Protein AF-0000000085733250 (afdb_homodimer)

Sequence (390 aa):
MSMKPEKTGSPATGGMEKAAHSVDKAEECYPVVVALLRLLLFVSLAVAVVVMVSSKQTYVVVPFQATLAAKFSYSPAFIYFVAALSVAGCCNIISTVLSFYNLIVKPSCPMLMSHFVILDVLLLGIVASATGTAGGVAYLGLNGNSHVGWMKVCNIFDVYCTHIGTSVAVSLFASVILVILIILSIHSLSKKIPKMSMKPEKTGSPATGGMEKAAHSVDKAEECYPVVVALLRLLLFVSLAVAVVVMVSSKQTYVVVPFQATLAAKFSYSPAFIYFVAALSVAGCCNIISTVLSFYNLIVKPSCPMLMSHFVILDVLLLGIVASATGTAGGVAYLGLNGNSHVGWMKVCNIFDVYCTHIGTSVAVSLFASVILVILIILSIHSLSKKIPK

Organism: Cuscuta europaea (NCBI:txid41803)

Foldseek 3Di:
DDPDPPPPPPCVVVVVVVVVVVVVVCVVCLVVVLLVLLVLLLVLLVLLLVLQQPQKDWDQDPVVRDIDIDGLVVDVLSVLLNVLSVVLSVLSVVLSVVCVVCVVPPVPDVVSLVVSLVSLVVSLVSLVVSLVSLVVVLVCLCVNDVVVPGDNVCVRRVSSSVSSVVSSVSSVVSSVSSVVSSVSSVVVVVVVPDD/DDPDPPPPPPCVVVVVVVVVVVVVVCVVCLVVVLLVLLVLLLVLLVLLLVLQQPQKDWDQDPVVRDIDIDGLVVDVLSVLLNVLSVVLSVLSVVLSVVCVVCVVPPVDDVVSLVVSLVSLVVSLVSLVVSLVSLVVVLVCLCVNDVVVPGDNVCVRRVSSSVSSVVSSVSSVVSSVSSVVSSVSSVVVVVVVPDD

Solvent-accessible surface area (backbone atoms only — not comparable to full-atom values): 20245 Å² total; per-residue (Å²): 138,83,81,74,80,80,77,77,74,75,68,68,62,59,58,55,51,48,49,53,46,47,52,50,47,52,61,65,42,44,65,57,52,51,51,52,49,51,50,51,35,40,50,30,33,49,50,21,36,52,39,31,72,65,20,58,37,76,41,75,42,67,93,72,71,42,73,48,57,48,47,40,85,76,34,67,43,46,44,46,26,39,53,43,35,48,50,42,34,50,50,50,52,51,52,49,51,50,52,52,49,31,60,70,71,58,70,78,50,70,65,56,55,54,52,52,50,49,51,50,53,53,41,38,33,48,45,24,16,26,39,20,12,33,43,36,50,50,49,34,28,66,66,27,36,79,79,76,58,30,62,46,44,32,81,78,36,47,70,29,43,51,30,44,52,50,17,40,51,36,39,53,51,27,49,52,48,49,51,51,52,50,51,51,52,52,53,56,50,56,66,52,27,74,128,137,84,80,74,82,77,78,76,77,72,67,67,63,58,57,56,52,49,48,51,48,48,53,49,46,51,61,65,40,42,64,56,52,51,50,52,49,51,50,51,34,38,50,30,31,48,51,19,37,52,39,32,74,65,21,58,39,75,42,74,41,67,94,71,70,43,73,46,56,48,46,41,85,73,34,66,43,45,44,45,26,40,51,44,34,50,51,44,33,51,50,50,52,51,51,50,53,51,50,53,48,31,60,71,71,58,70,78,50,70,65,57,54,54,52,52,50,49,51,50,53,53,40,39,34,47,45,26,17,26,39,20,10,33,43,34,52,49,49,34,28,66,67,26,35,79,78,76,58,28,63,48,45,32,81,77,38,46,69,29,43,50,30,44,52,50,17,41,51,36,39,51,51,27,48,52,50,47,50,51,51,50,52,51,53,51,51,55,49,55,68,51,28,73,127

pLDDT: mean 81.38, std 18.2, range [31.25, 98.31]

Structure (mmCIF, N/CA/C/O backbone):
data_AF-0000000085733250-model_v1
#
loop_
_entity.id
_entity.type
_entity.pdbx_description
1 polymer 'CASP-like protein'
#
loop_
_atom_site.group_PDB
_atom_site.id
_atom_site.type_symbol
_atom_site.label_atom_id
_atom_site.label_alt_id
_atom_site.label_comp_id
_atom_site.label_asym_id
_atom_site.label_entity_id
_atom_site.label_seq_id
_atom_site.pdbx_PDB_ins_code
_atom_site.Cartn_x
_atom_site.Cartn_y
_atom_site.Cartn_z
_atom_site.occupancy
_atom_site.B_iso_or_equiv
_atom_site.auth_seq_id
_atom_site.auth_comp_id
_atom_site.auth_asym_id
_atom_site.auth_atom_id
_atom_site.pdbx_PDB_model_num
ATOM 1 N N . MET A 1 1 ? -38.875 67.688 -15.617 1 31.72 1 MET A N 1
ATOM 2 C CA . MET A 1 1 ? -38.656 66.25 -15.852 1 31.72 1 MET A CA 1
ATOM 3 C C . MET A 1 1 ? -37.344 65.812 -15.289 1 31.72 1 MET A C 1
ATOM 5 O O . MET A 1 1 ? -36.281 66.188 -15.812 1 31.72 1 MET A O 1
ATOM 9 N N . SER A 1 2 ? -37.156 65.75 -13.938 1 36.03 2 SER A N 1
ATOM 10 C CA . SER A 1 2 ? -36.062 65.5 -13 1 36.03 2 SER A CA 1
ATOM 11 C C . SER A 1 2 ? -35.5 64.125 -13.109 1 36.03 2 SER A C 1
ATOM 13 O O . SER A 1 2 ? -36.219 63.125 -12.961 1 36.03 2 SER A O 1
ATOM 15 N N . MET A 1 3 ? -34.5 63.875 -13.984 1 35.69 3 MET A N 1
ATOM 16 C CA . MET A 1 3 ? -33.781 62.656 -14.258 1 35.69 3 MET A CA 1
ATOM 17 C C . MET A 1 3 ? -33.062 62.156 -13.008 1 35.69 3 MET A C 1
ATOM 19 O O . MET A 1 3 ? -32.219 62.844 -12.445 1 35.69 3 MET A O 1
ATOM 23 N N . LYS A 1 4 ? -33.781 61.312 -12.18 1 44.91 4 LYS A N 1
ATOM 24 C CA . LYS A 1 4 ? -33.281 60.688 -10.969 1 44.91 4 LYS A CA 1
ATOM 25 C C . LYS A 1 4 ? -32.031 59.844 -11.281 1 44.91 4 LYS A C 1
ATOM 27 O O . LYS A 1 4 ? -32.031 59.031 -12.203 1 44.91 4 LYS A O 1
ATOM 32 N N . PRO A 1 5 ? -30.828 60.281 -10.828 1 41.06 5 PRO A N 1
ATOM 33 C CA . PRO A 1 5 ? -29.578 59.594 -11.078 1 41.06 5 PRO A CA 1
ATOM 34 C C . PRO A 1 5 ? -29.625 58.125 -10.633 1 41.06 5 PRO A C 1
ATOM 36 O O . PRO A 1 5 ? -30.25 57.812 -9.625 1 41.06 5 PRO A O 1
ATOM 39 N N . GLU A 1 6 ? -29.656 57.094 -11.555 1 39.75 6 GLU A N 1
ATOM 40 C CA . GLU A 1 6 ? -29.594 55.656 -11.328 1 39.75 6 GLU A CA 1
ATOM 41 C C . GLU A 1 6 ? -28.375 55.281 -10.469 1 39.75 6 GLU A C 1
ATOM 43 O O . GLU A 1 6 ? -27.25 55.656 -10.797 1 39.75 6 GLU A O 1
ATOM 48 N N . LYS A 1 7 ? -28.609 55.156 -9.125 1 41.72 7 LYS A N 1
ATOM 49 C CA . LYS A 1 7 ? -27.625 54.656 -8.172 1 41.72 7 LYS A CA 1
ATOM 50 C C . LYS A 1 7 ? -26.938 53.406 -8.695 1 41.72 7 LYS A C 1
ATOM 52 O O . LYS A 1 7 ? -27.609 52.469 -9.125 1 41.72 7 LYS A O 1
ATOM 57 N N . THR A 1 8 ? -25.812 53.531 -9.305 1 40.06 8 THR A N 1
ATOM 58 C CA . THR A 1 8 ? -24.875 52.469 -9.648 1 40.06 8 THR A CA 1
ATOM 59 C C . THR A 1 8 ? -24.578 51.594 -8.43 1 40.06 8 THR A C 1
ATOM 61 O O . THR A 1 8 ? -23.922 52.031 -7.488 1 40.06 8 THR A O 1
ATOM 64 N N . GLY A 1 9 ? -25.531 50.781 -7.895 1 37.72 9 GLY A N 1
ATOM 65 C CA . GLY A 1 9 ? -25.281 49.812 -6.848 1 37.72 9 GLY A CA 1
ATOM 66 C C . GLY A 1 9 ? -24 49.031 -7.066 1 37.72 9 GLY A C 1
ATOM 67 O O . GLY A 1 9 ? -23.781 48.469 -8.156 1 37.72 9 GLY A O 1
ATOM 68 N N . SER A 1 10 ? -22.891 49.469 -6.496 1 40.09 10 SER A N 1
ATOM 69 C CA . SER A 1 10 ? -21.594 48.812 -6.488 1 40.09 10 SER A CA 1
ATOM 70 C C . SER A 1 10 ? -21.734 47.344 -6.082 1 40.09 10 SER A C 1
ATOM 72 O O . SER A 1 10 ? -22.203 47.031 -4.977 1 40.09 10 SER A O 1
ATOM 74 N N . PRO A 1 11 ? -21.969 46.375 -6.973 1 44.09 11 PRO A N 1
ATOM 75 C CA . PRO A 1 11 ? -22.047 44.938 -6.75 1 44.09 11 PRO A CA 1
ATOM 76 C C . PRO A 1 11 ? -20.828 44.375 -6.004 1 44.09 11 PRO A C 1
ATOM 78 O O . PRO A 1 11 ? -20.719 43.188 -5.781 1 44.09 11 PRO A O 1
ATOM 81 N N . ALA A 1 12 ? -19.859 45.219 -5.629 1 47.03 12 ALA A N 1
ATOM 82 C CA . ALA A 1 12 ? -18.609 44.625 -5.148 1 47.03 12 ALA A CA 1
ATOM 83 C C . ALA A 1 12 ? -18.812 43.969 -3.781 1 47.03 12 ALA A C 1
ATOM 85 O O . ALA A 1 12 ? -17.969 43.188 -3.33 1 47.03 12 ALA A O 1
ATOM 86 N N . THR A 1 13 ? -19.781 44.406 -2.984 1 47.12 13 THR A N 1
ATOM 87 C CA . THR A 1 13 ? -19.781 43.844 -1.639 1 47.12 13 THR A CA 1
ATOM 88 C C . THR A 1 13 ? -20.344 42.438 -1.648 1 47.12 13 THR A C 1
ATOM 90 O O . THR A 1 13 ? -20.203 41.688 -0.675 1 47.12 13 THR A O 1
ATOM 93 N N . GLY A 1 14 ? -21.141 42.125 -2.652 1 48.59 14 GLY A N 1
ATOM 94 C CA . GLY A 1 14 ? -21.766 40.812 -2.656 1 48.59 14 GLY A CA 1
ATOM 95 C C . GLY A 1 14 ? -20.766 39.688 -2.863 1 48.59 14 GLY A C 1
ATOM 96 O O . GLY A 1 14 ? -21.047 38.531 -2.541 1 48.59 14 GLY A O 1
ATOM 97 N N . GLY A 1 15 ? -19.781 39.906 -3.664 1 46.38 15 GLY A N 1
ATOM 98 C CA . GLY A 1 15 ? -18.844 38.844 -3.902 1 46.38 15 GLY A CA 1
ATOM 99 C C . GLY A 1 15 ? -18.031 38.469 -2.672 1 46.38 15 GLY A C 1
ATOM 100 O O . GLY A 1 15 ? -17.594 37.312 -2.535 1 46.38 15 GLY A O 1
ATOM 101 N N . MET A 1 16 ? -17.625 39.469 -1.858 1 47.38 16 MET A N 1
ATOM 102 C CA . MET A 1 16 ? -16.875 39.156 -0.641 1 47.38 16 MET A CA 1
ATOM 103 C C . MET A 1 16 ? -17.766 38.438 0.371 1 47.38 16 MET A C 1
ATOM 105 O O . MET A 1 16 ? -17.281 37.594 1.135 1 47.38 16 MET A O 1
ATOM 109 N N . GLU A 1 17 ? -18.969 38.875 0.536 1 50.47 17 GLU A N 1
ATOM 110 C CA . GLU A 1 17 ? -19.875 38.188 1.455 1 50.47 17 GLU A CA 1
ATOM 111 C C . GLU A 1 17 ? -20.125 36.75 1.012 1 50.47 17 GLU A C 1
ATOM 113 O O . GLU A 1 17 ? -20.25 35.844 1.847 1 50.47 17 GLU A O 1
ATOM 118 N N . LYS A 1 18 ? -20.25 36.594 -0.231 1 50.12 18 LYS A N 1
ATOM 119 C CA . LYS A 1 18 ? -20.438 35.219 -0.718 1 50.12 18 LYS A CA 1
ATOM 120 C C . LYS A 1 18 ? -19.172 34.375 -0.5 1 50.12 18 LYS A C 1
ATOM 122 O O . LYS A 1 18 ? -19.25 33.156 -0.365 1 50.12 18 LYS A O 1
ATOM 127 N N . ALA A 1 19 ? -18.078 34.875 -0.619 1 47.81 19 ALA A N 1
ATOM 128 C CA . ALA A 1 19 ? -16.844 34.188 -0.3 1 47.81 19 ALA A CA 1
ATOM 129 C C . ALA A 1 19 ? -16.75 33.906 1.196 1 47.81 19 ALA A C 1
ATOM 131 O O . ALA A 1 19 ? -16.297 32.844 1.606 1 47.81 19 ALA A O 1
ATOM 132 N N . ALA A 1 20 ? -17.031 34.812 2.039 1 49.47 20 ALA A N 1
ATOM 133 C CA . ALA A 1 20 ? -17.094 34.594 3.479 1 49.47 20 ALA A CA 1
ATOM 134 C C . ALA A 1 20 ? -18.141 33.531 3.82 1 49.47 20 ALA A C 1
ATOM 136 O O . ALA A 1 20 ? -17.922 32.688 4.691 1 49.47 20 ALA A O 1
ATOM 137 N N . HIS A 1 21 ? -19.25 33.594 3.248 1 51.5 21 HIS A N 1
ATOM 138 C CA . HIS A 1 21 ? -20.297 32.594 3.482 1 51.5 21 HIS A CA 1
ATOM 139 C C . HIS A 1 21 ? -19.906 31.25 2.893 1 51.5 21 HIS A C 1
ATOM 141 O O . HIS A 1 21 ? -20.234 30.203 3.471 1 51.5 21 HIS A O 1
ATOM 147 N N . SER A 1 22 ? -19.297 31.188 1.769 1 48.38 22 SER A N 1
ATOM 148 C CA . SER A 1 22 ? -18.891 29.922 1.187 1 48.38 22 SER A CA 1
ATOM 149 C C . SER A 1 22 ? -17.766 29.281 1.999 1 48.38 22 SER A C 1
ATOM 151 O O . SER A 1 22 ? -17.688 28.047 2.107 1 48.38 22 SER A O 1
ATOM 153 N N . VAL A 1 23 ? -16.875 30.047 2.404 1 49.28 23 VAL A N 1
ATOM 154 C CA . VAL A 1 23 ? -15.852 29.547 3.314 1 49.28 23 VAL A CA 1
ATOM 155 C C . VAL A 1 23 ? -16.5 29.094 4.621 1 49.28 23 VAL A C 1
ATOM 157 O O . VAL A 1 23 ? -16.109 28.062 5.188 1 49.28 23 VAL A O 1
ATOM 160 N N . ASP A 1 24 ? -17.422 29.906 5.145 1 49.75 24 ASP A N 1
ATOM 161 C CA . ASP A 1 24 ? -18.156 29.531 6.352 1 49.75 24 ASP A CA 1
ATOM 162 C C . ASP A 1 24 ? -18.922 28.219 6.152 1 49.75 24 ASP A C 1
ATOM 164 O O . ASP A 1 24 ? -18.953 27.375 7.047 1 49.75 24 ASP A O 1
ATOM 168 N N . LYS A 1 25 ? -19.578 28.172 5.051 1 51.16 25 LYS A N 1
ATOM 169 C CA . LYS A 1 25 ? -20.359 26.969 4.766 1 51.16 25 LYS A CA 1
ATOM 170 C C . LYS A 1 25 ? -19.453 25.766 4.531 1 51.16 25 LYS A C 1
ATOM 172 O O . LYS A 1 25 ? -19.797 24.641 4.918 1 51.16 25 LYS A O 1
ATOM 177 N N . ALA A 1 26 ? -18.391 25.922 3.852 1 53.03 26 ALA A N 1
ATOM 178 C CA . ALA A 1 26 ? -17.406 24.875 3.611 1 53.03 26 ALA A CA 1
ATOM 179 C C . ALA A 1 26 ? -16.812 24.359 4.922 1 53.03 26 ALA A C 1
ATOM 181 O O . ALA A 1 26 ? -16.578 23.172 5.086 1 53.03 26 ALA A O 1
ATOM 182 N N . GLU A 1 27 ? -16.656 25.344 5.793 1 57.31 27 GLU A N 1
ATOM 183 C CA . GLU A 1 27 ? -16.188 25 7.133 1 57.31 27 GLU A CA 1
ATOM 184 C C . GLU A 1 27 ? -17.234 24.219 7.906 1 57.31 27 GLU A C 1
ATOM 186 O O . GLU A 1 27 ? -16.906 23.328 8.703 1 57.31 27 GLU A O 1
ATOM 191 N N . GLU A 1 28 ? -18.594 24.578 7.621 1 60.22 28 GLU A N 1
ATOM 192 C CA . GLU A 1 28 ? -19.656 23.922 8.352 1 60.22 28 GLU A CA 1
ATOM 193 C C . GLU A 1 28 ? -19.891 22.5 7.816 1 60.22 28 GLU A C 1
ATOM 195 O O . GLU A 1 28 ? -20.328 21.625 8.555 1 60.22 28 GLU A O 1
ATOM 200 N N . CYS A 1 29 ? -19.422 22.281 6.531 1 66.06 29 CYS A N 1
ATOM 201 C CA . CYS A 1 29 ? -19.781 21 5.941 1 66.06 29 CYS A CA 1
ATOM 202 C C . CYS A 1 29 ? -18.625 20.016 6.031 1 66.06 29 CYS A C 1
ATOM 204 O O . CYS A 1 29 ? -18.797 18.828 5.73 1 66.06 29 CYS A O 1
ATOM 206 N N . TYR A 1 30 ? -17.672 20.453 6.641 1 76.75 30 TYR A N 1
ATOM 207 C CA . TYR A 1 30 ? -16.469 19.641 6.648 1 76.75 30 TYR A CA 1
ATOM 208 C C . TYR A 1 30 ? -16.641 18.406 7.523 1 76.75 30 TYR A C 1
ATOM 210 O O . TYR A 1 30 ? -16.391 17.281 7.082 1 76.75 30 TYR A O 1
ATOM 218 N N . PRO A 1 31 ? -17.328 18.609 8.664 1 77.81 31 PRO A N 1
ATOM 219 C CA . PRO A 1 31 ? -17.469 17.406 9.477 1 77.81 31 PRO A CA 1
ATOM 220 C C . PRO A 1 31 ? -18.453 16.406 8.875 1 77.81 31 PRO A C 1
ATOM 222 O O . PRO A 1 31 ? -18.297 15.195 9.062 1 77.81 31 PRO A O 1
ATOM 225 N N . VAL A 1 32 ? -19.422 16.938 8.18 1 81.69 32 VAL A N 1
ATOM 226 C CA . VAL A 1 32 ? -20.422 16.062 7.574 1 81.69 32 VAL A CA 1
ATOM 227 C C . VAL A 1 32 ? -19.781 15.289 6.41 1 81.69 32 VAL A C 1
ATOM 229 O O . VAL A 1 32 ? -20.031 14.094 6.234 1 81.69 32 VAL A O 1
ATOM 232 N N . VAL A 1 33 ? -19.047 15.938 5.625 1 87.31 33 VAL A N 1
ATOM 233 C CA . VAL A 1 33 ? -18.391 15.312 4.48 1 87.31 33 VAL A CA 1
ATOM 234 C C . VAL A 1 33 ? -17.422 14.242 4.961 1 87.31 33 VAL A C 1
ATOM 236 O O . VAL A 1 33 ? -17.375 13.141 4.406 1 87.31 33 VAL A O 1
ATOM 239 N N . VAL A 1 34 ? -16.781 14.523 5.984 1 85 34 VAL A N 1
ATOM 240 C CA . VAL A 1 34 ? -15.812 13.578 6.535 1 85 34 VAL A CA 1
ATOM 241 C C . VAL A 1 34 ? -16.547 12.367 7.102 1 85 34 VAL A C 1
ATOM 243 O O . VAL A 1 34 ? -16.125 11.227 6.914 1 85 34 VAL A O 1
ATOM 246 N N . ALA A 1 35 ? -17.641 12.633 7.68 1 86.31 35 ALA A N 1
ATOM 247 C CA . ALA A 1 35 ? -18.438 11.547 8.25 1 86.31 35 ALA A CA 1
ATOM 248 C C . ALA A 1 35 ? -18.984 10.641 7.152 1 86.31 35 ALA A C 1
ATOM 250 O O . ALA A 1 35 ? -19 9.414 7.297 1 86.31 35 ALA A O 1
ATOM 251 N N . LEU A 1 36 ? -19.375 11.25 6.113 1 90.5 36 LEU A N 1
ATOM 252 C CA . LEU A 1 36 ? -19.922 10.484 4.996 1 90.5 36 LEU A CA 1
ATOM 253 C C . LEU A 1 36 ? -18.828 9.656 4.328 1 90.5 36 LEU A C 1
ATOM 255 O O . LEU A 1 36 ? -19.047 8.508 3.949 1 90.5 36 LEU A O 1
ATOM 259 N N . LEU A 1 37 ? -17.734 10.211 4.227 1 92.69 37 LEU A N 1
ATOM 260 C CA . LEU A 1 37 ? -16.625 9.5 3.605 1 92.69 37 LEU A CA 1
ATOM 261 C C . LEU A 1 37 ? -16.156 8.344 4.484 1 92.69 37 LEU A C 1
ATOM 263 O O . LEU A 1 37 ? -15.789 7.285 3.979 1 92.69 37 LEU A O 1
ATOM 267 N N . ARG A 1 38 ? -16.203 8.523 5.73 1 92.25 38 ARG A N 1
ATOM 268 C CA . ARG A 1 38 ? -15.797 7.461 6.645 1 92.25 38 ARG A CA 1
ATOM 269 C C . ARG A 1 38 ? -16.797 6.312 6.625 1 92.25 38 ARG A C 1
ATOM 271 O O . ARG A 1 38 ? -16.422 5.145 6.723 1 92.25 38 ARG A O 1
ATOM 278 N N . LEU A 1 39 ? -18.031 6.68 6.48 1 92 39 LEU A N 1
ATOM 279 C CA . LEU A 1 39 ? -19.047 5.648 6.363 1 92 39 LEU A CA 1
ATOM 280 C C . LEU A 1 39 ? -18.891 4.879 5.051 1 92 39 LEU A C 1
ATOM 282 O O . LEU A 1 39 ? -18.984 3.65 5.035 1 92 39 LEU A O 1
ATOM 286 N N . LEU A 1 40 ? -18.672 5.621 4.055 1 95.19 40 LEU A N 1
ATOM 287 C CA . LEU A 1 40 ? -18.469 4.996 2.752 1 95.19 40 LEU A CA 1
ATOM 288 C C . LEU A 1 40 ? -17.219 4.109 2.768 1 95.19 40 LEU A C 1
ATOM 290 O O . LEU A 1 40 ? -17.219 3.031 2.168 1 95.19 40 LEU A O 1
ATOM 294 N N . LEU A 1 41 ? -16.219 4.629 3.422 1 96.19 41 LEU A N 1
ATOM 295 C CA . LEU A 1 41 ? -15 3.834 3.559 1 96.19 41 LEU A CA 1
ATOM 296 C C . LEU A 1 41 ? -15.281 2.537 4.309 1 96.19 41 LEU A C 1
ATOM 298 O O . LEU A 1 41 ? -14.867 1.461 3.873 1 96.19 41 LEU A O 1
ATOM 302 N N . PHE A 1 42 ? -16.016 2.578 5.332 1 95.44 42 PHE A N 1
ATOM 303 C CA . PHE A 1 42 ? -16.328 1.398 6.129 1 95.44 42 PHE A CA 1
ATOM 304 C C . PHE A 1 42 ? -17.141 0.395 5.312 1 95.44 42 PHE A C 1
ATOM 306 O O . PHE A 1 42 ? -16.844 -0.801 5.32 1 95.44 42 PHE A O 1
ATOM 313 N N . VAL A 1 43 ? -18.094 0.878 4.66 1 96.69 43 VAL A N 1
ATOM 314 C CA . VAL A 1 43 ? -18.938 -0 3.861 1 96.69 43 VAL A CA 1
ATOM 315 C C . VAL A 1 43 ? -18.109 -0.651 2.754 1 96.69 43 VAL A C 1
ATOM 317 O O . VAL A 1 43 ? -18.266 -1.844 2.479 1 96.69 43 VAL A O 1
ATOM 320 N N . SER A 1 44 ? -17.266 0.086 2.135 1 97.44 44 SER A N 1
ATOM 321 C CA . SER A 1 44 ? -16.438 -0.444 1.061 1 97.44 44 SER A CA 1
ATOM 322 C C . SER A 1 44 ? -15.484 -1.522 1.577 1 97.44 44 SER A C 1
ATOM 324 O O . SER A 1 44 ? -15.305 -2.557 0.931 1 97.44 44 SER A O 1
ATOM 326 N N . LEU A 1 45 ? -14.898 -1.26 2.756 1 97.94 45 LEU A N 1
ATOM 327 C CA . LEU A 1 45 ? -14.008 -2.254 3.34 1 97.94 45 LEU A CA 1
ATOM 328 C C . LEU A 1 45 ? -14.773 -3.516 3.721 1 97.94 45 LEU A C 1
ATOM 330 O O . LEU A 1 45 ? -14.305 -4.629 3.473 1 97.94 45 LEU A O 1
ATOM 334 N N . ALA A 1 46 ? -15.961 -3.379 4.223 1 96.62 46 ALA A N 1
ATOM 335 C CA . ALA A 1 46 ? -16.781 -4.516 4.629 1 96.62 46 ALA A CA 1
ATOM 336 C C . ALA A 1 46 ? -17.219 -5.332 3.418 1 96.62 46 ALA A C 1
ATOM 338 O O . ALA A 1 46 ? -17.141 -6.562 3.43 1 96.62 46 ALA A O 1
ATOM 339 N N . VAL A 1 47 ? -17.656 -4.621 2.424 1 97.56 47 VAL A N 1
ATOM 340 C CA . VAL A 1 47 ? -18.094 -5.305 1.213 1 97.56 47 VAL A CA 1
ATOM 341 C C . VAL A 1 47 ? -16.938 -6.074 0.599 1 97.56 47 VAL A C 1
ATOM 343 O O . VAL A 1 47 ? -17.094 -7.223 0.172 1 97.56 47 VAL A O 1
ATOM 346 N N . ALA A 1 48 ? -15.75 -5.48 0.555 1 98.25 48 ALA A N 1
ATOM 347 C CA . ALA A 1 48 ? -14.578 -6.152 0.007 1 98.25 48 ALA A CA 1
ATOM 348 C C . ALA A 1 48 ? -14.258 -7.426 0.789 1 98.25 48 ALA A C 1
ATOM 350 O O . ALA A 1 48 ? -13.945 -8.461 0.199 1 98.25 48 ALA A O 1
ATOM 351 N N . VAL A 1 49 ? -14.398 -7.348 2.119 1 97.56 49 VAL A N 1
ATOM 352 C CA . VAL A 1 49 ? -14.102 -8.492 2.971 1 97.56 49 VAL A CA 1
ATOM 353 C C . VAL A 1 49 ? -15.164 -9.57 2.766 1 97.56 49 VAL A C 1
ATOM 355 O O . VAL A 1 49 ? -14.836 -10.75 2.58 1 97.56 49 VAL A O 1
ATOM 358 N N . VAL A 1 50 ? -16.406 -9.211 2.715 1 96.81 50 VAL A N 1
ATOM 359 C CA . VAL A 1 50 ? -17.5 -10.172 2.592 1 96.81 50 VAL A CA 1
ATOM 360 C C . VAL A 1 50 ? -17.422 -10.859 1.232 1 96.81 50 VAL A C 1
ATOM 362 O O . VAL A 1 50 ? -17.578 -12.078 1.143 1 96.81 50 VAL A O 1
ATOM 365 N N . VAL A 1 51 ? -17.188 -10.141 0.194 1 96.5 51 VAL A N 1
ATOM 366 C CA . VAL A 1 51 ? -17.094 -10.711 -1.147 1 96.5 51 VAL A CA 1
ATOM 367 C C . VAL A 1 51 ? -15.906 -11.672 -1.229 1 96.5 51 VAL A C 1
ATOM 369 O O . VAL A 1 51 ? -16 -12.734 -1.849 1 96.5 51 VAL A O 1
ATOM 372 N N . MET A 1 52 ? -14.836 -11.344 -0.586 1 96.75 52 MET A N 1
ATOM 373 C CA . MET A 1 52 ? -13.656 -12.203 -0.588 1 96.75 52 MET A CA 1
ATOM 374 C C . MET A 1 52 ? -13.93 -13.5 0.163 1 96.75 52 MET A C 1
ATOM 376 O O . MET A 1 52 ? -13.602 -14.586 -0.321 1 96.75 52 MET A O 1
ATOM 380 N N . VAL A 1 53 ? -14.531 -13.328 1.34 1 94.88 53 VAL A N 1
ATOM 381 C CA . VAL A 1 53 ? -14.75 -14.492 2.191 1 94.88 53 VAL A CA 1
ATOM 382 C C . VAL A 1 53 ? -15.805 -15.398 1.56 1 94.88 53 VAL A C 1
ATOM 384 O O . VAL A 1 53 ? -15.805 -16.609 1.783 1 94.88 53 VAL A O 1
ATOM 387 N N . SER A 1 54 ? -16.625 -14.867 0.704 1 94.12 54 SER A N 1
ATOM 388 C CA . SER A 1 54 ? -17.656 -15.656 0.045 1 94.12 54 SER A CA 1
ATOM 389 C C . SER A 1 54 ? -17.141 -16.281 -1.245 1 94.12 54 SER A C 1
ATOM 391 O O . SER A 1 54 ? -17.859 -17.031 -1.902 1 94.12 54 SER A O 1
ATOM 393 N N . SER A 1 55 ? -15.883 -16.109 -1.538 1 92.38 55 SER A N 1
ATOM 394 C CA . SER A 1 55 ? -15.32 -16.656 -2.771 1 92.38 55 SER A CA 1
ATOM 395 C C . SER A 1 55 ? -14.977 -18.125 -2.625 1 92.38 55 SER A C 1
ATOM 397 O O . SER A 1 55 ? -13.984 -18.484 -1.981 1 92.38 55 SER A O 1
ATOM 399 N N . LYS A 1 56 ? -15.812 -19 -3.01 1 90.75 56 LYS A N 1
ATOM 400 C CA . LYS A 1 56 ? -15.586 -20.438 -3.018 1 90.75 56 LYS A CA 1
ATOM 401 C C . LYS A 1 56 ? -16.188 -21.094 -4.262 1 90.75 56 LYS A C 1
ATOM 403 O O . LYS A 1 56 ? -17.203 -20.625 -4.777 1 90.75 56 LYS A O 1
ATOM 408 N N . GLN A 1 57 ? -15.383 -21.969 -4.781 1 91.25 57 GLN A N 1
ATOM 409 C CA . GLN A 1 57 ? -15.836 -22.719 -5.949 1 91.25 57 GLN A CA 1
ATOM 410 C C . GLN A 1 57 ? -15.234 -24.109 -5.98 1 91.25 57 GLN A C 1
ATOM 412 O O . GLN A 1 57 ? -14.055 -24.297 -5.66 1 91.25 57 GLN A O 1
ATOM 417 N N . THR A 1 58 ? -16.078 -25.109 -6.262 1 88.12 58 THR A N 1
ATOM 418 C CA . THR A 1 58 ? -15.633 -26.5 -6.391 1 88.12 58 THR A CA 1
ATOM 419 C C . THR A 1 58 ? -15.781 -26.984 -7.832 1 88.12 58 THR A C 1
ATOM 421 O O . THR A 1 58 ? -16.734 -26.594 -8.523 1 88.12 58 THR A O 1
ATOM 424 N N . TYR A 1 59 ? -14.711 -27.578 -8.25 1 83.31 59 TYR A N 1
ATOM 425 C CA . TYR A 1 59 ? -14.719 -28.156 -9.594 1 83.31 59 TYR A CA 1
ATOM 426 C C . TYR A 1 59 ? -14.438 -29.641 -9.555 1 83.31 59 TYR A C 1
ATOM 428 O O . TYR A 1 59 ? -13.5 -30.094 -8.891 1 83.31 59 TYR A O 1
ATOM 436 N N . VAL A 1 60 ? -15.336 -30.422 -10.141 1 78.75 60 VAL A N 1
ATOM 437 C CA . VAL A 1 60 ? -15.164 -31.875 -10.18 1 78.75 60 VAL A CA 1
ATOM 438 C C . VAL A 1 60 ? -14.438 -32.281 -11.461 1 78.75 60 VAL A C 1
ATOM 440 O O . VAL A 1 60 ? -14.891 -31.969 -12.562 1 78.75 60 VAL A O 1
ATOM 443 N N . VAL A 1 61 ? -13.195 -32.75 -11.188 1 71.69 61 VAL A N 1
ATOM 444 C CA . VAL A 1 61 ? -12.508 -33.344 -12.344 1 71.69 61 VAL A CA 1
ATOM 445 C C . VAL A 1 61 ? -13.008 -34.75 -12.594 1 71.69 61 VAL A C 1
ATOM 447 O O . VAL A 1 61 ? -12.906 -35.625 -11.719 1 71.69 61 VAL A O 1
ATOM 450 N N . VAL A 1 62 ? -13.727 -34.938 -13.594 1 65.38 62 VAL A N 1
ATOM 451 C CA . VAL A 1 62 ? -14.461 -36.156 -13.93 1 65.38 62 VAL A CA 1
ATOM 452 C C . VAL A 1 62 ? -13.484 -37.312 -14.031 1 65.38 62 VAL A C 1
ATOM 454 O O . VAL A 1 62 ? -13.758 -38.406 -13.508 1 65.38 62 VAL A O 1
ATOM 457 N N . PRO A 1 63 ? -12.539 -37.156 -14.828 1 62.09 63 PRO A N 1
ATOM 458 C CA . PRO A 1 63 ? -11.969 -38.5 -14.977 1 62.09 63 PRO A CA 1
ATOM 459 C C . PRO A 1 63 ? -11.352 -39.031 -13.68 1 62.09 63 PRO A C 1
ATOM 461 O O . PRO A 1 63 ? -11.305 -40.25 -13.469 1 62.09 63 PRO A O 1
ATOM 464 N N . PHE A 1 64 ? -11.07 -38.25 -12.812 1 62.78 64 PHE A N 1
ATOM 465 C CA . PHE A 1 64 ? -10.391 -38.75 -11.625 1 62.78 64 PHE A CA 1
ATOM 466 C C . PHE A 1 64 ? -11.234 -38.531 -10.383 1 62.78 64 PHE A C 1
ATOM 468 O O . PHE A 1 64 ? -10.836 -38.906 -9.281 1 62.78 64 PHE A O 1
ATOM 475 N N . GLN A 1 65 ? -12.516 -38.156 -10.578 1 62.25 65 GLN A N 1
ATOM 476 C CA . GLN A 1 65 ? -13.469 -37.875 -9.508 1 62.25 65 GLN A CA 1
ATOM 477 C C . GLN A 1 65 ? -12.828 -37 -8.422 1 62.25 65 GLN A C 1
ATOM 479 O O . GLN A 1 65 ? -13.172 -37.125 -7.242 1 62.25 65 GLN A O 1
ATOM 484 N N . ALA A 1 66 ? -11.688 -36.375 -8.742 1 72.44 66 ALA A N 1
ATOM 485 C CA . ALA A 1 66 ? -11.055 -35.531 -7.742 1 72.44 66 ALA A CA 1
ATOM 486 C C . ALA A 1 66 ? -11.688 -34.156 -7.73 1 72.44 66 ALA A C 1
ATOM 488 O O . ALA A 1 66 ? -12.039 -33.594 -8.781 1 72.44 66 ALA A O 1
ATOM 489 N N . THR A 1 67 ? -12.148 -33.875 -6.516 1 77.69 67 THR A N 1
ATOM 490 C CA . THR A 1 67 ? -12.766 -32.562 -6.34 1 77.69 67 THR A CA 1
ATOM 491 C C . THR A 1 67 ? -11.711 -31.5 -6.035 1 77.69 67 THR A C 1
ATOM 493 O O . THR A 1 67 ? -10.977 -31.609 -5.055 1 77.69 67 THR A O 1
ATOM 496 N N . LEU A 1 68 ? -11.531 -30.656 -7.031 1 83.38 68 LEU A N 1
ATOM 497 C CA . LEU A 1 68 ? -10.656 -29.516 -6.82 1 83.38 68 LEU A CA 1
ATOM 498 C C . LEU A 1 68 ? -11.438 -28.312 -6.297 1 83.38 68 LEU A C 1
ATOM 500 O O . LEU A 1 68 ? -12.531 -28.031 -6.785 1 83.38 68 LEU A O 1
ATOM 504 N N . ALA A 1 69 ? -11 -27.812 -5.188 1 86.31 69 ALA A N 1
ATOM 505 C CA . ALA A 1 69 ? -11.703 -26.672 -4.594 1 86.31 69 ALA A CA 1
ATOM 506 C C . ALA A 1 69 ? -10.789 -25.469 -4.496 1 86.31 69 ALA A C 1
ATOM 508 O O . ALA A 1 69 ? -9.578 -25.609 -4.312 1 86.31 69 ALA A O 1
ATOM 509 N N . ALA A 1 70 ? -11.43 -24.391 -4.789 1 89.5 70 ALA A N 1
ATOM 510 C CA . ALA A 1 70 ? -10.742 -23.109 -4.594 1 89.5 70 ALA A CA 1
ATOM 511 C C . ALA A 1 70 ? -11.461 -22.266 -3.551 1 89.5 70 ALA A C 1
ATOM 513 O O . ALA A 1 70 ? -12.664 -21.984 -3.68 1 89.5 70 ALA A O 1
ATOM 514 N N . LYS A 1 71 ? -10.727 -21.938 -2.506 1 91.5 71 LYS A N 1
ATOM 515 C CA . LYS A 1 71 ? -11.227 -21.109 -1.412 1 91.5 71 LYS A CA 1
ATOM 516 C C . LYS A 1 71 ? -10.234 -20 -1.058 1 91.5 71 LYS A C 1
ATOM 518 O O . LYS A 1 71 ? -9.023 -20.172 -1.218 1 91.5 71 LYS A O 1
ATOM 523 N N . PHE A 1 72 ? -10.828 -18.953 -0.545 1 90.81 72 PHE A N 1
ATOM 524 C CA . PHE A 1 72 ? -9.953 -17.844 -0.169 1 90.81 72 PHE A CA 1
ATOM 525 C C . PHE A 1 72 ? -8.961 -18.297 0.9 1 90.81 72 PHE A C 1
ATOM 527 O O . PHE A 1 72 ? -7.832 -17.781 0.954 1 90.81 72 PHE A O 1
ATOM 534 N N . SER A 1 73 ? -9.312 -19.266 1.755 1 90.25 73 SER A N 1
ATOM 535 C CA . SER A 1 73 ? -8.484 -19.703 2.871 1 90.25 73 SER A CA 1
ATOM 536 C C . SER A 1 73 ? -7.27 -20.484 2.383 1 90.25 73 SER A C 1
ATOM 538 O O . SER A 1 73 ? -6.328 -20.719 3.143 1 90.25 73 SER A O 1
ATOM 540 N N . TYR A 1 74 ? -7.25 -20.844 1.18 1 90.25 74 TYR A N 1
ATOM 541 C CA . TYR A 1 74 ? -6.145 -21.625 0.628 1 90.25 74 TYR A CA 1
ATOM 542 C C . TYR A 1 74 ? -5.027 -20.703 0.136 1 90.25 74 TYR A C 1
ATOM 544 O O . TYR A 1 74 ? -3.947 -21.172 -0.225 1 90.25 74 TYR A O 1
ATOM 552 N N . SER A 1 75 ? -5.285 -19.469 0.085 1 92.69 75 SER A N 1
ATOM 553 C CA . SER A 1 75 ? -4.289 -18.516 -0.374 1 92.69 75 SER A CA 1
ATOM 554 C C . SER A 1 75 ? -3.936 -17.516 0.725 1 92.69 75 SER A C 1
ATOM 556 O O . SER A 1 75 ? -4.773 -16.703 1.131 1 92.69 75 SER A O 1
ATOM 558 N N . PRO A 1 76 ? -2.721 -17.594 1.196 1 93.38 76 PRO A N 1
ATOM 559 C CA . PRO A 1 76 ? -2.281 -16.656 2.229 1 93.38 76 PRO A CA 1
ATOM 560 C C . PRO A 1 76 ? -2.453 -15.195 1.812 1 93.38 76 PRO A C 1
ATOM 562 O O . PRO A 1 76 ? -2.678 -14.328 2.662 1 93.38 76 PRO A O 1
ATOM 565 N N . ALA A 1 77 ? -2.248 -14.914 0.538 1 95.38 77 ALA A N 1
ATOM 566 C CA . ALA A 1 77 ? -2.428 -13.555 0.046 1 95.38 77 ALA A CA 1
ATOM 567 C C . ALA A 1 77 ? -3.83 -13.039 0.353 1 95.38 77 ALA A C 1
ATOM 569 O O . ALA A 1 77 ? -3.996 -11.906 0.808 1 95.38 77 ALA A O 1
ATOM 570 N N . PHE A 1 78 ? -4.836 -13.852 0.188 1 96.81 78 PHE A N 1
ATOM 571 C CA . PHE A 1 78 ? -6.223 -13.453 0.38 1 96.81 78 PHE A CA 1
ATOM 572 C C . PHE A 1 78 ? -6.586 -13.445 1.86 1 96.81 78 PHE A C 1
ATOM 574 O O . PHE A 1 78 ? -7.402 -12.633 2.303 1 96.81 78 PHE A O 1
ATOM 581 N N . ILE A 1 79 ? -5.938 -14.297 2.607 1 95.94 79 ILE A N 1
ATOM 582 C CA . ILE A 1 79 ? -6.102 -14.258 4.059 1 95.94 79 ILE A CA 1
ATOM 583 C C . ILE A 1 79 ? -5.562 -12.938 4.602 1 95.94 79 ILE A C 1
ATOM 585 O O . ILE A 1 79 ? -6.207 -12.297 5.438 1 95.94 79 ILE A O 1
ATOM 589 N N . TYR A 1 80 ? -4.395 -12.633 4.121 1 96.5 80 TYR A N 1
ATOM 590 C CA . TYR A 1 80 ? -3.826 -11.344 4.508 1 96.5 80 TYR A CA 1
ATOM 591 C C . TYR A 1 80 ? -4.742 -10.195 4.098 1 96.5 80 TYR A C 1
ATOM 593 O O . TYR A 1 80 ? -4.945 -9.25 4.863 1 96.5 80 TYR A O 1
ATOM 601 N N . PHE A 1 81 ? -5.254 -10.266 2.949 1 97.75 81 PHE A N 1
ATOM 602 C CA . PHE A 1 81 ? -6.176 -9.25 2.445 1 97.75 81 PHE A CA 1
ATOM 603 C C . PHE A 1 81 ? -7.363 -9.086 3.383 1 97.75 81 PHE A C 1
ATOM 605 O O . PHE A 1 81 ? -7.691 -7.973 3.789 1 97.75 81 PHE A O 1
ATOM 612 N N . VAL A 1 82 ? -7.992 -10.156 3.773 1 97.69 82 VAL A N 1
ATOM 613 C CA . VAL A 1 82 ? -9.172 -10.141 4.637 1 97.69 82 VAL A CA 1
ATOM 614 C C . VAL A 1 82 ? -8.789 -9.633 6.027 1 97.69 82 VAL A C 1
ATOM 616 O O . VAL A 1 82 ? -9.484 -8.797 6.605 1 97.69 82 VAL A O 1
ATOM 619 N N . ALA A 1 83 ? -7.734 -10.125 6.547 1 96.94 83 ALA A N 1
ATOM 620 C CA . ALA A 1 83 ? -7.277 -9.703 7.867 1 96.94 83 ALA A CA 1
ATOM 621 C C . ALA A 1 83 ? -6.961 -8.211 7.887 1 96.94 83 ALA A C 1
ATOM 623 O O . ALA A 1 83 ? -7.402 -7.484 8.781 1 96.94 83 ALA A O 1
ATOM 624 N N . ALA A 1 84 ? -6.203 -7.797 6.895 1 97.19 84 ALA A N 1
ATOM 625 C CA . ALA A 1 84 ? -5.789 -6.398 6.816 1 97.19 84 ALA A CA 1
ATOM 626 C C . ALA A 1 84 ? -6.996 -5.473 6.676 1 97.19 84 ALA A C 1
ATOM 628 O O . ALA A 1 84 ? -7.09 -4.453 7.363 1 97.19 84 ALA A O 1
ATOM 629 N N . LEU A 1 85 ? -7.922 -5.805 5.801 1 97.94 85 LEU A N 1
ATOM 630 C CA . LEU A 1 85 ? -9.094 -4.965 5.582 1 97.94 85 LEU A CA 1
ATOM 631 C C . LEU A 1 85 ? -10.016 -4.98 6.801 1 97.94 85 LEU A C 1
ATOM 633 O O . LEU A 1 85 ? -10.648 -3.973 7.117 1 97.94 85 LEU A O 1
ATOM 637 N N . SER A 1 86 ? -10.062 -6.102 7.477 1 97.19 86 SER A N 1
ATOM 638 C CA . SER A 1 86 ? -10.867 -6.168 8.695 1 97.19 86 SER A CA 1
ATOM 639 C C . SER A 1 86 ? -10.289 -5.262 9.781 1 97.19 86 SER A C 1
ATOM 641 O O . SER A 1 86 ? -11.031 -4.52 10.43 1 97.19 86 SER A O 1
ATOM 643 N N . VAL A 1 87 ? -9.023 -5.328 9.938 1 95.12 87 VAL A N 1
ATOM 644 C CA . VAL A 1 87 ? -8.367 -4.469 10.914 1 95.12 87 VAL A CA 1
ATOM 645 C C . VAL A 1 87 ? -8.578 -3.002 10.539 1 95.12 87 VAL A C 1
ATOM 647 O O . VAL A 1 87 ? -8.898 -2.178 11.398 1 95.12 87 VAL A O 1
ATOM 650 N N . ALA A 1 88 ? -8.414 -2.719 9.273 1 95.75 88 ALA A N 1
ATOM 651 C CA . ALA A 1 88 ? -8.609 -1.351 8.805 1 95.75 88 ALA A CA 1
ATOM 652 C C . ALA A 1 88 ? -10.039 -0.882 9.055 1 95.75 88 ALA A C 1
ATOM 654 O O . ALA A 1 88 ? -10.258 0.261 9.461 1 95.75 88 ALA A O 1
ATOM 655 N N . GLY A 1 89 ? -10.984 -1.755 8.781 1 94.38 89 GLY A N 1
ATOM 656 C CA . GLY A 1 89 ? -12.375 -1.412 9.047 1 94.38 89 GLY A CA 1
ATOM 657 C C . GLY A 1 89 ? -12.656 -1.146 10.516 1 94.38 89 GLY A C 1
ATOM 658 O O . GLY A 1 89 ? -13.328 -0.171 10.852 1 94.38 89 GLY A O 1
ATOM 659 N N . CYS A 1 90 ? -12.117 -1.962 11.352 1 93.75 90 CYS A N 1
ATOM 660 C CA . CYS A 1 90 ? -12.305 -1.8 12.789 1 93.75 90 CYS A CA 1
ATOM 661 C C . CYS A 1 90 ? -11.672 -0.505 13.281 1 93.75 90 CYS A C 1
ATOM 663 O O . CYS A 1 90 ? -12.281 0.242 14.047 1 93.75 90 CYS A O 1
ATOM 665 N N . CYS A 1 91 ? -10.508 -0.229 12.812 1 92.56 91 CYS A N 1
ATOM 666 C CA . CYS A 1 91 ? -9.82 1.001 13.195 1 92.56 91 CYS A CA 1
ATOM 667 C C . CYS A 1 91 ? -10.594 2.227 12.727 1 92.56 91 CYS A C 1
ATOM 669 O O . CYS A 1 91 ? -10.711 3.211 13.453 1 92.56 91 CYS A O 1
ATOM 671 N N . ASN A 1 92 ? -11.086 2.102 11.57 1 92.06 92 ASN A N 1
ATOM 672 C CA . ASN A 1 92 ? -11.875 3.193 11.016 1 92.06 92 ASN A CA 1
ATOM 673 C C . ASN A 1 92 ? -13.125 3.465 11.852 1 92.06 92 ASN A C 1
ATOM 675 O O . ASN A 1 92 ? -13.469 4.621 12.109 1 92.06 92 ASN A O 1
ATOM 679 N N . ILE A 1 93 ? -13.797 2.445 12.281 1 89.75 93 ILE A N 1
ATOM 680 C CA . ILE A 1 93 ? -14.992 2.586 13.109 1 89.75 93 ILE A CA 1
ATOM 681 C C . ILE A 1 93 ? -14.617 3.217 14.445 1 89.75 93 ILE A C 1
ATOM 683 O O . ILE A 1 93 ? -15.297 4.137 14.914 1 89.75 93 ILE A O 1
ATOM 687 N N . ILE A 1 94 ? -13.578 2.742 14.992 1 87.12 94 ILE A N 1
ATOM 688 C CA . ILE A 1 94 ? -13.133 3.248 16.281 1 87.12 94 ILE A CA 1
ATOM 689 C C . ILE A 1 94 ? -12.758 4.723 16.172 1 87.12 94 ILE A C 1
ATOM 691 O O . ILE A 1 94 ? -13.164 5.539 17 1 87.12 94 ILE A O 1
ATOM 695 N N . SER A 1 95 ? -12.031 5.086 15.188 1 84.06 95 SER A N 1
ATOM 696 C CA . SER A 1 95 ? -11.633 6.473 14.969 1 84.06 95 SER A CA 1
ATOM 697 C C . SER A 1 95 ? -12.852 7.367 14.742 1 84.06 95 SER A C 1
ATOM 699 O O . SER A 1 95 ? -12.891 8.508 15.211 1 84.06 95 SER A O 1
ATOM 701 N N . THR A 1 96 ? -13.781 6.906 14.008 1 83.75 96 THR A N 1
ATOM 702 C CA . THR A 1 96 ? -14.984 7.676 13.734 1 83.75 96 THR A CA 1
ATOM 703 C C . THR A 1 96 ? -15.781 7.91 15.016 1 83.75 96 THR A C 1
ATOM 705 O O . THR A 1 96 ? -16.234 9.031 15.273 1 83.75 96 THR A O 1
ATOM 708 N N . VAL A 1 97 ? -15.938 6.898 15.812 1 83.75 97 VAL A N 1
ATOM 709 C CA . VAL A 1 97 ? -16.688 7 17.062 1 83.75 97 VAL A CA 1
ATOM 710 C C . VAL A 1 97 ? -15.984 7.969 18.016 1 83.75 97 VAL A C 1
ATOM 712 O O . VAL A 1 97 ? -16.625 8.797 18.656 1 83.75 97 VAL A O 1
ATOM 715 N N . LEU A 1 98 ? -14.711 7.891 18.031 1 78.75 98 LEU A N 1
ATOM 716 C CA . LEU A 1 98 ? -13.938 8.781 18.906 1 78.75 98 LEU A CA 1
ATOM 717 C C . LEU A 1 98 ? -14.023 10.219 18.406 1 78.75 98 LEU A C 1
ATOM 719 O O . LEU A 1 98 ? -14.102 11.148 19.219 1 78.75 98 LEU A O 1
ATOM 723 N N . SER A 1 99 ? -14 10.422 17.156 1 75.81 99 SER A N 1
ATOM 724 C CA . SER A 1 99 ? -14.125 11.766 16.594 1 75.81 99 SER A CA 1
ATOM 725 C C . SER A 1 99 ? -15.492 12.359 16.922 1 75.81 99 SER A C 1
ATOM 727 O O . SER A 1 99 ? -15.602 13.547 17.234 1 75.81 99 SER A O 1
ATOM 729 N N . PHE A 1 100 ? -16.469 11.516 16.781 1 76.25 100 PHE A N 1
ATOM 730 C CA . PHE A 1 100 ? -17.812 11.984 17.094 1 76.25 100 PHE A CA 1
ATOM 731 C C . PHE A 1 100 ? -17.953 12.266 18.578 1 76.25 100 PHE A C 1
ATOM 733 O O . PHE A 1 100 ? -18.609 13.234 18.984 1 76.25 100 PHE A O 1
ATOM 740 N N . TYR A 1 101 ? -17.391 11.469 19.344 1 76.19 101 TYR A N 1
ATOM 741 C CA . TYR A 1 101 ? -17.438 11.648 20.797 1 76.19 101 TYR A CA 1
ATOM 742 C C . TYR A 1 101 ? -16.734 12.945 21.188 1 76.19 101 TYR A C 1
ATOM 744 O O . TYR A 1 101 ? -17.25 13.688 22.031 1 76.19 101 TYR A O 1
ATOM 752 N N . ASN A 1 102 ? -15.648 13.234 20.609 1 70.69 102 ASN A N 1
ATOM 753 C CA . ASN A 1 102 ? -14.898 14.445 20.922 1 70.69 102 ASN A CA 1
ATOM 754 C C . ASN A 1 102 ? -15.641 15.695 20.469 1 70.69 102 ASN A C 1
ATOM 756 O O . ASN A 1 102 ? -15.531 16.75 21.078 1 70.69 102 ASN A O 1
ATOM 760 N N . LEU A 1 103 ? -16.25 15.609 19.328 1 68.5 103 LEU A N 1
ATOM 761 C CA . LEU A 1 103 ? -17.016 16.75 18.812 1 68.5 103 LEU A CA 1
ATOM 762 C C . LEU A 1 103 ? -18.141 17.125 19.781 1 68.5 103 LEU A C 1
ATOM 764 O O . LEU A 1 103 ? -18.469 18.297 19.938 1 68.5 103 LEU A O 1
ATOM 768 N N . ILE A 1 104 ? -18.688 16.125 20.422 1 68.25 104 ILE A N 1
ATOM 769 C CA . ILE A 1 104 ? -19.812 16.375 21.328 1 68.25 104 ILE A CA 1
ATOM 770 C C . ILE A 1 104 ? -19.297 16.812 22.688 1 68.25 104 ILE A C 1
ATOM 772 O O . ILE A 1 104 ? -19.891 17.703 23.328 1 68.25 104 ILE A O 1
ATOM 776 N N . VAL A 1 105 ? -18.281 16.219 23.078 1 66.5 105 VAL A N 1
ATOM 777 C CA . VAL A 1 105 ? -17.891 16.484 24.453 1 66.5 105 VAL A CA 1
ATOM 778 C C . VAL A 1 105 ? -16.906 17.641 24.516 1 66.5 105 VAL A C 1
ATOM 780 O O . VAL A 1 105 ? -17.047 18.547 25.328 1 66.5 105 VAL A O 1
ATOM 783 N N . LYS A 1 106 ? -15.641 17.547 23.906 1 60 106 LYS A N 1
ATOM 784 C CA . LYS A 1 106 ? -14.641 18.609 24.016 1 60 106 LYS A CA 1
ATOM 785 C C . LYS A 1 106 ? -13.945 18.859 22.688 1 60 106 LYS A C 1
ATOM 787 O O . LYS A 1 106 ? -12.992 18.141 22.328 1 60 106 LYS A O 1
ATOM 792 N N . PRO A 1 107 ? -14.562 19.719 21.781 1 57.41 107 PRO A N 1
ATOM 793 C CA . PRO A 1 107 ? -14.07 19.922 20.422 1 57.41 107 PRO A CA 1
ATOM 794 C C . PRO A 1 107 ? -12.609 20.359 20.391 1 57.41 107 PRO A C 1
ATOM 796 O O . PRO A 1 107 ? -12.023 20.484 19.312 1 57.41 107 PRO A O 1
ATOM 799 N N . SER A 1 108 ? -11.883 20.703 21.547 1 53.12 108 SER A N 1
ATOM 800 C CA . SER A 1 108 ? -10.82 21.688 21.422 1 53.12 108 SER A CA 1
ATOM 801 C C . SER A 1 108 ? -9.469 21.016 21.188 1 53.12 108 SER A C 1
ATOM 803 O O . SER A 1 108 ? -8.422 21.641 21.375 1 53.12 108 SER A O 1
ATOM 805 N N . CYS A 1 109 ? -9.398 19.641 20.953 1 56.59 109 CYS A N 1
ATOM 806 C CA . CYS A 1 109 ? -7.961 19.406 21.047 1 56.59 109 CYS A CA 1
ATOM 807 C C . CYS A 1 109 ? -7.363 19.109 19.672 1 56.59 109 CYS A C 1
ATOM 809 O O . CYS A 1 109 ? -7.777 18.156 19.016 1 56.59 109 CYS A O 1
ATOM 811 N N . PRO A 1 110 ? -6.68 20.016 19.094 1 59.75 110 PRO A N 1
ATOM 812 C CA . PRO A 1 110 ? -5.957 19.844 17.828 1 59.75 110 PRO A CA 1
ATOM 813 C C . PRO A 1 110 ? -5.129 18.562 17.797 1 59.75 110 PRO A C 1
ATOM 815 O O . PRO A 1 110 ? -4.918 18 16.734 1 59.75 110 PRO A O 1
ATOM 818 N N . MET A 1 111 ? -4.828 18.047 18.984 1 60.38 111 MET A N 1
ATOM 819 C CA . MET A 1 111 ? -3.996 16.844 19.062 1 60.38 111 MET A CA 1
ATOM 820 C C . MET A 1 111 ? -4.762 15.617 18.578 1 60.38 111 MET A C 1
ATOM 822 O O . MET A 1 111 ? -4.176 14.703 18 1 60.38 111 MET A O 1
ATOM 826 N N . LEU A 1 112 ? -5.973 15.695 18.781 1 65.62 112 LEU A N 1
ATOM 827 C CA . LEU A 1 112 ? -6.781 14.547 18.375 1 65.62 112 LEU A CA 1
ATOM 828 C C . LEU A 1 112 ? -6.93 14.492 16.859 1 65.62 112 LEU A C 1
ATOM 830 O O . LEU A 1 112 ? -6.918 13.406 16.281 1 65.62 112 LEU A O 1
ATOM 834 N N . MET A 1 113 ? -6.879 15.617 16.359 1 68.5 113 MET A N 1
ATOM 835 C CA . MET A 1 113 ? -7.02 15.664 14.914 1 68.5 113 MET A CA 1
ATOM 836 C C . MET A 1 113 ? -5.781 15.102 14.227 1 68.5 113 MET A C 1
ATOM 838 O O . MET A 1 113 ? -5.895 14.375 13.234 1 68.5 113 MET A O 1
ATOM 842 N N . SER A 1 114 ? -4.664 15.414 14.844 1 73.81 114 SER A N 1
ATOM 843 C CA . SER A 1 114 ? -3.424 14.898 14.273 1 73.81 114 SER A CA 1
ATOM 844 C C . SER A 1 114 ? -3.363 13.383 14.367 1 73.81 114 SER A C 1
ATOM 846 O O . SER A 1 114 ? -2.9 12.719 13.438 1 73.81 114 SER A O 1
ATOM 848 N N . HIS A 1 115 ? -3.926 12.852 15.461 1 77.19 115 HIS A N 1
ATOM 849 C CA . HIS A 1 115 ? -3.879 11.406 15.656 1 77.19 115 HIS A CA 1
ATOM 850 C C . HIS A 1 115 ? -4.77 10.68 14.648 1 77.19 115 HIS A C 1
ATOM 852 O O . HIS A 1 115 ? -4.434 9.594 14.188 1 77.19 115 HIS A O 1
ATOM 858 N N . PHE A 1 116 ? -5.777 11.305 14.25 1 80.81 116 PHE A N 1
ATOM 859 C CA . PHE A 1 116 ? -6.688 10.688 13.289 1 80.81 116 PHE A CA 1
ATOM 860 C C . PHE A 1 116 ? -6.07 10.664 11.898 1 80.81 116 PHE A C 1
ATOM 862 O O . PHE A 1 116 ? -6.242 9.695 11.156 1 80.81 116 PHE A O 1
ATOM 869 N N . VAL A 1 117 ? -5.332 11.68 11.648 1 84.75 117 VAL A N 1
ATOM 870 C CA . VAL A 1 117 ? -4.695 11.75 10.336 1 84.75 117 VAL A CA 1
ATOM 871 C C . VAL A 1 117 ? -3.596 10.695 10.242 1 84.75 117 VAL A C 1
ATOM 873 O O . VAL A 1 117 ? -3.459 10.016 9.219 1 84.75 117 VAL A O 1
ATOM 876 N N . ILE A 1 118 ? -2.951 10.453 11.305 1 87.31 118 ILE A N 1
ATOM 877 C CA . ILE A 1 118 ? -1.881 9.461 11.344 1 87.31 118 ILE A CA 1
ATOM 878 C C . ILE A 1 118 ? -2.469 8.062 11.18 1 87.31 118 ILE A C 1
ATOM 880 O O . ILE A 1 118 ? -1.919 7.227 10.461 1 87.31 118 ILE A O 1
ATOM 884 N N . LEU A 1 119 ? -3.496 7.832 11.828 1 90.62 119 LEU A N 1
ATOM 885 C CA . LEU A 1 119 ? -4.145 6.531 11.719 1 90.62 119 LEU A CA 1
ATOM 886 C C . LEU A 1 119 ? -4.621 6.27 10.297 1 90.62 119 LEU A C 1
ATOM 888 O O . LEU A 1 119 ? -4.48 5.16 9.781 1 90.62 119 LEU A O 1
ATOM 892 N N . ASP A 1 120 ? -5.094 7.32 9.711 1 92.44 120 ASP A N 1
ATOM 893 C CA . ASP A 1 120 ? -5.555 7.191 8.336 1 92.44 120 ASP A CA 1
ATOM 894 C C . ASP A 1 120 ? -4.391 6.887 7.395 1 92.44 120 ASP A C 1
ATOM 896 O O . ASP A 1 120 ? -4.543 6.121 6.441 1 92.44 120 ASP A O 1
ATOM 900 N N . VAL A 1 121 ? -3.307 7.469 7.66 1 92.75 121 VAL A N 1
ATOM 901 C CA . VAL A 1 121 ? -2.131 7.246 6.824 1 92.75 121 VAL A CA 1
ATOM 902 C C . VAL A 1 121 ? -1.656 5.801 6.98 1 92.75 121 VAL A C 1
ATOM 904 O O . VAL A 1 121 ? -1.338 5.137 5.992 1 92.75 121 VAL A O 1
ATOM 907 N N . LEU A 1 122 ? -1.669 5.293 8.148 1 92.94 122 LEU A N 1
ATOM 908 C CA . LEU A 1 122 ? -1.282 3.908 8.398 1 92.94 122 LEU A CA 1
ATOM 909 C C . LEU A 1 122 ? -2.264 2.943 7.742 1 92.94 122 LEU A C 1
ATOM 911 O O . LEU A 1 122 ? -1.855 1.942 7.148 1 92.94 122 LEU A O 1
ATOM 915 N N . LEU A 1 123 ? -3.477 3.314 7.848 1 95.06 123 LEU A N 1
ATOM 916 C CA . LEU A 1 123 ? -4.504 2.482 7.23 1 95.06 123 LEU A CA 1
ATOM 917 C C . LEU A 1 123 ? -4.336 2.441 5.715 1 95.06 123 LEU A C 1
ATOM 919 O O . LEU A 1 123 ? -4.535 1.396 5.094 1 95.06 123 LEU A O 1
ATOM 923 N N . LEU A 1 124 ? -3.977 3.525 5.16 1 95.25 124 LEU A N 1
ATOM 924 C CA . LEU A 1 124 ? -3.752 3.578 3.719 1 95.25 124 LEU A CA 1
ATOM 925 C C . LEU A 1 124 ? -2.629 2.631 3.309 1 95.25 124 LEU A C 1
ATOM 927 O O . LEU A 1 124 ? -2.758 1.896 2.326 1 95.25 124 LEU A O 1
ATOM 931 N N . GLY A 1 125 ? -1.537 2.678 4.051 1 95.56 125 GLY A N 1
ATOM 932 C CA . GLY A 1 125 ? -0.435 1.774 3.766 1 95.56 125 GLY A CA 1
ATOM 933 C C . GLY A 1 125 ? -0.826 0.311 3.852 1 95.56 125 GLY A C 1
ATOM 934 O O . GLY A 1 125 ? -0.473 -0.484 2.979 1 95.56 125 GLY A O 1
ATOM 935 N N . ILE A 1 126 ? -1.592 -0.035 4.828 1 95.69 126 ILE A N 1
ATOM 936 C CA . ILE A 1 126 ? -2.002 -1.415 5.062 1 95.69 126 ILE A CA 1
ATOM 937 C C . ILE A 1 126 ? -2.967 -1.861 3.967 1 95.69 126 ILE A C 1
ATOM 939 O O . ILE A 1 126 ? -2.791 -2.926 3.371 1 95.69 126 ILE A O 1
ATOM 943 N N . VAL A 1 127 ? -3.957 -1.013 3.693 1 97.19 127 VAL A N 1
ATOM 944 C CA . VAL A 1 127 ? -4.969 -1.346 2.695 1 97.19 127 VAL A CA 1
ATOM 945 C C . VAL A 1 127 ? -4.324 -1.408 1.311 1 97.19 127 VAL A C 1
ATOM 947 O O . VAL A 1 127 ? -4.621 -2.309 0.522 1 97.19 127 VAL A O 1
ATOM 950 N N . ALA A 1 128 ? -3.447 -0.532 1.037 1 96.81 128 ALA A N 1
ATOM 951 C CA . ALA A 1 128 ? -2.768 -0.526 -0.256 1 96.81 128 ALA A CA 1
ATOM 952 C C . ALA A 1 128 ? -1.89 -1.764 -0.419 1 96.81 128 ALA A C 1
ATOM 954 O O . ALA A 1 128 ? -1.871 -2.383 -1.485 1 96.81 128 ALA A O 1
ATOM 955 N N . SER A 1 129 ? -1.173 -2.113 0.642 1 97.06 129 SER A N 1
ATOM 956 C CA . SER A 1 129 ? -0.334 -3.307 0.587 1 97.06 129 SER A CA 1
ATOM 957 C C . SER A 1 129 ? -1.174 -4.566 0.407 1 97.06 129 SER A C 1
ATOM 959 O O . SER A 1 129 ? -0.824 -5.445 -0.383 1 97.06 129 SER A O 1
ATOM 961 N N . ALA A 1 130 ? -2.273 -4.609 1.166 1 97.88 130 ALA A N 1
ATOM 962 C CA . ALA A 1 130 ? -3.162 -5.762 1.058 1 97.88 130 ALA A CA 1
ATOM 963 C C . ALA A 1 130 ? -3.797 -5.84 -0.329 1 97.88 130 ALA A C 1
ATOM 965 O O . ALA A 1 130 ? -3.896 -6.918 -0.915 1 97.88 130 ALA A O 1
ATOM 966 N N . THR A 1 131 ? -4.238 -4.719 -0.833 1 97.69 131 THR A N 1
ATOM 967 C CA . THR A 1 131 ? -4.824 -4.66 -2.168 1 97.69 131 THR A CA 1
ATOM 968 C C . THR A 1 131 ? -3.797 -5.043 -3.227 1 97.69 131 THR A C 1
ATOM 970 O O . THR A 1 131 ? -4.113 -5.777 -4.168 1 97.69 131 THR A O 1
ATOM 973 N N . GLY A 1 132 ? -2.598 -4.594 -3.084 1 97.62 132 GLY A N 1
ATOM 974 C CA . GLY A 1 132 ? -1.534 -4.992 -3.992 1 97.62 132 GLY A CA 1
ATOM 975 C C . GLY A 1 132 ? -1.246 -6.48 -3.957 1 97.62 132 GLY A C 1
ATOM 976 O O . GLY A 1 132 ? -1.082 -7.113 -5.004 1 97.62 132 GLY A O 1
ATOM 977 N N . THR A 1 133 ? -1.158 -7.004 -2.729 1 97.5 133 THR A N 1
ATOM 978 C CA . THR A 1 133 ? -0.893 -8.43 -2.555 1 97.5 133 THR A CA 1
ATOM 979 C C . THR A 1 133 ? -1.978 -9.266 -3.225 1 97.5 133 THR A C 1
ATOM 981 O O . THR A 1 133 ? -1.678 -10.141 -4.043 1 97.5 133 THR A O 1
ATOM 984 N N . ALA A 1 134 ? -3.209 -8.961 -2.908 1 97.69 134 ALA A N 1
ATOM 985 C CA . ALA A 1 134 ? -4.328 -9.695 -3.488 1 97.69 134 ALA A CA 1
ATOM 986 C C . ALA A 1 134 ? -4.41 -9.469 -4.996 1 97.69 134 ALA A C 1
ATOM 988 O O . ALA A 1 134 ? -4.688 -10.398 -5.754 1 97.69 134 ALA A O 1
ATOM 989 N N . GLY A 1 135 ? -4.203 -8.273 -5.387 1 96.19 135 GLY A N 1
ATOM 990 C CA . GLY A 1 135 ? -4.223 -7.965 -6.809 1 96.19 135 GLY A CA 1
ATOM 991 C C . GLY A 1 135 ? -3.145 -8.688 -7.59 1 96.19 135 GLY A C 1
ATOM 992 O O . GLY A 1 135 ? -3.377 -9.125 -8.719 1 96.19 135 GLY A O 1
ATOM 993 N N . GLY A 1 136 ? -1.944 -8.773 -7.039 1 95.69 136 GLY A N 1
ATOM 994 C CA . GLY A 1 136 ? -0.871 -9.5 -7.691 1 95.69 136 GLY A CA 1
ATOM 995 C C . GLY A 1 136 ? -1.183 -10.977 -7.887 1 95.69 136 GLY A C 1
ATOM 996 O O . GLY A 1 136 ? -0.976 -11.523 -8.977 1 95.69 136 GLY A O 1
ATOM 997 N N . VAL A 1 137 ? -1.69 -11.57 -6.895 1 95.25 137 VAL A N 1
ATOM 998 C CA . VAL A 1 137 ? -2.006 -12.992 -6.961 1 95.25 137 VAL A CA 1
ATOM 999 C C . VAL A 1 137 ? -3.203 -13.211 -7.883 1 95.25 137 VAL A C 1
ATOM 1001 O O . VAL A 1 137 ? -3.24 -14.18 -8.641 1 95.25 137 VAL A O 1
ATOM 1004 N N . ALA A 1 138 ? -4.16 -12.258 -7.77 1 95.56 138 ALA A N 1
ATOM 1005 C CA . ALA A 1 138 ? -5.312 -12.352 -8.664 1 95.56 138 ALA A CA 1
ATOM 1006 C C . ALA A 1 138 ? -4.879 -12.242 -10.125 1 95.56 138 ALA A C 1
ATOM 1008 O O . ALA A 1 138 ? -5.414 -12.938 -10.992 1 95.56 138 ALA A O 1
ATOM 1009 N N . TYR A 1 139 ? -3.99 -11.43 -10.383 1 94.31 139 TYR A N 1
ATOM 1010 C CA . TYR A 1 139 ? -3.473 -11.273 -11.734 1 94.31 139 TYR A CA 1
ATOM 1011 C C . TYR A 1 139 ? -2.816 -12.562 -12.219 1 94.31 139 TYR A C 1
ATOM 1013 O O . TYR A 1 139 ? -2.988 -12.961 -13.367 1 94.31 139 TYR A O 1
ATOM 1021 N N . LEU A 1 140 ? -2.109 -13.227 -11.375 1 93.81 140 LEU A N 1
ATOM 1022 C CA . LEU A 1 140 ? -1.498 -14.516 -11.695 1 93.81 140 LEU A CA 1
ATOM 1023 C C . LEU A 1 140 ? -2.562 -15.57 -11.961 1 93.81 140 LEU A C 1
ATOM 1025 O O . LEU A 1 140 ? -2.377 -16.438 -12.812 1 93.81 140 LEU A O 1
ATOM 1029 N N . GLY A 1 141 ? -3.572 -15.492 -11.203 1 93.56 141 GLY A N 1
ATOM 1030 C CA . GLY A 1 141 ? -4.664 -16.422 -11.445 1 93.56 141 GLY A CA 1
ATOM 1031 C C . GLY A 1 141 ? -5.293 -16.266 -12.812 1 93.56 141 GLY A C 1
ATOM 1032 O O . GLY A 1 141 ? -5.68 -17.25 -13.445 1 93.56 141 GLY A O 1
ATOM 1033 N N . LEU A 1 142 ? -5.414 -15.062 -13.297 1 92.75 142 LEU A N 1
ATOM 1034 C CA . LEU A 1 142 ? -6.043 -14.75 -14.578 1 92.75 142 LEU A CA 1
ATOM 1035 C C . LEU A 1 142 ? -5.105 -15.07 -15.742 1 92.75 142 LEU A C 1
ATOM 1037 O O . LEU A 1 142 ? -5.539 -15.617 -16.766 1 92.75 142 LEU A O 1
ATOM 1041 N N . ASN A 1 143 ? -3.77 -14.719 -15.531 1 93.25 143 ASN A N 1
ATOM 1042 C CA . ASN A 1 143 ? -2.846 -14.773 -16.656 1 93.25 143 ASN A CA 1
ATOM 1043 C C . ASN A 1 143 ? -1.837 -15.906 -16.5 1 93.25 143 ASN A C 1
ATOM 1045 O O . ASN A 1 143 ? -1.195 -16.312 -17.469 1 93.25 143 ASN A O 1
ATOM 1049 N N . GLY A 1 144 ? -1.725 -16.453 -15.336 1 92.56 144 GLY A N 1
ATOM 1050 C CA . GLY A 1 144 ? -0.7 -17.453 -15.102 1 92.56 144 GLY A CA 1
ATOM 1051 C C . GLY A 1 144 ? 0.704 -16.953 -15.375 1 92.56 144 GLY A C 1
ATOM 1052 O O . GLY A 1 144 ? 0.928 -15.75 -15.477 1 92.56 144 GLY A O 1
ATOM 1053 N N . ASN A 1 145 ? 1.7 -17.797 -15.305 1 91.56 145 ASN A N 1
ATOM 1054 C CA . ASN A 1 145 ? 3.102 -17.547 -15.617 1 91.56 145 ASN A CA 1
ATOM 1055 C C . ASN A 1 145 ? 3.771 -18.781 -16.219 1 91.56 145 ASN A C 1
ATOM 1057 O O . ASN A 1 145 ? 4.156 -19.703 -15.508 1 91.56 145 ASN A O 1
ATOM 1061 N N . SER A 1 146 ? 3.971 -18.719 -17.531 1 87.5 146 SER A N 1
ATOM 1062 C CA . SER A 1 146 ? 4.504 -19.875 -18.25 1 87.5 146 SER A CA 1
ATOM 1063 C C . SER A 1 146 ? 5.992 -20.062 -17.969 1 87.5 146 SER A C 1
ATOM 1065 O O . SER A 1 146 ? 6.516 -21.172 -18.062 1 87.5 146 SER A O 1
ATOM 1067 N N . HIS A 1 147 ? 6.598 -19 -17.594 1 85 147 HIS A N 1
ATOM 1068 C CA . HIS A 1 147 ? 8.031 -19.062 -17.359 1 85 147 HIS A CA 1
ATOM 1069 C C . HIS A 1 147 ? 8.352 -19.922 -16.125 1 85 147 HIS A C 1
ATOM 1071 O O . HIS A 1 147 ? 9.414 -20.547 -16.062 1 85 147 HIS A O 1
ATOM 1077 N N . VAL A 1 148 ? 7.383 -20 -15.211 1 85.5 148 VAL A N 1
ATOM 1078 C CA . VAL A 1 148 ? 7.641 -20.781 -13.992 1 85.5 148 VAL A CA 1
ATOM 1079 C C . VAL A 1 148 ? 6.641 -21.922 -13.883 1 85.5 148 VAL A C 1
ATOM 1081 O O . VAL A 1 148 ? 6.566 -22.594 -12.852 1 85.5 148 VAL A O 1
ATOM 1084 N N . GLY A 1 149 ? 5.781 -22.047 -14.781 1 85.88 149 GLY A N 1
ATOM 1085 C CA . GLY A 1 149 ? 4.871 -23.188 -14.844 1 85.88 149 GLY A CA 1
ATOM 1086 C C . GLY A 1 149 ? 3.604 -22.969 -14.039 1 85.88 149 GLY A C 1
ATOM 1087 O O . GLY A 1 149 ? 2.969 -23.938 -13.609 1 85.88 149 GLY A O 1
ATOM 1088 N N . TRP A 1 150 ? 3.275 -21.812 -13.703 1 90.81 150 TRP A N 1
ATOM 1089 C CA . TRP A 1 150 ? 2.025 -21.531 -13 1 90.81 150 TRP A CA 1
ATOM 1090 C C . TRP A 1 150 ? 0.864 -21.422 -13.984 1 90.81 150 TRP A C 1
ATOM 1092 O O . TRP A 1 150 ? 0.842 -20.516 -14.82 1 90.81 150 TRP A O 1
ATOM 1102 N N . MET A 1 151 ? -0.127 -22.25 -13.812 1 89.94 151 MET A N 1
ATOM 1103 C CA . MET A 1 151 ? -1.26 -22.297 -14.734 1 89.94 151 MET A CA 1
ATOM 1104 C C . MET A 1 151 ? -2.295 -21.234 -14.367 1 89.94 151 MET A C 1
ATOM 1106 O O . MET A 1 151 ? -2.295 -20.719 -13.25 1 89.94 151 MET A O 1
ATOM 1110 N N . LYS A 1 152 ? -3.162 -20.984 -15.383 1 92 152 LYS A N 1
ATOM 1111 C CA . LYS A 1 152 ? -4.273 -20.062 -15.18 1 92 152 LYS A CA 1
ATOM 1112 C C . LYS A 1 152 ? -5.371 -20.688 -14.336 1 92 152 LYS A C 1
ATOM 1114 O O . LYS A 1 152 ? -6.059 -21.609 -14.789 1 92 152 LYS A O 1
ATOM 1119 N N . VAL A 1 153 ? -5.609 -20.219 -13.266 1 91 153 VAL A N 1
ATOM 1120 C CA . VAL A 1 153 ? -6.566 -20.766 -12.312 1 91 153 VAL A CA 1
ATOM 1121 C C . VAL A 1 153 ? -7.98 -20.344 -12.688 1 91 153 VAL A C 1
ATOM 1123 O O . VAL A 1 153 ? -8.945 -21.078 -12.461 1 91 153 VAL A O 1
ATOM 1126 N N . CYS A 1 154 ? -8.047 -19.172 -13.297 1 93.12 154 CYS A N 1
ATOM 1127 C CA . CYS A 1 154 ? -9.352 -18.594 -13.555 1 93.12 154 CYS A CA 1
ATOM 1128 C C . CYS A 1 154 ? -10.039 -19.297 -14.719 1 93.12 154 CYS A C 1
ATOM 1130 O O . CYS A 1 154 ? -11.25 -19.141 -14.922 1 93.12 154 CYS A O 1
ATOM 1132 N N . ASN A 1 155 ? -9.281 -20.094 -15.461 1 90.19 155 ASN A N 1
ATOM 1133 C CA . ASN A 1 155 ? -9.883 -20.922 -16.5 1 90.19 155 ASN A CA 1
ATOM 1134 C C . ASN A 1 155 ? -10.719 -22.062 -15.914 1 90.19 155 ASN A C 1
ATOM 1136 O O . ASN A 1 155 ? -11.688 -22.5 -16.531 1 90.19 155 ASN A O 1
ATOM 1140 N N . ILE A 1 156 ? -10.344 -22.5 -14.711 1 86.81 156 ILE A N 1
ATOM 1141 C CA . ILE A 1 156 ? -11.023 -23.594 -14.023 1 86.81 156 ILE A CA 1
ATOM 1142 C C . ILE A 1 156 ? -12.039 -23.031 -13.031 1 86.81 156 ILE A C 1
ATOM 1144 O O . ILE A 1 156 ? -13.195 -23.469 -13 1 86.81 156 ILE A O 1
ATOM 1148 N N . PHE A 1 157 ? -11.625 -21.969 -12.32 1 91.31 157 PHE A N 1
ATOM 1149 C CA . PHE A 1 157 ? -12.445 -21.375 -11.273 1 91.31 157 PHE A CA 1
ATOM 1150 C C . PHE A 1 157 ? -12.836 -19.938 -11.648 1 91.31 157 PHE A C 1
ATOM 1152 O O . PHE A 1 157 ? -12.398 -18.984 -11.008 1 91.31 157 PHE A O 1
ATOM 1159 N N . ASP A 1 158 ? -13.797 -19.844 -12.555 1 90.94 158 ASP A N 1
ATOM 1160 C CA . ASP A 1 158 ? -14.156 -18.516 -13.07 1 90.94 158 ASP A CA 1
ATOM 1161 C C . ASP A 1 158 ? -14.953 -17.719 -12.047 1 90.94 158 ASP A C 1
ATOM 1163 O O . ASP A 1 158 ? -14.695 -16.531 -11.836 1 90.94 158 ASP A O 1
ATOM 1167 N N . VAL A 1 159 ? -15.93 -18.359 -11.398 1 92.19 159 VAL A N 1
ATOM 1168 C CA . VAL A 1 159 ? -16.766 -17.672 -10.414 1 92.19 159 VAL A CA 1
ATOM 1169 C C . VAL A 1 159 ? -15.898 -17.219 -9.234 1 92.19 159 VAL A C 1
ATOM 1171 O O . VAL A 1 159 ? -16.016 -16.094 -8.766 1 92.19 159 VAL A O 1
ATOM 1174 N N . TYR A 1 160 ? -15.062 -18.094 -8.805 1 94 160 TYR A N 1
ATOM 1175 C CA . TYR A 1 160 ? -14.125 -17.781 -7.73 1 94 160 TYR A CA 1
ATOM 1176 C C . TYR A 1 160 ? -13.273 -16.562 -8.094 1 94 160 TYR A C 1
ATOM 1178 O O . TYR A 1 160 ? -13.148 -15.633 -7.297 1 94 160 TYR A O 1
ATOM 1186 N N . CYS A 1 161 ? -12.758 -16.484 -9.281 1 94.19 161 CYS A N 1
ATOM 1187 C CA . CYS A 1 161 ? -11.875 -15.406 -9.719 1 94.19 161 CYS A CA 1
ATOM 1188 C C . CYS A 1 161 ? -12.648 -14.094 -9.875 1 94.19 161 CYS A C 1
ATOM 1190 O O . CYS A 1 161 ? -12.109 -13.016 -9.609 1 94.19 161 CYS A O 1
ATOM 1192 N N . THR A 1 162 ? -13.93 -14.18 -10.32 1 93.94 162 THR A N 1
ATOM 1193 C CA . THR A 1 162 ? -14.758 -12.984 -10.445 1 93.94 162 THR A CA 1
ATOM 1194 C C . THR A 1 162 ? -15 -12.344 -9.078 1 93.94 162 THR A C 1
ATOM 1196 O O . THR A 1 162 ? -14.93 -11.125 -8.938 1 93.94 162 THR A O 1
ATOM 1199 N N . HIS A 1 163 ? -15.234 -13.156 -8.078 1 94.81 163 HIS A N 1
ATOM 1200 C CA . HIS A 1 163 ? -15.414 -12.664 -6.715 1 94.81 163 HIS A CA 1
ATOM 1201 C C . HIS A 1 163 ? -14.148 -11.984 -6.203 1 94.81 163 HIS A C 1
ATOM 1203 O O . HIS A 1 163 ? -14.219 -10.891 -5.625 1 94.81 163 HIS A O 1
ATOM 1209 N N . ILE A 1 164 ? -13.039 -12.625 -6.434 1 95.88 164 ILE A N 1
ATOM 1210 C CA . ILE A 1 164 ? -11.766 -12.07 -5.996 1 95.88 164 ILE A CA 1
ATOM 1211 C C . ILE A 1 164 ? -11.523 -10.734 -6.688 1 95.88 164 ILE A C 1
ATOM 1213 O O . ILE A 1 164 ? -11.172 -9.742 -6.039 1 95.88 164 ILE A O 1
ATOM 1217 N N . GLY A 1 165 ? -11.695 -10.719 -8.008 1 96.12 165 GLY A N 1
ATOM 1218 C CA . GLY A 1 165 ? -11.508 -9.484 -8.766 1 96.12 165 GLY A CA 1
ATOM 1219 C C . GLY A 1 165 ? -12.383 -8.344 -8.273 1 96.12 165 GLY A C 1
ATOM 1220 O O . GLY A 1 165 ? -11.922 -7.207 -8.156 1 96.12 165 GLY A O 1
ATOM 1221 N N . THR A 1 166 ? -13.57 -8.695 -8.031 1 96.69 166 THR A N 1
ATOM 1222 C CA . THR A 1 166 ? -14.508 -7.688 -7.547 1 96.69 166 THR A CA 1
ATOM 1223 C C . THR A 1 166 ? -14.078 -7.168 -6.18 1 96.69 166 THR A C 1
ATOM 1225 O O . THR A 1 166 ? -14.133 -5.961 -5.926 1 96.69 166 THR A O 1
ATOM 1228 N N . SER A 1 167 ? -13.703 -8.07 -5.359 1 97.81 167 SER A N 1
ATOM 1229 C CA . SER A 1 167 ? -13.25 -7.691 -4.027 1 97.81 167 SER A CA 1
ATOM 1230 C C . SER A 1 167 ? -12.047 -6.754 -4.098 1 97.81 167 SER A C 1
ATOM 1232 O O . SER A 1 167 ? -12.008 -5.734 -3.402 1 97.81 167 SER A O 1
ATOM 1234 N N . VAL A 1 168 ? -11.109 -7.047 -4.949 1 97.56 168 VAL A N 1
ATOM 1235 C CA . VAL A 1 168 ? -9.914 -6.23 -5.113 1 97.56 168 VAL A CA 1
ATOM 1236 C C . VAL A 1 168 ? -10.297 -4.859 -5.672 1 97.56 168 VAL A C 1
ATOM 1238 O O . VAL A 1 168 ? -9.766 -3.836 -5.238 1 97.56 168 VAL A O 1
ATOM 1241 N N . ALA A 1 169 ? -11.203 -4.781 -6.578 1 97.19 169 ALA A N 1
ATOM 1242 C CA . ALA A 1 169 ? -11.664 -3.521 -7.16 1 97.19 169 ALA A CA 1
ATOM 1243 C C . ALA A 1 169 ? -12.32 -2.635 -6.105 1 97.19 169 ALA A C 1
ATOM 1245 O O . ALA A 1 169 ? -12.07 -1.429 -6.055 1 97.19 169 ALA A O 1
ATOM 1246 N N . VAL A 1 170 ? -13.102 -3.246 -5.297 1 97.38 170 VAL A N 1
ATOM 1247 C CA . VAL A 1 170 ? -13.781 -2.508 -4.242 1 97.38 170 VAL A CA 1
ATOM 1248 C C . VAL A 1 170 ? -12.758 -1.972 -3.242 1 97.38 170 VAL A C 1
ATOM 1250 O O . VAL A 1 170 ? -12.898 -0.853 -2.74 1 97.38 170 VAL A O 1
ATOM 1253 N N . SER A 1 171 ? -11.758 -2.766 -2.959 1 97.88 171 SER A N 1
ATOM 1254 C CA . SER A 1 171 ? -10.703 -2.314 -2.061 1 97.88 171 SER A CA 1
ATOM 1255 C C . SER A 1 171 ? -9.93 -1.142 -2.656 1 97.88 171 SER A C 1
ATOM 1257 O O . SER A 1 171 ? -9.523 -0.227 -1.934 1 97.88 171 SER A O 1
ATOM 1259 N N . LEU A 1 172 ? -9.703 -1.184 -3.938 1 97.06 172 LEU A N 1
ATOM 1260 C CA . LEU A 1 172 ? -9.055 -0.062 -4.613 1 97.06 172 LEU A CA 1
ATOM 1261 C C . LEU A 1 172 ? -9.891 1.206 -4.48 1 97.06 172 LEU A C 1
ATOM 1263 O O . LEU A 1 172 ? -9.352 2.289 -4.242 1 97.06 172 LEU A O 1
ATOM 1267 N N . PHE A 1 173 ? -11.156 1.022 -4.605 1 96.81 173 PHE A N 1
ATOM 1268 C CA . PHE A 1 173 ? -12.078 2.139 -4.41 1 96.81 173 PHE A CA 1
ATOM 1269 C C . PHE A 1 173 ? -11.969 2.682 -2.988 1 96.81 173 PHE A C 1
ATOM 1271 O O . PHE A 1 173 ? -11.93 3.898 -2.785 1 96.81 173 PHE A O 1
ATOM 1278 N N . ALA A 1 174 ? -11.891 1.805 -2.041 1 96.69 174 ALA A N 1
ATOM 1279 C CA . ALA A 1 174 ? -11.75 2.201 -0.642 1 96.69 174 ALA A CA 1
ATOM 1280 C C . ALA A 1 174 ? -10.461 2.986 -0.422 1 96.69 174 ALA A C 1
ATOM 1282 O O . ALA A 1 174 ? -10.445 3.969 0.324 1 96.69 174 ALA A O 1
ATOM 1283 N N . SER A 1 175 ? -9.414 2.557 -1.055 1 96.31 175 SER A N 1
ATOM 1284 C CA . SER A 1 175 ? -8.133 3.246 -0.916 1 96.31 175 SER A CA 1
ATOM 1285 C C . SER A 1 175 ? -8.211 4.672 -1.451 1 96.31 175 SER A C 1
ATOM 1287 O O . SER A 1 175 ? -7.609 5.586 -0.885 1 96.31 175 SER A O 1
ATOM 1289 N N . VAL A 1 176 ? -8.914 4.852 -2.537 1 95.5 176 VAL A N 1
ATOM 1290 C CA . VAL A 1 176 ? -9.086 6.18 -3.109 1 95.5 176 VAL A CA 1
ATOM 1291 C C . VAL A 1 176 ? -9.836 7.074 -2.125 1 95.5 176 VAL A C 1
ATOM 1293 O O . VAL A 1 176 ? -9.469 8.234 -1.924 1 95.5 176 VAL A O 1
ATOM 1296 N N . ILE A 1 177 ? -10.828 6.535 -1.497 1 95.44 177 ILE A N 1
ATOM 1297 C CA . ILE A 1 177 ? -11.586 7.273 -0.493 1 95.44 177 ILE A CA 1
ATOM 1298 C C . ILE A 1 177 ? -10.672 7.668 0.66 1 95.44 177 ILE A C 1
ATOM 13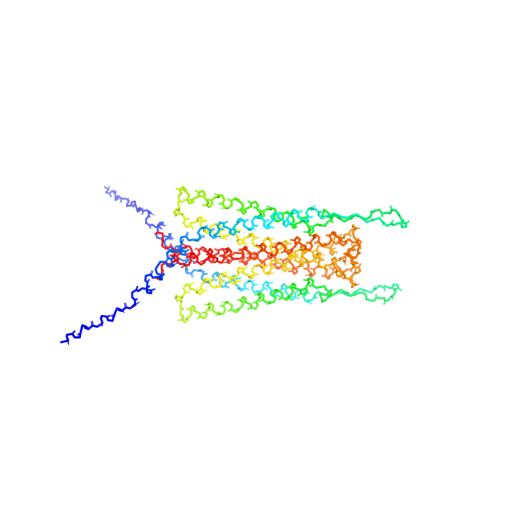00 O O . ILE A 1 177 ? -10.727 8.797 1.148 1 95.44 177 ILE A O 1
ATOM 1304 N N . LEU A 1 178 ? -9.867 6.719 1.016 1 95.12 178 LEU A N 1
ATOM 1305 C CA . LEU A 1 178 ? -8.938 6.965 2.117 1 95.12 178 LEU A CA 1
ATOM 1306 C C . LEU A 1 178 ? -7.977 8.094 1.773 1 95.12 178 LEU A C 1
ATOM 1308 O O . LEU A 1 178 ? -7.699 8.953 2.611 1 95.12 178 LEU A O 1
ATOM 1312 N N . VAL A 1 179 ? -7.496 8.156 0.603 1 94.31 179 VAL A N 1
ATOM 1313 C CA . VAL A 1 179 ? -6.602 9.211 0.156 1 94.31 179 VAL A CA 1
ATOM 1314 C C . VAL A 1 179 ? -7.324 10.555 0.208 1 94.31 179 VAL A C 1
ATOM 1316 O O . VAL A 1 179 ? -6.766 11.555 0.678 1 94.31 179 VAL A O 1
ATOM 1319 N N . ILE A 1 180 ? -8.492 10.57 -0.252 1 93.56 180 ILE A N 1
ATOM 1320 C CA . ILE A 1 180 ? -9.289 11.789 -0.257 1 93.56 180 ILE A CA 1
ATOM 1321 C C . ILE A 1 180 ? -9.484 12.289 1.175 1 93.56 180 ILE A C 1
ATOM 1323 O O . ILE A 1 180 ? -9.359 13.484 1.447 1 93.56 180 ILE A O 1
ATOM 1327 N N . LEU A 1 181 ? -9.766 11.43 2.068 1 91.44 181 LEU A N 1
ATOM 1328 C CA . LEU A 1 181 ? -9.938 11.773 3.475 1 91.44 181 LEU A CA 1
ATOM 1329 C C . LEU A 1 181 ? -8.672 12.406 4.039 1 91.44 181 LEU A C 1
ATOM 1331 O O . LEU A 1 181 ? -8.742 13.414 4.742 1 91.44 181 LEU A O 1
ATOM 1335 N N . ILE A 1 182 ? -7.582 11.836 3.725 1 91.12 182 ILE A N 1
ATOM 1336 C CA . ILE A 1 182 ? -6.301 12.328 4.227 1 91.12 182 ILE A CA 1
ATOM 1337 C C . ILE A 1 182 ? -6.031 13.727 3.668 1 91.12 182 ILE A C 1
ATOM 1339 O O . ILE A 1 182 ? -5.621 14.625 4.402 1 91.12 182 ILE A O 1
ATOM 1343 N N . ILE A 1 183 ? -6.285 13.906 2.422 1 88.19 183 ILE A N 1
ATOM 1344 C CA . ILE A 1 183 ? -6.055 15.195 1.779 1 88.19 183 ILE A CA 1
ATOM 1345 C C . ILE A 1 183 ? -6.949 16.25 2.418 1 88.19 183 ILE A C 1
ATOM 1347 O O . ILE A 1 183 ? -6.5 17.375 2.695 1 88.19 183 ILE A O 1
ATOM 1351 N N . LEU A 1 184 ? -8.195 15.945 2.643 1 86.25 184 LEU A N 1
ATOM 1352 C CA . LEU A 1 184 ? -9.117 16.875 3.273 1 86.25 184 LEU A CA 1
ATOM 1353 C C . LEU A 1 184 ? -8.648 17.25 4.676 1 86.25 184 LEU A C 1
ATOM 1355 O O . LEU A 1 184 ? -8.742 18.406 5.082 1 86.25 184 LEU A O 1
ATOM 1359 N N . SER A 1 185 ? -8.203 16.312 5.383 1 84.69 185 SER A N 1
ATOM 1360 C CA . SER A 1 185 ? -7.734 16.547 6.738 1 84.69 185 SER A CA 1
ATOM 1361 C C . SER A 1 185 ? -6.512 17.469 6.742 1 84.69 185 SER A C 1
ATOM 1363 O O . SER A 1 185 ? -6.398 18.359 7.578 1 84.69 185 SER A O 1
ATOM 1365 N N . ILE A 1 186 ? -5.613 17.266 5.863 1 82.12 186 ILE A N 1
ATOM 1366 C CA . ILE A 1 186 ? -4.406 18.078 5.766 1 82.12 186 ILE A CA 1
ATOM 1367 C C . ILE A 1 186 ? -4.773 19.5 5.348 1 82.12 186 ILE A C 1
ATOM 1369 O O . ILE A 1 186 ? -4.215 20.469 5.867 1 82.12 186 ILE A O 1
ATOM 1373 N N . HIS A 1 187 ? -5.68 19.609 4.41 1 81.12 187 HIS A N 1
ATOM 1374 C CA . HIS A 1 187 ? -6.125 20.938 3.975 1 81.12 187 HIS A CA 1
ATOM 1375 C C . HIS A 1 187 ? -6.793 21.688 5.113 1 81.12 187 HIS A C 1
ATOM 1377 O O . HIS A 1 187 ? -6.621 22.906 5.242 1 81.12 187 HIS A O 1
ATOM 1383 N N . SER A 1 188 ? -7.547 21.078 5.852 1 77.38 188 SER A N 1
ATOM 1384 C CA . SER A 1 188 ? -8.203 21.703 6.988 1 77.38 188 SER A CA 1
ATOM 1385 C C . SER A 1 188 ? -7.191 22.156 8.039 1 77.38 188 SER A C 1
ATOM 1387 O O . SER A 1 188 ? -7.355 23.203 8.664 1 77.38 188 SER A O 1
ATOM 1389 N N . LEU A 1 189 ? -6.23 21.375 8.25 1 72.81 189 LEU A N 1
ATOM 1390 C CA . LEU A 1 189 ? -5.18 21.719 9.203 1 72.81 189 LEU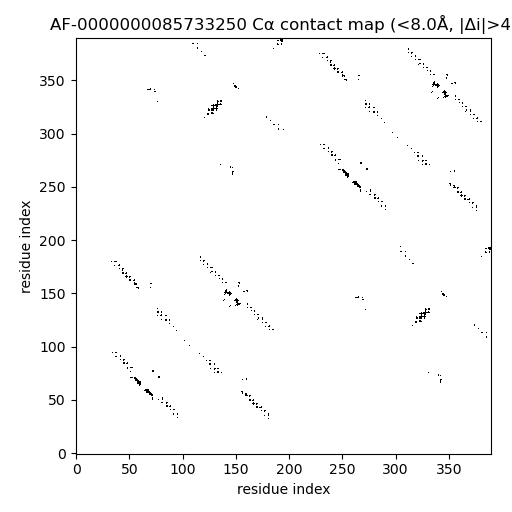 A CA 1
ATOM 1391 C C . LEU A 1 189 ? -4.359 22.906 8.703 1 72.81 189 LEU A C 1
ATOM 1393 O O . LEU A 1 189 ? -3.975 23.766 9.492 1 72.81 189 LEU A O 1
ATOM 1397 N N . SER A 1 190 ? -4.152 23.016 7.438 1 72.88 190 SER A N 1
ATOM 1398 C CA . SER A 1 190 ? -3.365 24.094 6.855 1 72.88 190 SER A CA 1
ATOM 1399 C C . SER A 1 190 ? -4.121 25.422 6.906 1 72.88 190 SER A C 1
ATOM 1401 O O . SER A 1 190 ? -3.51 26.484 6.941 1 72.88 190 SER A O 1
ATOM 1403 N N . LYS A 1 191 ? -5.375 25.344 6.859 1 71.19 191 LYS A N 1
ATOM 1404 C CA . LYS A 1 191 ? -6.176 26.562 6.93 1 71.19 191 LYS A CA 1
ATOM 1405 C C . LYS A 1 191 ? -6.184 27.125 8.344 1 71.19 191 LYS A C 1
ATOM 1407 O O . LYS A 1 191 ? -6.363 28.344 8.531 1 71.19 191 LYS A O 1
ATOM 1412 N N . LYS A 1 192 ? -5.965 26.297 9.18 1 66.5 192 LYS A N 1
ATOM 1413 C CA . LYS A 1 192 ? -5.965 26.766 10.562 1 66.5 192 LYS A CA 1
ATOM 1414 C C . LYS A 1 192 ? -4.625 27.391 10.93 1 66.5 192 LYS A C 1
ATOM 1416 O O . LYS A 1 192 ? -4.5 28.031 11.984 1 66.5 192 LYS A O 1
ATOM 1421 N N . ILE A 1 193 ? -3.646 27.078 10.172 1 58.53 193 ILE A N 1
ATOM 1422 C CA . ILE A 1 193 ? -2.359 27.719 10.398 1 58.53 193 ILE A CA 1
ATOM 1423 C C . ILE A 1 193 ? -2.445 29.203 10.031 1 58.53 193 ILE A C 1
ATOM 1425 O O . ILE A 1 193 ? -2.83 29.547 8.906 1 58.53 193 ILE A O 1
ATOM 1429 N N . PRO A 1 194 ? -2.549 30.125 11.148 1 53 194 PRO A N 1
ATOM 1430 C CA . PRO A 1 194 ? -2.619 31.562 10.875 1 53 194 PRO A CA 1
ATOM 1431 C C . PRO A 1 194 ? -1.562 32 9.867 1 53 194 PRO A C 1
ATOM 1433 O O . PRO A 1 194 ? -0.427 31.531 9.898 1 53 194 PRO A O 1
ATOM 1436 N N . LYS A 1 195 ? -2.037 32.5 8.641 1 50.75 195 LYS A N 1
ATOM 1437 C CA . LYS A 1 195 ? -1.146 33.125 7.668 1 50.75 195 LYS A CA 1
ATOM 1438 C C . LYS A 1 195 ? -0.431 34.312 8.273 1 50.75 195 LYS A C 1
ATOM 1440 O O . LYS A 1 195 ? -1.009 35.062 9.078 1 50.75 195 LYS A O 1
ATOM 1445 N N . MET B 1 1 ? 31.875 35.125 63.469 1 31.25 1 MET B N 1
ATOM 1446 C CA . MET B 1 1 ? 32.062 34.375 62.219 1 31.25 1 MET B CA 1
ATOM 1447 C C . MET B 1 1 ? 30.766 34.281 61.438 1 31.25 1 MET B C 1
ATOM 1449 O O . MET B 1 1 ? 29.781 33.719 61.906 1 31.25 1 MET B O 1
ATOM 1453 N N . SER B 1 2 ? 30.359 35.281 60.625 1 35.06 2 SER B N 1
ATOM 1454 C CA . SER B 1 2 ? 29.172 35.688 59.875 1 35.06 2 SER B CA 1
ATOM 1455 C C . SER B 1 2 ? 28.906 34.75 58.719 1 35.06 2 SER B C 1
ATOM 1457 O O . SER B 1 2 ? 29.734 34.625 57.812 1 35.06 2 SER B O 1
ATOM 1459 N N . MET B 1 3 ? 28.281 33.594 58.906 1 35.5 3 MET B N 1
ATOM 1460 C CA . MET B 1 3 ? 27.969 32.594 57.906 1 35.5 3 MET B CA 1
ATOM 1461 C C . MET B 1 3 ? 27.047 33.156 56.844 1 35.5 3 MET B C 1
ATOM 1463 O O . MET B 1 3 ? 25.984 33.719 57.156 1 35.5 3 MET B O 1
ATOM 1467 N N . LYS B 1 4 ? 27.656 33.562 55.688 1 45.41 4 LYS B N 1
ATOM 1468 C CA . LYS B 1 4 ? 27.031 34.062 54.469 1 45.41 4 LYS B CA 1
ATOM 1469 C C . LYS B 1 4 ? 25.953 33.125 53.969 1 45.41 4 LYS B C 1
ATOM 1471 O O . LYS B 1 4 ? 26.188 31.906 53.875 1 45.41 4 LYS B O 1
ATOM 1476 N N . PRO B 1 5 ? 24.656 33.5 53.969 1 40.75 5 PRO B N 1
ATOM 1477 C CA . PRO B 1 5 ? 23.531 32.688 53.531 1 40.75 5 PRO B CA 1
ATOM 1478 C C . PRO B 1 5 ? 23.688 32.188 52.094 1 40.75 5 PRO B C 1
ATOM 1480 O O . PRO B 1 5 ? 24.172 32.938 51.25 1 40.75 5 PRO B O 1
ATOM 1483 N N . GLU B 1 6 ? 24.031 30.891 51.812 1 39.59 6 GLU B N 1
ATOM 1484 C CA . GLU B 1 6 ? 24.109 30.234 50.5 1 39.59 6 GLU B CA 1
ATOM 1485 C C . GLU B 1 6 ? 22.844 30.469 49.688 1 39.59 6 GLU B C 1
ATOM 1487 O O . GLU B 1 6 ?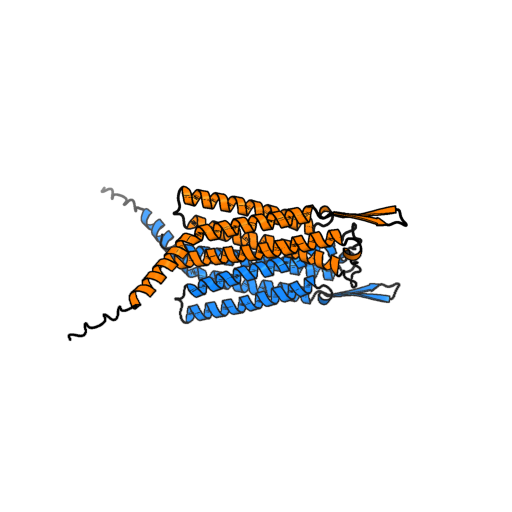 21.734 30.219 50.188 1 39.59 6 GLU B O 1
ATOM 1492 N N . LYS B 1 7 ? 22.891 31.484 48.781 1 41.88 7 LYS B N 1
ATOM 1493 C CA . LYS B 1 7 ? 21.859 31.766 47.781 1 41.88 7 LYS B CA 1
ATOM 1494 C C . LYS B 1 7 ? 21.375 30.484 47.125 1 41.88 7 LYS B C 1
ATOM 1496 O O . LYS B 1 7 ? 22.172 29.688 46.625 1 41.88 7 LYS B O 1
ATOM 1501 N N . THR B 1 8 ? 20.344 29.875 47.594 1 39.53 8 THR B N 1
ATOM 1502 C CA . THR B 1 8 ? 19.609 28.797 46.969 1 39.53 8 THR B CA 1
ATOM 1503 C C . THR B 1 8 ? 19.188 29.172 45.562 1 39.53 8 THR B C 1
ATOM 1505 O O . THR B 1 8 ? 18.344 30.062 45.375 1 39.53 8 THR B O 1
ATOM 1508 N N . GLY B 1 9 ? 20.125 29.297 44.562 1 38.12 9 GLY B N 1
ATOM 1509 C CA . GLY B 1 9 ? 19.812 29.484 43.156 1 38.12 9 GLY B CA 1
ATOM 1510 C C . GLY B 1 9 ? 18.656 28.625 42.688 1 38.12 9 GLY B C 1
ATOM 1511 O O . GLY B 1 9 ? 18.609 27.422 42.969 1 38.12 9 GLY B O 1
ATOM 1512 N N . SER B 1 10 ? 17.438 29.172 42.719 1 40.25 10 SER B N 1
ATOM 1513 C CA . SER B 1 10 ? 16.219 28.562 42.219 1 40.25 10 SER B CA 1
ATOM 1514 C C . SER B 1 10 ? 16.422 27.984 40.812 1 40.25 10 SER B C 1
ATOM 1516 O O . SER B 1 10 ? 16.75 28.719 39.875 1 40.25 10 SER B O 1
ATOM 1518 N N . PRO B 1 11 ? 16.828 26.719 40.656 1 44.06 11 PRO B N 1
ATOM 1519 C CA . PRO B 1 11 ? 17 26 39.375 1 44.06 11 PRO B CA 1
ATOM 1520 C C . PRO B 1 11 ? 15.773 26.078 38.469 1 44.06 11 PRO B C 1
ATOM 1522 O O . PRO B 1 11 ? 15.742 25.469 37.406 1 44.06 11 PRO B O 1
ATOM 1525 N N . ALA B 1 12 ? 14.719 26.766 38.906 1 47.62 12 ALA B N 1
ATOM 1526 C CA . ALA B 1 12 ? 13.492 26.625 38.125 1 47.62 12 ALA B CA 1
ATOM 1527 C C . ALA B 1 12 ? 13.633 27.297 36.75 1 47.62 12 ALA B C 1
ATOM 1529 O O . ALA B 1 12 ? 12.852 27.031 35.844 1 47.62 12 ALA B O 1
ATOM 1530 N N . THR B 1 13 ? 14.469 28.344 36.625 1 47.28 13 THR B N 1
ATOM 1531 C CA . THR B 1 13 ? 14.445 29.016 35.344 1 47.28 13 THR B CA 1
ATOM 1532 C C . THR B 1 13 ? 15.172 28.188 34.281 1 47.28 13 THR B C 1
ATOM 1534 O O . THR B 1 13 ? 15.016 28.438 33.094 1 47.28 13 THR B O 1
ATOM 1537 N N . GLY B 1 14 ? 16.078 27.359 34.688 1 48.78 14 GLY B N 1
ATOM 1538 C CA . GLY B 1 14 ? 16.844 26.594 33.719 1 48.78 14 GLY B CA 1
ATOM 1539 C C . GLY B 1 14 ? 16 25.594 32.938 1 48.78 14 GLY B C 1
ATOM 1540 O O . GLY B 1 14 ? 16.391 25.141 31.875 1 48.78 14 GLY B O 1
ATOM 1541 N N . GLY B 1 15 ? 15.07 25.016 33.625 1 46.62 15 GLY B N 1
ATOM 1542 C CA . GLY B 1 15 ? 14.281 24.016 32.906 1 46.62 15 GLY B CA 1
ATOM 1543 C C . GLY B 1 15 ? 13.422 24.609 31.812 1 46.62 15 GLY B C 1
ATOM 1544 O O . GLY B 1 15 ? 13.141 23.953 30.812 1 46.62 15 GLY B O 1
ATOM 1545 N N . MET B 1 16 ? 12.805 25.797 32.062 1 47.84 16 MET B N 1
ATOM 1546 C CA . MET B 1 16 ? 12.016 26.438 31.016 1 47.84 16 MET B CA 1
ATOM 1547 C C . MET B 1 16 ? 12.898 26.891 29.859 1 47.84 16 MET B C 1
ATOM 1549 O O . MET B 1 16 ? 12.469 26.891 28.703 1 47.84 16 MET B O 1
ATOM 1553 N N . GLU B 1 17 ? 14.016 27.469 30.141 1 51.19 17 GLU B N 1
ATOM 1554 C CA . GLU B 1 17 ? 14.93 27.859 29.078 1 51.19 17 GLU B CA 1
ATOM 1555 C C . GLU B 1 17 ? 15.391 26.641 28.266 1 51.19 17 GLU B C 1
ATOM 1557 O O . GLU B 1 17 ? 15.578 26.734 27.062 1 51.19 17 GLU B O 1
ATOM 1562 N N . LYS B 1 18 ? 15.641 25.609 28.969 1 50.56 18 LYS B N 1
ATOM 1563 C CA . LYS B 1 18 ? 16.031 24.406 28.234 1 50.56 18 LYS B CA 1
ATOM 1564 C C . LYS B 1 18 ? 14.867 23.859 27.406 1 50.56 18 LYS B C 1
ATOM 1566 O O . LYS B 1 18 ? 15.078 23.203 26.391 1 50.56 18 LYS B O 1
ATOM 1571 N N . ALA B 1 19 ? 13.75 23.938 27.828 1 48.28 19 ALA B N 1
ATOM 1572 C CA . ALA B 1 19 ? 12.586 23.578 27.031 1 48.28 19 ALA B CA 1
ATOM 1573 C C . ALA B 1 19 ? 12.398 24.531 25.859 1 48.28 19 ALA B C 1
ATOM 1575 O O . ALA B 1 19 ? 12.047 24.109 24.75 1 48.28 19 ALA B O 1
ATOM 1576 N N . ALA B 1 20 ? 12.492 25.781 26.031 1 49.62 20 ALA B N 1
ATOM 1577 C CA . ALA B 1 20 ? 12.477 26.75 24.938 1 49.62 20 ALA B CA 1
ATOM 1578 C C . ALA B 1 20 ? 13.625 26.5 23.969 1 49.62 20 ALA B C 1
ATOM 1580 O O . ALA B 1 20 ? 13.453 26.609 22.75 1 49.62 20 ALA B O 1
ATOM 1581 N N . HIS B 1 21 ? 14.75 26.25 24.422 1 52.34 21 HIS B N 1
ATOM 1582 C CA . HIS B 1 21 ? 15.898 25.938 23.578 1 52.34 21 HIS B CA 1
ATOM 1583 C C . HIS B 1 21 ? 15.727 24.594 22.906 1 52.34 21 HIS B C 1
ATOM 1585 O O . HIS B 1 21 ? 16.125 24.422 21.75 1 52.34 21 HIS B O 1
ATOM 1591 N N . SER B 1 22 ? 15.227 23.609 23.547 1 49.22 22 SER B N 1
ATOM 1592 C CA . SER B 1 22 ? 15.008 22.312 22.938 1 49.22 22 SER B CA 1
ATOM 1593 C C . SER B 1 22 ? 13.914 22.375 21.875 1 49.22 22 SER B C 1
ATOM 1595 O O . SER B 1 22 ? 13.992 21.672 20.859 1 49.22 22 SER B O 1
ATOM 1597 N N . VAL B 1 23 ? 12.898 23.031 22.172 1 50 23 VAL B N 1
ATOM 1598 C CA . VAL B 1 23 ? 11.867 23.281 21.172 1 50 23 VAL B CA 1
ATOM 1599 C C . VAL B 1 23 ? 12.461 24.094 20.016 1 50 23 VAL B C 1
ATOM 1601 O O . VAL B 1 23 ? 12.164 23.844 18.844 1 50 23 VAL B O 1
ATOM 1604 N N . ASP B 1 24 ? 13.234 25.141 20.375 1 50.28 24 ASP B N 1
ATOM 1605 C CA . ASP B 1 24 ? 13.898 25.938 19.344 1 50.28 24 ASP B CA 1
ATOM 1606 C C . ASP B 1 24 ? 14.844 25.078 18.516 1 50.28 24 ASP B C 1
ATOM 1608 O O . ASP B 1 24 ? 14.914 25.234 17.297 1 50.28 24 ASP B O 1
ATOM 1612 N N . LYS B 1 25 ? 15.586 24.297 19.219 1 51.66 25 LYS B N 1
ATOM 1613 C CA . LYS B 1 25 ? 16.531 23.438 18.516 1 51.66 25 LYS B CA 1
ATOM 1614 C C . LYS B 1 25 ? 15.812 22.375 17.688 1 51.66 25 LYS B C 1
ATOM 1616 O O . LYS B 1 25 ? 16.266 22.016 16.609 1 51.66 25 LYS B O 1
ATOM 1621 N N . ALA B 1 26 ? 14.789 21.812 18.188 1 53.78 26 ALA B N 1
ATOM 1622 C CA . ALA B 1 26 ? 13.969 20.844 17.484 1 53.78 26 ALA B CA 1
ATOM 1623 C C . ALA B 1 26 ? 13.352 21.453 16.219 1 53.78 26 ALA B C 1
ATOM 1625 O O . ALA B 1 26 ? 13.266 20.781 15.18 1 53.78 26 ALA B O 1
ATOM 1626 N N . GLU B 1 27 ? 12.992 22.703 16.406 1 57.97 27 GLU B N 1
ATOM 1627 C CA . GLU B 1 27 ? 12.477 23.438 15.258 1 57.97 27 GLU B CA 1
ATOM 1628 C C . GLU B 1 27 ? 13.57 23.688 14.227 1 57.97 27 GLU B C 1
ATOM 1630 O O . GLU B 1 27 ? 13.305 23.703 13.023 1 57.97 27 GLU B O 1
ATOM 1635 N N . GLU B 1 28 ? 14.875 23.906 14.773 1 60.97 28 GLU B N 1
ATOM 1636 C CA . GLU B 1 28 ? 15.977 24.188 13.867 1 60.97 28 GLU B CA 1
ATOM 1637 C C . GLU B 1 28 ? 16.438 22.922 13.141 1 60.97 28 GLU B C 1
ATOM 1639 O O . GLU B 1 28 ? 16.938 22.984 12.016 1 60.97 28 GLU B O 1
ATOM 1644 N N . CYS B 1 29 ? 16.078 21.734 13.758 1 67.06 29 CYS B N 1
ATOM 1645 C CA . CYS B 1 29 ? 16.641 20.531 13.172 1 67.06 29 CYS B CA 1
ATOM 1646 C C . CYS B 1 29 ? 15.625 19.812 12.297 1 67.06 29 CYS B C 1
ATOM 1648 O O . CYS B 1 29 ? 15.953 18.844 11.602 1 67.06 29 CYS B O 1
ATOM 1650 N N . TYR B 1 30 ? 14.578 20.453 12.188 1 77.12 30 TYR B N 1
ATOM 1651 C CA . TYR B 1 30 ? 13.484 19.781 11.484 1 77.12 30 TYR B CA 1
ATOM 1652 C C . TYR B 1 30 ? 13.773 19.688 9.992 1 77.12 30 TYR B C 1
ATOM 1654 O O . TYR B 1 30 ? 13.695 18.594 9.414 1 77.12 30 TYR B O 1
ATOM 1662 N N . PRO B 1 31 ? 14.344 20.75 9.469 1 78.19 31 PRO B N 1
ATOM 1663 C CA . PRO B 1 31 ? 14.594 20.625 8.031 1 78.19 31 PRO B CA 1
ATOM 1664 C C . PRO B 1 31 ? 15.727 19.656 7.715 1 78.19 31 PRO B C 1
ATOM 1666 O O . PRO B 1 31 ? 15.719 19 6.668 1 78.19 31 PRO B O 1
ATOM 1669 N N . VAL B 1 32 ? 16.656 19.594 8.625 1 81.69 32 VAL B N 1
ATOM 1670 C CA . VAL B 1 32 ? 17.781 18.703 8.406 1 81.69 32 VAL B CA 1
ATOM 1671 C C . VAL B 1 32 ? 17.328 17.25 8.539 1 81.69 32 VAL B C 1
ATOM 1673 O O . VAL B 1 32 ? 17.734 16.391 7.758 1 81.69 32 VAL B O 1
ATOM 1676 N N . VAL B 1 33 ? 16.547 16.969 9.5 1 87.56 33 VAL B N 1
ATOM 1677 C CA . VAL B 1 33 ? 16.047 15.617 9.727 1 87.56 33 VAL B CA 1
ATOM 1678 C C . VAL B 1 33 ? 15.203 15.172 8.539 1 87.56 33 VAL B C 1
ATOM 1680 O O . VAL B 1 33 ? 15.328 14.047 8.055 1 87.56 33 VAL B O 1
ATOM 1683 N N . VAL B 1 34 ? 14.461 16.047 8.055 1 85.31 34 VAL B N 1
ATOM 1684 C CA . VAL B 1 34 ? 13.602 15.734 6.918 1 85.31 34 VAL B CA 1
ATOM 1685 C C . VAL B 1 34 ? 14.461 15.492 5.676 1 85.31 34 VAL B C 1
ATOM 1687 O O . VAL B 1 34 ? 14.195 14.57 4.906 1 85.31 34 VAL B O 1
ATOM 1690 N N . ALA B 1 35 ? 15.461 16.234 5.57 1 86.44 35 ALA B N 1
ATOM 1691 C CA . ALA B 1 35 ? 16.359 16.078 4.426 1 86.44 35 ALA B CA 1
ATOM 1692 C C . ALA B 1 35 ? 17.078 14.742 4.48 1 86.44 35 ALA B C 1
ATOM 1694 O O . ALA B 1 35 ? 17.25 14.07 3.457 1 86.44 35 ALA B O 1
ATOM 1695 N N . LEU B 1 36 ? 17.453 14.398 5.641 1 90.69 36 LEU B N 1
ATOM 1696 C CA . LEU B 1 36 ? 18.156 13.133 5.812 1 90.69 36 LEU B CA 1
ATOM 1697 C C . LEU B 1 36 ? 17.219 11.953 5.555 1 90.69 36 LEU B C 1
ATOM 1699 O O . LEU B 1 36 ? 17.609 10.961 4.938 1 90.69 36 LEU B O 1
ATOM 1703 N N . LEU B 1 37 ? 16.078 12.094 5.977 1 92.81 37 LEU B N 1
ATOM 1704 C CA . LEU B 1 37 ? 15.102 11.023 5.77 1 92.81 37 LEU B CA 1
ATOM 1705 C C . LEU B 1 37 ? 14.742 10.898 4.293 1 92.81 37 LEU B C 1
ATOM 1707 O O . LEU B 1 37 ? 14.547 9.789 3.791 1 92.81 37 LEU B O 1
ATOM 1711 N N . ARG B 1 38 ? 14.68 11.961 3.627 1 92.69 38 ARG B N 1
ATOM 1712 C CA . ARG B 1 38 ? 14.359 11.93 2.203 1 92.69 38 ARG B CA 1
ATOM 1713 C C . ARG B 1 38 ? 15.508 11.312 1.403 1 92.69 38 ARG B C 1
ATOM 1715 O O . ARG B 1 38 ? 15.273 10.594 0.427 1 92.69 38 ARG B O 1
ATOM 1722 N N . LEU B 1 39 ? 16.672 11.586 1.849 1 92.25 39 LEU B N 1
ATOM 1723 C CA . LEU B 1 39 ? 17.828 10.969 1.202 1 92.25 39 LEU B CA 1
ATOM 1724 C C . LEU B 1 39 ? 17.859 9.469 1.456 1 92.25 39 LEU B C 1
ATOM 1726 O O . LEU B 1 39 ? 18.094 8.68 0.536 1 92.25 39 LEU B O 1
ATOM 1730 N N . LEU B 1 40 ? 17.594 9.164 2.65 1 95.38 40 LEU B N 1
ATOM 1731 C CA . LEU B 1 40 ? 17.547 7.746 3.008 1 95.38 40 LEU B CA 1
ATOM 1732 C C . LEU B 1 40 ? 16.438 7.035 2.244 1 95.38 40 LEU B C 1
ATOM 1734 O O . LEU B 1 40 ? 16.609 5.891 1.813 1 95.38 40 LEU B O 1
ATOM 1738 N N . LEU B 1 41 ? 15.328 7.727 2.152 1 96.25 41 LEU B N 1
ATOM 1739 C CA . LEU B 1 41 ? 14.219 7.168 1.383 1 96.25 41 LEU B CA 1
ATOM 1740 C C . LEU B 1 41 ? 14.625 6.949 -0.072 1 96.25 41 LEU B C 1
ATOM 1742 O O . LEU B 1 41 ? 14.375 5.883 -0.636 1 96.25 41 LEU B O 1
ATOM 1746 N N . PHE B 1 42 ? 15.297 7.852 -0.646 1 95.62 42 PHE B N 1
ATOM 1747 C CA . PHE B 1 42 ? 15.719 7.75 -2.039 1 95.62 42 PHE B CA 1
ATOM 1748 C C . PHE B 1 42 ? 16.688 6.598 -2.227 1 95.62 42 PHE B C 1
ATOM 1750 O O . PHE B 1 42 ? 16.547 5.805 -3.16 1 95.62 42 PHE B O 1
ATOM 1757 N N . VAL B 1 43 ? 17.609 6.539 -1.378 1 96.88 43 VAL B N 1
ATOM 1758 C CA . VAL B 1 43 ? 18.609 5.48 -1.481 1 96.88 43 VAL B CA 1
ATOM 1759 C C . VAL B 1 43 ? 17.938 4.117 -1.314 1 96.88 43 VAL B C 1
ATOM 1761 O O . VAL B 1 43 ? 18.266 3.172 -2.037 1 96.88 43 VAL B O 1
ATOM 1764 N N . SER B 1 44 ? 17.047 3.99 -0.41 1 97.5 44 SER B N 1
ATOM 1765 C CA . SER B 1 44 ? 16.359 2.729 -0.17 1 97.5 44 SER B CA 1
ATOM 1766 C C . SER B 1 44 ? 15.523 2.312 -1.382 1 97.5 44 SER B C 1
ATOM 1768 O O . SER B 1 44 ? 15.516 1.139 -1.759 1 97.5 44 SER B O 1
ATOM 1770 N N . LEU B 1 45 ? 14.844 3.301 -1.984 1 98 45 LEU B N 1
ATOM 1771 C CA . LEU B 1 45 ? 14.055 2.996 -3.172 1 98 45 LEU B CA 1
ATOM 1772 C C . LEU B 1 45 ? 14.953 2.586 -4.332 1 98 45 LEU B C 1
ATOM 1774 O O . LEU B 1 45 ? 14.648 1.631 -5.051 1 98 45 LEU B O 1
ATOM 1778 N N . ALA B 1 46 ? 16.078 3.225 -4.48 1 96.69 46 ALA B N 1
ATOM 1779 C CA . ALA B 1 46 ? 17.016 2.922 -5.559 1 96.69 46 ALA B CA 1
ATOM 1780 C C . ALA B 1 46 ? 17.625 1.539 -5.375 1 96.69 46 ALA B C 1
ATOM 1782 O O . ALA B 1 46 ? 17.703 0.756 -6.324 1 96.69 46 ALA B O 1
ATOM 1783 N N . VAL B 1 47 ? 18.031 1.284 -4.16 1 97.56 47 VAL B N 1
ATOM 1784 C CA . VAL B 1 47 ? 18.625 -0.015 -3.871 1 97.56 47 VAL B CA 1
ATOM 1785 C C . VAL B 1 47 ? 17.609 -1.123 -4.133 1 97.56 47 VAL B C 1
ATOM 1787 O O . VAL B 1 47 ? 17.953 -2.154 -4.723 1 97.56 47 VAL B O 1
ATOM 1790 N N . ALA B 1 48 ? 16.359 -0.938 -3.725 1 98.31 48 ALA B N 1
ATOM 1791 C CA . ALA B 1 48 ? 15.32 -1.935 -3.957 1 98.31 48 ALA B CA 1
ATOM 1792 C C . ALA B 1 48 ? 15.133 -2.188 -5.449 1 98.31 48 ALA B C 1
ATOM 1794 O O . ALA B 1 48 ? 14.992 -3.336 -5.879 1 98.31 48 ALA B O 1
ATOM 1795 N N . VAL B 1 49 ? 15.188 -1.112 -6.23 1 97.62 49 VAL B N 1
ATOM 1796 C CA . VAL B 1 49 ? 15 -1.231 -7.672 1 97.62 49 VAL B CA 1
ATOM 1797 C C . VAL B 1 49 ? 16.203 -1.933 -8.297 1 97.62 49 VAL B C 1
ATOM 1799 O O . VAL B 1 49 ? 16.047 -2.863 -9.094 1 97.62 49 VAL B O 1
ATOM 1802 N N . VAL B 1 50 ? 17.375 -1.556 -7.926 1 96.88 50 VAL B N 1
ATOM 1803 C CA . VAL B 1 50 ? 18.594 -2.113 -8.508 1 96.88 50 VAL B CA 1
ATOM 1804 C C . VAL B 1 50 ? 18.703 -3.598 -8.164 1 96.88 50 VAL B C 1
ATOM 1806 O O . VAL B 1 50 ? 19.016 -4.422 -9.023 1 96.88 50 VAL B O 1
ATOM 1809 N N . VAL B 1 51 ? 18.422 -3.979 -6.957 1 96.56 51 VAL B N 1
ATOM 1810 C CA . VAL B 1 51 ? 18.5 -5.371 -6.527 1 96.56 51 VAL B CA 1
ATOM 1811 C C . VAL B 1 51 ? 17.453 -6.199 -7.277 1 96.56 51 VAL B C 1
ATOM 1813 O O . VAL B 1 51 ? 17.719 -7.332 -7.676 1 96.56 51 VAL B O 1
ATOM 1816 N N . MET B 1 52 ? 16.312 -5.633 -7.512 1 96.69 52 MET B N 1
ATOM 1817 C CA . MET B 1 52 ? 15.266 -6.336 -8.234 1 96.69 52 MET B CA 1
ATOM 1818 C C . MET B 1 52 ? 15.656 -6.555 -9.695 1 96.69 52 MET B C 1
ATOM 1820 O O . MET B 1 52 ? 15.5 -7.656 -10.227 1 96.69 52 MET B O 1
ATOM 1824 N N . VAL B 1 53 ? 16.141 -5.469 -10.281 1 94.94 53 VAL B N 1
ATOM 1825 C CA . VAL B 1 53 ? 16.469 -5.531 -11.703 1 94.94 53 VAL B CA 1
ATOM 1826 C C . VAL B 1 53 ? 17.672 -6.449 -11.922 1 94.94 53 VAL B C 1
ATOM 1828 O O . VAL B 1 53 ? 17.812 -7.055 -12.984 1 94.94 53 VAL B O 1
ATOM 1831 N N . SER B 1 54 ? 18.469 -6.656 -10.914 1 94.25 54 SER B N 1
ATOM 1832 C CA . SER B 1 54 ? 19.641 -7.52 -11.016 1 94.25 54 SER B CA 1
ATOM 1833 C C . SER B 1 54 ? 19.297 -8.969 -10.695 1 94.25 54 SER B C 1
ATOM 1835 O O . SER B 1 54 ? 20.141 -9.859 -10.812 1 94.25 54 SER B O 1
ATOM 1837 N N . SER B 1 55 ? 18.031 -9.25 -10.461 1 92.44 55 SER B N 1
ATOM 1838 C CA . SER B 1 55 ? 17.609 -10.602 -10.109 1 92.44 55 SER B CA 1
ATOM 1839 C C . SER B 1 55 ? 17.453 -11.477 -11.352 1 92.44 55 SER B C 1
ATOM 1841 O O . SER B 1 55 ? 16.469 -11.352 -12.078 1 92.44 55 SER B O 1
ATOM 1843 N N . LYS B 1 56 ? 18.422 -12.195 -11.719 1 90.88 56 LYS B N 1
ATOM 1844 C CA . LYS B 1 56 ? 18.391 -13.141 -12.836 1 90.88 56 LYS B CA 1
ATOM 1845 C C . LYS B 1 56 ? 19.141 -14.422 -12.484 1 90.88 56 LYS B C 1
ATOM 1847 O O . LYS B 1 56 ? 20.125 -14.391 -11.742 1 90.88 56 LYS B O 1
ATOM 1852 N N . GLN B 1 57 ? 18.484 -15.477 -12.867 1 91.31 57 GLN B N 1
ATOM 1853 C CA . GLN B 1 57 ? 19.109 -16.781 -12.656 1 91.31 57 GLN B CA 1
ATOM 1854 C C . GLN B 1 57 ? 18.688 -17.766 -13.742 1 91.31 57 GLN B C 1
ATOM 1856 O O . GLN B 1 57 ? 17.531 -17.797 -14.156 1 91.31 57 GLN B O 1
ATOM 1861 N N . THR B 1 58 ? 19.688 -18.516 -14.273 1 88.12 58 THR B N 1
ATOM 1862 C CA . THR B 1 58 ? 19.438 -19.547 -15.273 1 88.12 58 THR B CA 1
ATOM 1863 C C . THR B 1 58 ? 19.734 -20.938 -14.703 1 88.12 58 THR B C 1
ATOM 1865 O O . THR B 1 58 ? 20.656 -21.094 -13.906 1 88.12 58 THR B O 1
ATOM 1868 N N . TYR B 1 59 ? 18.766 -21.766 -14.961 1 83.19 59 TYR B N 1
ATOM 1869 C CA . TYR B 1 59 ? 18.938 -23.156 -14.539 1 83.19 59 TYR B CA 1
ATOM 1870 C C . TYR B 1 59 ? 18.844 -24.109 -15.727 1 83.19 59 TYR B C 1
ATOM 1872 O O . TYR B 1 59 ? 17.938 -24 -16.547 1 83.19 59 TYR B O 1
ATOM 1880 N N . VAL B 1 60 ? 19.875 -24.953 -15.883 1 79 60 VAL B N 1
ATOM 1881 C CA . VAL B 1 60 ? 19.906 -25.906 -16.984 1 79 60 VAL B CA 1
ATOM 1882 C C . VAL B 1 60 ? 19.312 -27.234 -16.516 1 79 60 VAL B C 1
ATOM 1884 O O . VAL B 1 60 ? 19.781 -27.828 -15.531 1 79 60 VAL B O 1
ATOM 1887 N N . VAL B 1 61 ? 18.141 -27.5 -17.141 1 71.81 61 VAL B N 1
ATOM 1888 C CA . VAL B 1 61 ? 17.594 -28.828 -16.891 1 71.81 61 VAL B CA 1
ATOM 1889 C C . VAL B 1 61 ? 18.312 -29.844 -17.766 1 71.81 61 VAL B C 1
ATOM 1891 O O . VAL B 1 61 ? 18.281 -29.75 -19 1 71.81 61 VAL B O 1
ATOM 1894 N N . VAL B 1 62 ? 19.094 -30.625 -17.172 1 65.25 62 VAL B N 1
ATOM 1895 C CA . VAL B 1 62 ? 20 -31.562 -17.844 1 65.25 62 VAL B CA 1
ATOM 1896 C C . VAL B 1 62 ? 19.219 -32.5 -18.75 1 65.25 62 VAL B C 1
ATOM 1898 O O . VAL B 1 62 ? 19.625 -32.75 -19.891 1 65.25 62 VAL B O 1
ATOM 1901 N N . PRO B 1 63 ? 18.297 -33.125 -18.203 1 62.25 63 PRO B N 1
ATOM 1902 C CA . PRO B 1 63 ? 17.922 -34.156 -19.172 1 62.25 63 PRO B CA 1
ATOM 1903 C C . PRO B 1 63 ? 17.297 -33.594 -20.438 1 62.25 63 PRO B C 1
ATOM 1905 O O . PRO B 1 63 ? 17.406 -34.188 -21.516 1 62.25 63 PRO B O 1
ATOM 1908 N N . PHE B 1 64 ? 16.859 -32.469 -20.406 1 63.19 64 PHE B N 1
ATOM 1909 C CA . PHE B 1 64 ? 16.188 -31.953 -21.594 1 63.19 64 PHE B CA 1
ATOM 1910 C C . PHE B 1 64 ? 16.922 -30.734 -22.172 1 63.19 64 PHE B C 1
ATOM 1912 O O . PHE B 1 64 ? 16.516 -30.188 -23.188 1 63.19 64 PHE B O 1
ATOM 1919 N N . GLN B 1 65 ? 18.172 -30.5 -21.672 1 61.97 65 GLN B N 1
ATOM 1920 C CA . GLN B 1 65 ? 19 -29.375 -22.062 1 61.97 65 GLN B CA 1
ATOM 1921 C C . GLN B 1 65 ? 18.188 -28.094 -22.156 1 61.97 65 GLN B C 1
ATOM 1923 O O . GLN B 1 65 ? 18.484 -27.234 -22.984 1 61.97 65 GLN B O 1
ATOM 1928 N N . ALA B 1 66 ? 16.984 -28.109 -21.562 1 72.62 66 ALA B N 1
ATOM 1929 C CA . ALA B 1 66 ? 16.188 -26.891 -21.594 1 72.62 66 ALA B CA 1
ATOM 1930 C C . ALA B 1 66 ? 16.625 -25.922 -20.5 1 72.62 66 ALA B C 1
ATOM 1932 O O . ALA B 1 66 ? 16.953 -26.344 -19.391 1 72.62 66 ALA B O 1
ATOM 1933 N N . THR B 1 67 ? 16.984 -24.75 -21.031 1 78.06 67 THR B N 1
ATOM 1934 C CA . THR B 1 67 ? 17.406 -23.719 -20.094 1 78.06 67 THR B CA 1
ATOM 1935 C C . THR B 1 67 ? 16.203 -22.953 -19.547 1 78.06 67 THR B C 1
ATOM 1937 O O . THR B 1 67 ? 15.43 -22.375 -20.312 1 78.06 67 THR B O 1
ATOM 1940 N N . LEU B 1 68 ? 15.977 -23.203 -18.281 1 83.5 68 LEU B N 1
ATOM 1941 C CA . LEU B 1 68 ? 14.945 -22.438 -17.594 1 83.5 68 LEU B CA 1
ATOM 1942 C C . LEU B 1 68 ? 15.523 -21.188 -16.969 1 83.5 68 LEU B C 1
ATOM 1944 O O . LEU B 1 68 ? 16.594 -21.219 -16.375 1 83.5 68 LEU B O 1
ATOM 1948 N N . ALA B 1 69 ? 14.961 -20.062 -17.328 1 86.5 69 ALA B N 1
ATOM 1949 C CA . ALA B 1 69 ? 15.461 -18.812 -16.797 1 86.5 69 ALA B CA 1
ATOM 1950 C C . ALA B 1 69 ? 14.391 -18.078 -15.992 1 86.5 69 ALA B C 1
ATOM 1952 O O . ALA B 1 69 ? 13.195 -18.203 -16.281 1 86.5 69 ALA B O 1
ATOM 1953 N N . ALA B 1 70 ? 14.898 -17.547 -14.938 1 89.62 70 ALA B N 1
ATOM 1954 C CA . ALA B 1 70 ? 14.047 -16.672 -14.133 1 89.62 70 ALA B CA 1
ATOM 1955 C C . ALA B 1 70 ? 14.578 -15.25 -14.109 1 89.62 70 ALA B C 1
ATOM 1957 O O . ALA B 1 70 ? 15.727 -15.016 -1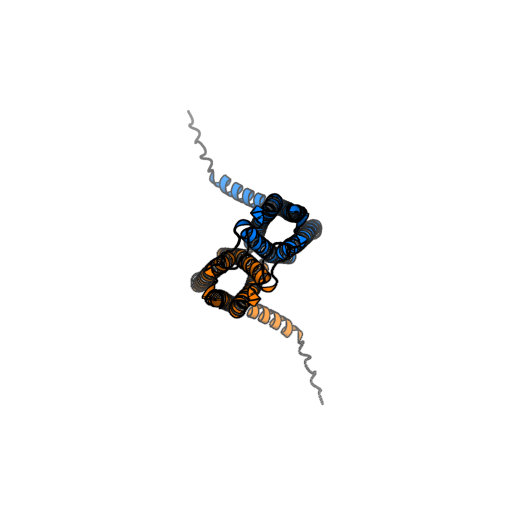3.734 1 89.62 70 ALA B O 1
ATOM 1958 N N . LYS B 1 71 ? 13.742 -14.344 -14.594 1 91.5 71 LYS B N 1
ATOM 1959 C CA . LYS B 1 71 ? 14.062 -12.922 -14.641 1 91.5 71 LYS B CA 1
ATOM 1960 C C . LYS B 1 71 ? 12.914 -12.078 -14.086 1 91.5 71 LYS B C 1
ATOM 1962 O O . LYS B 1 71 ? 11.75 -12.469 -14.172 1 91.5 71 LYS B O 1
ATOM 1967 N N . PHE B 1 72 ? 13.336 -10.945 -13.586 1 90.62 72 PHE B N 1
ATOM 1968 C CA . PHE B 1 72 ? 12.305 -10.07 -13.039 1 90.62 72 PHE B CA 1
ATOM 1969 C C . PHE B 1 72 ? 11.312 -9.664 -14.117 1 90.62 72 PHE B C 1
ATOM 1971 O O . PHE B 1 72 ? 10.133 -9.453 -13.828 1 90.62 72 PHE B O 1
ATOM 1978 N N . SER B 1 73 ? 11.727 -9.586 -15.375 1 90.25 73 SER B N 1
ATOM 1979 C CA . SER B 1 73 ? 10.898 -9.125 -16.484 1 90.25 73 SER B CA 1
ATOM 1980 C C . SER B 1 73 ? 9.828 -10.156 -16.844 1 90.25 73 SER B C 1
ATOM 1982 O O . SER B 1 73 ? 8.883 -9.852 -17.562 1 90.25 73 SER B O 1
ATOM 1984 N N . TYR B 1 74 ? 9.938 -11.305 -16.344 1 90.19 74 TYR B N 1
ATOM 1985 C CA . TYR B 1 74 ? 8.984 -12.359 -16.641 1 90.19 74 TYR B CA 1
ATOM 1986 C C . TYR B 1 74 ? 7.785 -12.297 -15.703 1 90.19 74 TYR B C 1
ATOM 1988 O O . TYR B 1 74 ? 6.797 -13.008 -15.898 1 90.19 74 TYR B O 1
ATOM 1996 N N . SER B 1 75 ? 7.887 -11.523 -14.711 1 92.69 75 SER B N 1
ATOM 1997 C CA . SER B 1 75 ? 6.801 -11.391 -13.75 1 92.69 75 SER B CA 1
ATOM 1998 C C . SER B 1 75 ? 6.254 -9.969 -13.727 1 92.69 75 SER B C 1
ATOM 2000 O O . SER B 1 75 ? 6.953 -9.031 -13.32 1 92.69 75 SER B O 1
ATOM 2002 N N . PRO B 1 76 ? 5.031 -9.82 -14.164 1 93.5 76 PRO B N 1
ATOM 2003 C CA . PRO B 1 76 ? 4.41 -8.492 -14.141 1 93.5 76 PRO B CA 1
ATOM 2004 C C . PRO B 1 76 ? 4.414 -7.859 -12.75 1 93.5 76 PRO B C 1
ATOM 2006 O O . PRO B 1 76 ? 4.461 -6.633 -12.625 1 93.5 76 PRO B O 1
ATOM 2009 N N . ALA B 1 77 ? 4.246 -8.695 -11.727 1 95.44 77 ALA B N 1
ATOM 2010 C CA . ALA B 1 77 ? 4.273 -8.18 -10.359 1 95.44 77 ALA B CA 1
ATOM 2011 C C . ALA B 1 77 ? 5.574 -7.434 -10.078 1 95.44 77 ALA B C 1
ATOM 2013 O O . ALA B 1 77 ? 5.562 -6.348 -9.492 1 95.44 77 ALA B O 1
ATOM 2014 N N . PHE B 1 78 ? 6.695 -7.938 -10.531 1 96.88 78 PHE B N 1
ATOM 2015 C CA . PHE B 1 78 ? 8 -7.352 -10.258 1 96.88 78 PHE B CA 1
ATOM 2016 C C . PHE B 1 78 ? 8.273 -6.176 -11.188 1 96.88 78 PHE B C 1
ATOM 2018 O O . PHE B 1 78 ? 8.945 -5.215 -10.805 1 96.88 78 PHE B O 1
ATOM 2025 N N . ILE B 1 79 ? 7.703 -6.234 -12.359 1 96 79 ILE B N 1
ATOM 2026 C CA . ILE B 1 79 ? 7.77 -5.086 -13.25 1 96 79 ILE B CA 1
ATOM 2027 C C . ILE B 1 79 ? 7.035 -3.902 -12.633 1 96 79 ILE B C 1
ATOM 2029 O O . ILE B 1 79 ? 7.539 -2.775 -12.641 1 96 79 ILE B O 1
ATOM 2033 N N . TYR B 1 80 ? 5.859 -4.227 -12.156 1 96.56 80 TYR B N 1
ATOM 2034 C CA . TYR B 1 80 ? 5.105 -3.188 -11.461 1 96.56 80 TYR B CA 1
ATOM 2035 C C . TYR B 1 80 ? 5.891 -2.652 -10.266 1 96.56 80 TYR B C 1
ATOM 2037 O O . TYR B 1 80 ? 5.918 -1.441 -10.031 1 96.56 80 TYR B O 1
ATOM 2045 N N . PHE B 1 81 ? 6.473 -3.508 -9.539 1 97.75 81 PHE B N 1
ATOM 2046 C CA . PHE B 1 81 ? 7.281 -3.127 -8.391 1 97.75 81 PHE B CA 1
ATOM 2047 C C . PHE B 1 81 ? 8.383 -2.154 -8.797 1 97.75 81 PHE B C 1
ATOM 2049 O O . PHE B 1 81 ? 8.531 -1.092 -8.195 1 97.75 81 PHE B O 1
ATOM 2056 N N . VAL B 1 82 ? 9.125 -2.461 -9.836 1 97.69 82 VAL B N 1
ATOM 2057 C CA . VAL B 1 82 ? 10.234 -1.645 -10.312 1 97.69 82 VAL B CA 1
ATOM 2058 C C . VAL B 1 82 ? 9.703 -0.315 -10.844 1 97.69 82 VAL B C 1
ATOM 2060 O O . VAL B 1 82 ? 10.25 0.746 -10.531 1 97.69 82 VAL B O 1
ATOM 2063 N N . ALA B 1 83 ? 8.695 -0.368 -11.617 1 97.12 83 ALA B N 1
ATOM 2064 C CA . ALA B 1 83 ? 8.109 0.847 -12.172 1 97.12 83 ALA B CA 1
ATOM 2065 C C . ALA B 1 83 ? 7.602 1.769 -11.07 1 97.12 83 ALA B C 1
ATOM 2067 O O . ALA B 1 83 ? 7.895 2.967 -11.07 1 97.12 83 ALA B O 1
ATOM 2068 N N . ALA B 1 84 ? 6.852 1.184 -10.164 1 97.25 84 ALA B N 1
ATOM 2069 C CA . ALA B 1 84 ? 6.262 1.96 -9.078 1 97.25 84 ALA B CA 1
ATOM 2070 C C . ALA B 1 84 ? 7.34 2.596 -8.211 1 97.25 84 ALA B C 1
ATOM 2072 O O . ALA B 1 84 ? 7.258 3.779 -7.867 1 97.25 84 ALA B O 1
ATOM 2073 N N . LEU B 1 85 ? 8.359 1.83 -7.836 1 98 85 LEU B N 1
ATOM 2074 C CA . LEU B 1 85 ? 9.422 2.348 -6.98 1 98 85 LEU B CA 1
ATOM 2075 C C . LEU B 1 85 ? 10.258 3.383 -7.719 1 98 85 LEU B C 1
ATOM 2077 O O . LEU B 1 85 ? 10.742 4.348 -7.117 1 98 85 LEU B O 1
ATOM 2081 N N . SER B 1 86 ? 10.422 3.191 -9 1 97.25 86 SER B N 1
ATOM 2082 C CA . SER B 1 86 ? 11.148 4.18 -9.789 1 97.25 86 SER B CA 1
ATOM 2083 C C . SER B 1 86 ? 10.398 5.508 -9.836 1 97.25 86 SER B C 1
ATOM 2085 O O . SER B 1 86 ? 11 6.57 -9.641 1 97.25 86 SER B O 1
ATOM 2087 N N . VAL B 1 87 ? 9.148 5.418 -10.07 1 95.31 87 VAL B N 1
ATOM 2088 C CA . VAL B 1 87 ? 8.328 6.625 -10.094 1 95.31 87 VAL B CA 1
ATOM 2089 C C . VAL B 1 87 ? 8.359 7.297 -8.719 1 95.31 87 VAL B C 1
ATOM 2091 O O . VAL B 1 87 ? 8.523 8.516 -8.625 1 95.31 87 VAL B O 1
ATOM 2094 N N . ALA B 1 88 ? 8.219 6.5 -7.695 1 95.88 88 ALA B N 1
ATOM 2095 C CA . ALA B 1 88 ? 8.258 7.031 -6.336 1 95.88 88 ALA B CA 1
ATOM 2096 C C . ALA B 1 88 ? 9.602 7.703 -6.047 1 95.88 88 ALA B C 1
ATOM 2098 O O . ALA B 1 88 ? 9.648 8.766 -5.426 1 95.88 88 ALA B O 1
ATOM 2099 N N . GLY B 1 89 ? 10.68 7.062 -6.473 1 94.62 89 GLY B N 1
ATOM 2100 C CA . GLY B 1 89 ? 11.992 7.66 -6.293 1 94.62 89 GLY B CA 1
ATOM 2101 C C . GLY B 1 89 ? 12.156 8.984 -7.02 1 94.62 89 GLY B C 1
ATOM 2102 O O . GLY B 1 89 ? 12.664 9.945 -6.453 1 94.62 89 GLY B O 1
ATOM 2103 N N . CYS B 1 90 ? 11.688 9.039 -8.227 1 93.88 90 CYS B N 1
ATOM 2104 C CA . CYS B 1 90 ? 11.766 10.258 -9.016 1 93.88 90 CYS B CA 1
ATOM 2105 C C . CYS B 1 90 ? 10.938 11.375 -8.391 1 93.88 90 CYS B C 1
ATOM 2107 O O . CYS B 1 90 ? 11.398 12.508 -8.273 1 93.88 90 CYS B O 1
ATOM 2109 N N . CYS B 1 91 ? 9.773 11.047 -7.953 1 92.62 91 CYS B N 1
ATOM 2110 C CA . CYS B 1 91 ? 8.914 12.031 -7.309 1 92.62 91 CYS B CA 1
ATOM 2111 C C . CYS B 1 91 ? 9.547 12.555 -6.023 1 92.62 91 CYS B C 1
ATOM 2113 O O . CYS B 1 91 ? 9.492 13.75 -5.742 1 92.62 91 CYS B O 1
ATOM 2115 N N . ASN B 1 92 ? 10.094 11.656 -5.34 1 92.19 92 ASN B N 1
ATOM 2116 C CA . ASN B 1 92 ? 10.766 12.031 -4.098 1 92.19 92 ASN B CA 1
ATOM 2117 C C . ASN B 1 92 ? 11.914 13.008 -4.355 1 92.19 92 ASN B C 1
ATOM 2119 O O . ASN B 1 92 ? 12.086 13.977 -3.621 1 92.19 92 ASN B O 1
ATOM 2123 N N . ILE B 1 93 ? 12.703 12.758 -5.352 1 89.94 93 ILE B N 1
ATOM 2124 C CA . ILE B 1 93 ? 13.82 13.633 -5.703 1 89.94 93 ILE B CA 1
ATOM 2125 C C . ILE B 1 93 ? 13.289 15.008 -6.117 1 89.94 93 ILE B C 1
ATOM 2127 O O . ILE B 1 93 ? 13.812 16.031 -5.68 1 89.94 93 ILE B O 1
ATOM 2131 N N . ILE B 1 94 ? 12.281 14.984 -6.902 1 87.06 94 ILE B N 1
ATOM 2132 C CA . ILE B 1 94 ? 11.703 16.234 -7.387 1 87.06 94 ILE B CA 1
ATOM 2133 C C . ILE B 1 94 ? 11.148 17.031 -6.215 1 87.06 94 ILE B C 1
ATOM 2135 O O . ILE B 1 94 ? 11.391 18.234 -6.105 1 87.06 94 ILE B O 1
ATOM 2139 N N . SER B 1 95 ? 10.445 16.438 -5.355 1 84.12 95 SER B N 1
ATOM 2140 C CA . SER B 1 95 ? 9.883 17.109 -4.188 1 84.12 95 SER B CA 1
ATOM 2141 C C . SER B 1 95 ? 10.984 17.656 -3.281 1 84.12 95 SER B C 1
ATOM 2143 O O . SER B 1 95 ? 10.844 18.75 -2.717 1 84.12 95 SER B O 1
ATOM 2145 N N . THR B 1 96 ? 11.992 16.906 -3.096 1 83.69 96 THR B N 1
ATOM 2146 C CA . THR B 1 96 ? 13.102 17.344 -2.25 1 83.69 96 THR B CA 1
ATOM 2147 C C . THR B 1 96 ? 13.789 18.562 -2.846 1 83.69 96 THR B C 1
ATOM 2149 O O . THR B 1 96 ? 14.07 19.531 -2.133 1 83.69 96 THR B O 1
ATOM 2152 N N . VAL B 1 97 ? 14.031 18.547 -4.129 1 83.44 97 VAL B N 1
ATOM 2153 C CA . VAL B 1 97 ? 14.695 19.656 -4.809 1 83.44 97 VAL B CA 1
ATOM 2154 C C . VAL B 1 97 ? 13.82 20.906 -4.734 1 83.44 97 VAL B C 1
ATOM 2156 O O . VAL B 1 97 ? 14.312 22.016 -4.48 1 83.44 97 VAL B O 1
ATOM 2159 N N . LEU B 1 98 ? 12.562 20.719 -4.891 1 78.56 98 LEU B N 1
ATOM 2160 C CA . LEU B 1 98 ? 11.641 21.859 -4.828 1 78.56 98 LEU B CA 1
ATOM 2161 C C . LEU B 1 98 ? 11.555 22.406 -3.412 1 78.56 98 LEU B C 1
ATOM 2163 O O . LEU B 1 98 ? 11.461 23.625 -3.225 1 78.56 98 LEU B O 1
ATOM 2167 N N . SER B 1 99 ? 11.578 21.578 -2.451 1 76.06 99 SER B N 1
ATOM 2168 C CA . SER B 1 99 ? 11.562 22.031 -1.063 1 76.06 99 SER B CA 1
ATOM 2169 C C . SER B 1 99 ? 12.812 22.828 -0.725 1 76.06 99 SER B C 1
ATOM 2171 O O . SER B 1 99 ? 12.742 23.844 -0.025 1 76.06 99 SER B O 1
ATOM 2173 N N . PHE B 1 100 ? 13.898 22.297 -1.204 1 76.31 100 PHE B N 1
ATOM 2174 C CA . PHE B 1 100 ? 15.148 23 -0.966 1 76.31 100 PHE B CA 1
ATOM 2175 C C . PHE B 1 100 ? 15.172 24.328 -1.712 1 76.31 100 PHE B C 1
ATOM 2177 O O . PHE B 1 100 ? 15.664 25.328 -1.191 1 76.31 100 PHE B O 1
ATOM 2184 N N . TYR B 1 101 ? 14.672 24.312 -2.854 1 76.12 101 TYR B N 1
ATOM 2185 C CA . TYR B 1 101 ? 14.609 25.531 -3.652 1 76.12 101 TYR B CA 1
ATOM 2186 C C . TYR B 1 101 ? 13.727 26.578 -2.98 1 76.12 101 TYR B C 1
ATOM 2188 O O . TYR B 1 101 ? 14.086 27.766 -2.928 1 76.12 101 TYR B O 1
ATOM 2196 N N . ASN B 1 102 ? 12.648 26.188 -2.461 1 70.62 102 ASN B N 1
ATOM 2197 C CA . ASN B 1 102 ? 11.734 27.109 -1.798 1 70.62 102 ASN B CA 1
ATOM 2198 C C . ASN B 1 102 ? 12.328 27.656 -0.501 1 70.62 102 ASN B C 1
ATOM 2200 O O . ASN B 1 102 ? 12.047 28.781 -0.113 1 70.62 102 ASN B O 1
ATOM 2204 N N . LEU B 1 103 ? 13 26.797 0.22 1 68.56 103 LEU B N 1
ATOM 2205 C CA . LEU B 1 103 ? 13.633 27.25 1.458 1 68.56 103 LEU B CA 1
ATOM 2206 C C . LEU B 1 103 ? 14.633 28.359 1.186 1 68.56 103 LEU B C 1
ATOM 2208 O O . LEU B 1 103 ? 14.797 29.281 2.004 1 68.56 103 LEU B O 1
ATOM 2212 N N . ILE B 1 104 ? 15.266 28.297 0.056 1 68.19 104 ILE B N 1
ATOM 2213 C CA . ILE B 1 104 ? 16.297 29.266 -0.27 1 68.19 104 ILE B CA 1
ATOM 2214 C C . ILE B 1 104 ? 15.656 30.531 -0.852 1 68.19 104 ILE B C 1
ATOM 2216 O O . ILE B 1 104 ? 16.094 31.641 -0.56 1 68.19 104 ILE B O 1
ATOM 2220 N N . VAL B 1 105 ? 14.695 30.312 -1.618 1 66.56 105 VAL B N 1
ATOM 2221 C CA . VAL B 1 105 ? 14.195 31.469 -2.348 1 66.56 105 VAL B CA 1
ATOM 2222 C C . VAL B 1 105 ? 13.055 32.125 -1.572 1 66.56 105 VAL B C 1
ATOM 2224 O O . VAL B 1 105 ? 13.023 33.344 -1.413 1 66.56 105 VAL B O 1
ATOM 2227 N N . LYS B 1 106 ? 11.867 31.422 -1.319 1 59.88 106 LYS B N 1
ATOM 2228 C CA . LYS B 1 106 ? 10.727 32.062 -0.656 1 59.88 106 LYS B CA 1
ATOM 2229 C C . LYS B 1 106 ? 10.086 31.109 0.353 1 59.88 106 LYS B C 1
ATOM 2231 O O . LYS B 1 106 ? 9.266 30.266 -0.013 1 59.88 106 LYS B O 1
ATOM 2236 N N . PRO B 1 107 ? 10.648 31.047 1.642 1 57.53 107 PRO B N 1
ATOM 2237 C CA . PRO B 1 107 ? 10.25 30.062 2.646 1 57.53 107 PRO B CA 1
ATOM 2238 C C . PRO B 1 107 ? 8.75 30.078 2.938 1 57.53 107 PRO B C 1
ATOM 2240 O O . PRO B 1 107 ? 8.242 29.203 3.648 1 57.53 107 PRO B O 1
ATOM 2243 N N . SER B 1 108 ? 7.891 31.078 2.479 1 53.91 108 SER B N 1
ATOM 2244 C CA . SER B 1 108 ? 6.738 31.438 3.301 1 53.91 108 SER B CA 1
ATOM 2245 C C . SER B 1 108 ? 5.484 30.703 2.85 1 53.91 108 SER B C 1
ATOM 2247 O O . SER B 1 108 ? 4.367 31.109 3.152 1 53.91 108 SER B O 1
ATOM 2249 N N . CYS B 1 109 ? 5.578 29.656 1.919 1 56.88 109 CYS B N 1
ATOM 2250 C CA . CYS B 1 109 ? 4.172 29.422 1.605 1 56.88 109 CYS B CA 1
ATOM 2251 C C . CYS B 1 109 ? 3.689 28.109 2.209 1 56.88 109 CYS B C 1
ATOM 2253 O O . CYS B 1 109 ? 4.254 27.047 1.934 1 56.88 109 CYS B O 1
ATOM 2255 N N . PRO B 1 110 ? 2.924 28.156 3.266 1 60.25 110 PRO B N 1
ATOM 2256 C CA . PRO B 1 110 ? 2.297 26.984 3.887 1 60.25 110 PRO B CA 1
ATOM 2257 C C . PRO B 1 110 ? 1.645 26.047 2.867 1 60.25 110 PRO B C 1
ATOM 2259 O O . PRO B 1 110 ? 1.57 24.844 3.09 1 60.25 110 PRO B O 1
ATOM 2262 N N . MET B 1 111 ? 1.367 26.594 1.689 1 61.19 111 MET B N 1
ATOM 2263 C CA . MET B 1 111 ? 0.702 25.797 0.661 1 61.19 111 MET B CA 1
ATOM 2264 C C . MET B 1 111 ? 1.651 24.766 0.079 1 61.19 111 MET B C 1
ATOM 2266 O O . MET B 1 111 ? 1.228 23.672 -0.286 1 61.19 111 MET B O 1
ATOM 2270 N N . LEU B 1 112 ? 2.828 25.125 0.092 1 66.94 112 LEU B N 1
ATOM 2271 C CA . LEU B 1 112 ? 3.805 24.203 -0.478 1 66.94 112 LEU B CA 1
ATOM 2272 C C . LEU B 1 112 ? 4.047 23.016 0.457 1 66.94 112 LEU B C 1
ATOM 2274 O O . LEU B 1 112 ? 4.211 21.891 0.001 1 66.94 112 LEU B O 1
ATOM 2278 N N . MET B 1 113 ? 3.889 23.344 1.627 1 69.12 113 MET B N 1
ATOM 2279 C CA . MET B 1 113 ? 4.105 22.281 2.604 1 69.12 113 MET B CA 1
ATOM 2280 C C . MET B 1 113 ? 2.99 21.234 2.535 1 69.12 113 MET B C 1
ATOM 2282 O O . MET B 1 113 ? 3.248 20.031 2.619 1 69.12 113 MET B O 1
ATOM 2286 N N . SER B 1 114 ? 1.815 21.766 2.336 1 74.56 114 SER B N 1
ATOM 2287 C CA . SER B 1 114 ? 0.682 20.844 2.223 1 74.56 114 SER B CA 1
ATOM 2288 C C . SER B 1 114 ? 0.812 19.953 0.997 1 74.56 114 SER B C 1
ATOM 2290 O O . SER B 1 114 ? 0.494 18.766 1.054 1 74.56 114 SER B O 1
ATOM 2292 N N . HIS B 1 115 ? 1.369 20.531 -0.07 1 78 115 HIS B N 1
ATOM 2293 C CA . HIS B 1 115 ? 1.503 19.766 -1.303 1 78 115 HIS B CA 1
ATOM 2294 C C . HIS B 1 115 ? 2.537 18.656 -1.15 1 78 115 HIS B C 1
ATOM 2296 O O . HIS B 1 115 ? 2.371 17.562 -1.704 1 78 115 HIS B O 1
ATOM 2302 N N . PHE B 1 116 ? 3.482 18.859 -0.371 1 81 116 PHE B N 1
ATOM 2303 C CA . PHE B 1 116 ? 4.52 17.844 -0.166 1 81 116 PHE B CA 1
ATOM 2304 C C . PHE B 1 116 ? 3.998 16.688 0.673 1 81 116 PHE B C 1
ATOM 2306 O O . PHE B 1 116 ? 4.336 15.531 0.422 1 81 116 PHE B O 1
ATOM 2313 N N . VAL B 1 117 ? 3.15 17.062 1.564 1 84.94 117 VAL B N 1
ATOM 2314 C CA . VAL B 1 117 ? 2.592 16.016 2.418 1 84.94 117 VAL B CA 1
ATOM 2315 C C . VAL B 1 117 ? 1.646 15.133 1.606 1 84.94 117 VAL B C 1
ATOM 2317 O O . VAL B 1 117 ? 1.66 13.906 1.742 1 84.94 117 VAL B O 1
ATOM 2320 N N . ILE B 1 118 ? 0.972 15.711 0.7 1 87.44 118 ILE B N 1
ATOM 2321 C CA . ILE B 1 118 ? 0.042 14.969 -0.144 1 87.44 118 ILE B CA 1
ATOM 2322 C C . ILE B 1 118 ? 0.818 14.039 -1.073 1 87.44 118 ILE B C 1
ATOM 2324 O O . ILE B 1 118 ? 0.426 12.883 -1.278 1 87.44 118 ILE B O 1
ATOM 2328 N N . LEU B 1 119 ? 1.829 14.516 -1.597 1 90.75 119 LEU B N 1
ATOM 2329 C CA . LEU B 1 119 ? 2.652 13.695 -2.48 1 90.75 119 LEU B CA 1
ATOM 2330 C C . LEU B 1 119 ? 3.24 12.508 -1.729 1 90.75 119 LEU B C 1
ATOM 2332 O O . LEU B 1 119 ? 3.281 11.391 -2.256 1 90.75 119 LEU B O 1
ATOM 2336 N N . ASP B 1 120 ? 3.604 12.789 -0.515 1 92.5 120 ASP B N 1
ATOM 2337 C CA . ASP B 1 120 ? 4.16 11.711 0.306 1 92.5 120 ASP B CA 1
ATOM 2338 C C . ASP B 1 120 ? 3.104 10.648 0.606 1 92.5 120 ASP B C 1
ATOM 2340 O O . ASP B 1 120 ? 3.412 9.461 0.646 1 92.5 120 ASP B O 1
ATOM 2344 N N . VAL B 1 121 ? 1.935 11.078 0.811 1 92.69 121 VAL B N 1
ATOM 2345 C CA . VAL B 1 121 ? 0.852 10.141 1.104 1 92.69 121 VAL B CA 1
ATOM 2346 C C . VAL B 1 121 ? 0.562 9.281 -0.125 1 92.69 121 VAL B C 1
ATOM 2348 O O . VAL B 1 121 ? 0.392 8.07 -0.015 1 92.69 121 VAL B O 1
ATOM 2351 N N . LEU B 1 122 ? 0.57 9.859 -1.262 1 93.06 122 LEU B N 1
ATOM 2352 C CA . LEU B 1 122 ? 0.356 9.117 -2.502 1 93.06 122 LEU B CA 1
ATOM 2353 C C . LEU B 1 122 ? 1.494 8.141 -2.756 1 93.06 122 LEU B C 1
ATOM 2355 O O . LEU B 1 122 ? 1.258 6.996 -3.16 1 93.06 122 LEU B O 1
ATOM 2359 N N . LEU B 1 123 ? 2.65 8.617 -2.471 1 95.19 123 LEU B N 1
ATOM 2360 C CA . LEU B 1 123 ? 3.816 7.75 -2.641 1 95.19 123 LEU B CA 1
ATOM 2361 C C . LEU B 1 123 ? 3.742 6.551 -1.705 1 95.19 123 LEU B C 1
ATOM 2363 O O . LEU B 1 123 ? 4.109 5.438 -2.09 1 95.19 123 LEU B O 1
ATOM 2367 N N . LEU B 1 124 ? 3.271 6.766 -0.542 1 95.25 124 LEU B N 1
ATOM 2368 C CA . LEU B 1 124 ? 3.125 5.672 0.413 1 95.25 124 LEU B CA 1
ATOM 2369 C C . LEU B 1 124 ? 2.16 4.613 -0.115 1 95.25 124 LEU B C 1
ATOM 2371 O O . LEU B 1 124 ? 2.441 3.416 -0.036 1 95.25 124 LEU B O 1
ATOM 2375 N N . GLY B 1 125 ? 1.03 5.07 -0.63 1 95.5 125 GLY B N 1
ATOM 2376 C CA . GLY B 1 125 ? 0.073 4.137 -1.203 1 95.5 125 GLY B CA 1
ATOM 2377 C C . GLY B 1 125 ? 0.645 3.324 -2.35 1 95.5 125 GLY B C 1
ATOM 2378 O O . GLY B 1 125 ? 0.45 2.107 -2.416 1 95.5 125 GLY B O 1
ATOM 2379 N N . ILE B 1 126 ? 1.396 3.959 -3.197 1 95.75 126 ILE B N 1
ATOM 2380 C CA . ILE B 1 126 ? 1.965 3.316 -4.375 1 95.75 126 ILE B CA 1
ATOM 2381 C C . ILE B 1 126 ? 3.043 2.322 -3.953 1 95.75 126 ILE B C 1
ATOM 2383 O O . ILE B 1 126 ? 3.041 1.169 -4.391 1 95.75 126 ILE B O 1
ATOM 2387 N N . VAL B 1 127 ? 3.936 2.77 -3.074 1 97.19 127 VAL B N 1
ATOM 2388 C CA . VAL B 1 127 ? 5.039 1.927 -2.625 1 97.19 127 VAL B CA 1
ATOM 2389 C C . VAL B 1 127 ? 4.496 0.75 -1.817 1 97.19 127 VAL B C 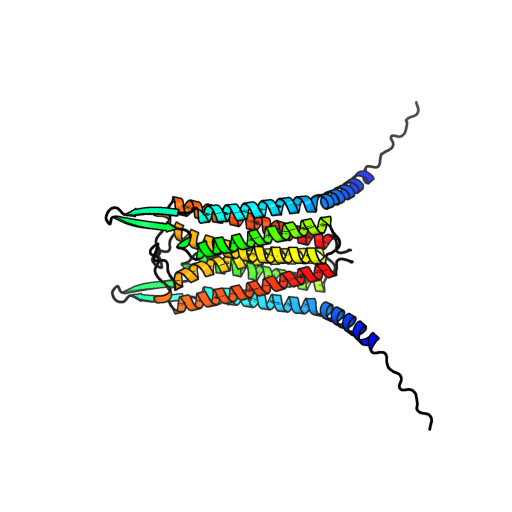1
ATOM 2391 O O . VAL B 1 127 ? 4.949 -0.385 -1.98 1 97.19 127 VAL B O 1
ATOM 2394 N N . ALA B 1 128 ? 3.531 0.98 -1.017 1 96.81 128 ALA B N 1
ATOM 2395 C CA . ALA B 1 128 ? 2.939 -0.089 -0.218 1 96.81 128 ALA B CA 1
ATOM 2396 C C . ALA B 1 128 ? 2.234 -1.111 -1.106 1 96.81 128 ALA B C 1
ATOM 2398 O O . ALA B 1 128 ? 2.359 -2.32 -0.893 1 96.81 128 ALA B O 1
ATOM 2399 N N . SER B 1 129 ? 1.512 -0.613 -2.098 1 97.06 129 SER B N 1
ATOM 2400 C CA . SER B 1 129 ? 0.836 -1.52 -3.021 1 97.06 129 SER B CA 1
ATOM 2401 C C . SER B 1 129 ? 1.84 -2.35 -3.814 1 97.06 129 SER B C 1
ATOM 2403 O O . SER B 1 129 ? 1.654 -3.555 -3.992 1 97.06 129 SER B O 1
ATOM 2405 N N . ALA B 1 130 ? 2.887 -1.664 -4.273 1 97.94 130 ALA B N 1
ATOM 2406 C CA . ALA B 1 130 ? 3.92 -2.365 -5.031 1 97.94 130 ALA B CA 1
ATOM 2407 C C . ALA B 1 130 ? 4.641 -3.389 -4.156 1 97.94 130 ALA B C 1
ATOM 2409 O O . ALA B 1 130 ? 4.914 -4.508 -4.594 1 97.94 130 ALA B O 1
ATOM 2410 N N . THR B 1 131 ? 4.961 -3.004 -2.951 1 97.69 131 THR B N 1
ATOM 2411 C CA . THR B 1 131 ? 5.613 -3.908 -2.01 1 97.69 131 THR B CA 1
ATOM 2412 C C . THR B 1 131 ? 4.711 -5.094 -1.68 1 97.69 131 THR B C 1
ATOM 2414 O O . THR B 1 131 ? 5.172 -6.234 -1.611 1 97.69 131 THR B O 1
ATOM 2417 N N . GLY B 1 132 ? 3.465 -4.848 -1.5 1 97.62 132 GLY B N 1
ATOM 2418 C CA . GLY B 1 132 ? 2.518 -5.93 -1.282 1 97.62 132 GLY B CA 1
ATOM 2419 C C . GLY B 1 132 ? 2.426 -6.887 -2.455 1 97.62 132 GLY B C 1
ATOM 2420 O O . GLY B 1 132 ? 2.418 -8.102 -2.271 1 97.62 132 GLY B O 1
ATOM 2421 N N . THR B 1 133 ? 2.33 -6.297 -3.656 1 97.5 133 THR B N 1
ATOM 2422 C CA . THR B 1 133 ? 2.242 -7.102 -4.867 1 97.5 133 THR B CA 1
ATOM 2423 C C . THR B 1 133 ? 3.465 -8.008 -5.008 1 97.5 133 THR B C 1
ATOM 2425 O O . THR B 1 133 ? 3.332 -9.219 -5.156 1 97.5 133 THR B O 1
ATOM 2428 N N . ALA B 1 134 ? 4.633 -7.402 -4.91 1 97.75 134 ALA B N 1
ATOM 2429 C CA . ALA B 1 134 ? 5.871 -8.172 -5.027 1 97.75 134 ALA B CA 1
ATOM 2430 C C . ALA B 1 134 ? 6.016 -9.164 -3.877 1 97.75 134 ALA B C 1
ATOM 2432 O O . ALA B 1 134 ? 6.457 -10.297 -4.082 1 97.75 134 ALA B O 1
ATOM 2433 N N . GLY B 1 135 ? 5.68 -8.734 -2.727 1 96.19 135 GLY B N 1
ATOM 2434 C CA . GLY B 1 135 ? 5.746 -9.617 -1.572 1 96.19 135 GLY B CA 1
ATOM 2435 C C . GLY B 1 135 ? 4.816 -10.812 -1.681 1 96.19 135 GLY B C 1
ATOM 2436 O O . GLY B 1 135 ? 5.172 -11.914 -1.271 1 96.19 135 GLY B O 1
ATOM 2437 N N . GLY B 1 136 ? 3.609 -10.602 -2.174 1 95.69 136 GLY B N 1
ATOM 2438 C CA . GLY B 1 136 ? 2.682 -11.703 -2.367 1 95.69 136 GLY B CA 1
ATOM 2439 C C . GLY B 1 136 ? 3.191 -12.742 -3.344 1 95.69 136 GLY B C 1
ATOM 2440 O O . GLY B 1 136 ? 3.119 -13.945 -3.072 1 95.69 136 GLY B O 1
ATOM 2441 N N . VAL B 1 137 ? 3.707 -12.297 -4.414 1 95.25 137 VAL B N 1
ATOM 2442 C CA . VAL B 1 137 ? 4.207 -13.211 -5.434 1 95.25 137 VAL B CA 1
ATOM 2443 C C . VAL B 1 137 ? 5.477 -13.898 -4.938 1 95.25 137 VAL B C 1
ATOM 2445 O O . VAL B 1 137 ? 5.684 -15.086 -5.184 1 95.25 137 VAL B O 1
ATOM 2448 N N . ALA B 1 138 ? 6.293 -13.086 -4.227 1 95.62 138 ALA B N 1
ATOM 2449 C CA . ALA B 1 138 ? 7.5 -13.672 -3.648 1 95.62 138 ALA B CA 1
ATOM 2450 C C . ALA B 1 138 ? 7.152 -14.773 -2.65 1 95.62 138 ALA B C 1
ATOM 2452 O O . ALA B 1 138 ? 7.824 -15.805 -2.596 1 95.62 138 ALA B O 1
ATOM 2453 N N . TYR B 1 139 ? 6.184 -14.57 -1.921 1 94.38 139 TYR B N 1
ATOM 2454 C CA . TYR B 1 139 ? 5.738 -15.57 -0.961 1 94.38 139 TYR B CA 1
ATOM 2455 C C . TYR B 1 139 ? 5.285 -16.844 -1.671 1 94.38 139 TYR B C 1
ATOM 2457 O O . TYR B 1 139 ? 5.582 -17.953 -1.219 1 94.38 139 TYR B O 1
ATOM 2465 N N . LEU B 1 140 ? 4.617 -16.719 -2.762 1 93.81 140 LEU B N 1
ATOM 2466 C CA . LEU B 1 140 ? 4.199 -17.859 -3.57 1 93.81 140 LEU B CA 1
ATOM 2467 C C . LEU B 1 140 ? 5.41 -18.594 -4.141 1 93.81 140 LEU B C 1
ATOM 2469 O O . LEU B 1 140 ? 5.391 -19.812 -4.273 1 93.81 140 LEU B O 1
ATOM 2473 N N . GLY B 1 141 ? 6.359 -17.828 -4.508 1 93.56 141 GLY B N 1
ATOM 2474 C CA . GLY B 1 141 ? 7.574 -18.453 -4.992 1 93.56 141 GLY B CA 1
ATOM 2475 C C . GLY B 1 141 ? 8.258 -19.312 -3.949 1 93.56 141 GLY B C 1
ATOM 2476 O O . GLY B 1 141 ? 8.812 -20.375 -4.273 1 93.56 141 GLY B O 1
ATOM 2477 N N . LEU B 1 142 ? 8.25 -18.906 -2.715 1 92.75 142 LEU B N 1
ATOM 2478 C CA . LEU B 1 142 ? 8.906 -19.609 -1.616 1 92.75 142 LEU B CA 1
ATOM 2479 C C . LEU B 1 142 ? 8.094 -20.812 -1.172 1 92.75 142 LEU B C 1
ATOM 2481 O O . LEU B 1 142 ? 8.648 -21.891 -0.904 1 92.75 142 LEU B O 1
ATOM 2485 N N . ASN B 1 143 ? 6.711 -20.609 -1.116 1 93.31 143 ASN B N 1
ATOM 2486 C CA . ASN B 1 143 ? 5.871 -21.625 -0.489 1 93.31 143 ASN B CA 1
ATOM 2487 C C . ASN B 1 143 ? 5.012 -22.359 -1.518 1 93.31 143 ASN B C 1
ATOM 2489 O O . ASN B 1 143 ? 4.484 -23.438 -1.237 1 93.31 143 ASN B O 1
ATOM 2493 N N . GLY B 1 144 ? 4.914 -21.828 -2.689 1 92.62 144 GLY B N 1
ATOM 2494 C CA . GLY B 1 144 ? 4.016 -22.422 -3.67 1 92.62 144 GLY B CA 1
ATOM 2495 C C . GLY B 1 144 ? 2.576 -22.5 -3.197 1 92.62 144 GLY B C 1
ATOM 2496 O O . GLY B 1 144 ? 2.199 -21.812 -2.24 1 92.62 144 GLY B O 1
ATOM 2497 N N . ASN B 1 145 ? 1.691 -23.094 -3.955 1 91.56 145 ASN B N 1
ATOM 2498 C CA . ASN B 1 145 ? 0.288 -23.359 -3.648 1 91.56 145 ASN B CA 1
ATOM 2499 C C . ASN B 1 145 ? -0.181 -24.688 -4.23 1 91.56 145 ASN B C 1
ATOM 2501 O O . ASN B 1 145 ? -0.483 -24.766 -5.422 1 91.56 145 ASN B O 1
ATOM 2505 N N . SER B 1 146 ? -0.297 -25.672 -3.355 1 87.44 146 SER B N 1
ATOM 2506 C CA . SER B 1 146 ? -0.635 -27.016 -3.807 1 87.44 146 SER B CA 1
ATOM 2507 C C . SER B 1 146 ? -2.1 -27.109 -4.223 1 87.44 146 SER B C 1
ATOM 2509 O O . SER B 1 146 ? -2.465 -27.953 -5.043 1 87.44 146 SER B O 1
ATOM 2511 N N . HIS B 1 147 ? -2.865 -26.234 -3.689 1 85.25 147 HIS B N 1
ATOM 2512 C CA . HIS B 1 147 ? -4.293 -26.281 -3.988 1 85.25 147 HIS B CA 1
ATOM 2513 C C . HIS B 1 147 ? -4.566 -25.922 -5.441 1 85.25 147 HIS B C 1
ATOM 2515 O O . HIS B 1 147 ? -5.543 -26.391 -6.031 1 85.25 147 HIS B O 1
ATOM 2521 N N . VAL B 1 148 ? -3.639 -25.156 -6.043 1 85.62 148 VAL B N 1
ATOM 2522 C CA . VAL B 1 148 ? -3.869 -24.734 -7.422 1 85.62 148 VAL B CA 1
ATOM 2523 C C . VAL B 1 148 ? -2.734 -25.25 -8.312 1 85.62 148 VAL B C 1
ATOM 2525 O O . VAL B 1 148 ? -2.631 -24.859 -9.477 1 85.62 148 VAL B O 1
ATOM 2528 N N . GLY B 1 149 ? -1.822 -25.922 -7.785 1 85.75 149 GLY B N 1
ATOM 2529 C CA . GLY B 1 149 ? -0.77 -26.562 -8.555 1 85.75 149 GLY B CA 1
ATOM 2530 C C . GLY B 1 149 ? 0.409 -25.656 -8.836 1 85.75 149 GLY B C 1
ATOM 2531 O O . GLY B 1 149 ? 1.143 -25.859 -9.805 1 85.75 149 GLY B O 1
ATOM 2532 N N . TRP B 1 150 ? 0.557 -24.609 -8.148 1 90.75 150 TRP B N 1
ATOM 2533 C CA . TRP B 1 150 ? 1.716 -23.75 -8.312 1 90.75 150 TRP B CA 1
ATOM 2534 C C . TRP B 1 150 ? 2.908 -24.266 -7.516 1 90.75 150 TRP B C 1
ATOM 2536 O O . TRP B 1 150 ? 2.859 -24.328 -6.285 1 90.75 150 TRP B O 1
ATOM 2546 N N . MET B 1 151 ? 3.986 -24.531 -8.211 1 89.94 151 MET B N 1
ATOM 2547 C CA . MET B 1 151 ? 5.168 -25.109 -7.574 1 89.94 151 MET B CA 1
ATOM 2548 C C . MET B 1 151 ? 6.027 -24.031 -6.934 1 89.94 151 MET B C 1
ATOM 2550 O O . MET B 1 151 ? 5.887 -22.844 -7.254 1 89.94 151 MET B O 1
ATOM 2554 N N . LYS B 1 152 ? 6.918 -24.531 -6.027 1 92 152 LYS B N 1
ATOM 2555 C CA . LYS B 1 152 ? 7.883 -23.656 -5.383 1 92 152 LYS B CA 1
ATOM 2556 C C . LYS B 1 152 ? 9.008 -23.266 -6.344 1 92 152 LYS B C 1
ATOM 2558 O O . LYS B 1 152 ? 9.82 -24.109 -6.723 1 92 152 LYS B O 1
ATOM 2563 N N . VAL B 1 153 ? 9.125 -22.109 -6.656 1 91.06 153 VAL B N 1
ATOM 2564 C CA . VAL B 1 153 ? 10.094 -21.609 -7.629 1 91.06 153 VAL B CA 1
ATOM 2565 C C . VAL B 1 153 ? 11.461 -21.438 -6.969 1 91.06 153 VAL B C 1
ATOM 2567 O O . VAL B 1 153 ? 12.492 -21.609 -7.617 1 91.06 153 VAL B O 1
ATOM 2570 N N . CYS B 1 154 ? 11.398 -21.156 -5.695 1 93.06 154 CYS B N 1
ATOM 2571 C CA . CYS B 1 154 ? 12.633 -20.812 -5 1 93.06 154 CYS B CA 1
ATOM 2572 C C . CYS B 1 154 ? 13.477 -22.062 -4.754 1 93.06 154 CYS B C 1
ATOM 2574 O O . CYS B 1 154 ? 14.664 -21.969 -4.445 1 93.06 154 CYS B O 1
ATOM 2576 N N . ASN B 1 155 ? 12.883 -23.234 -4.934 1 90.06 155 ASN B N 1
ATOM 2577 C CA . ASN B 1 155 ? 13.648 -24.469 -4.852 1 90.06 155 ASN B CA 1
ATOM 2578 C C . ASN B 1 155 ? 14.586 -24.625 -6.043 1 90.06 155 ASN B C 1
ATOM 2580 O O . ASN B 1 155 ? 15.648 -25.25 -5.926 1 90.06 155 ASN B O 1
ATOM 2584 N N . ILE B 1 156 ? 14.195 -24.047 -7.184 1 86.56 156 ILE B N 1
ATOM 2585 C CA . ILE B 1 156 ? 14.977 -24.141 -8.414 1 86.56 156 ILE B CA 1
ATOM 2586 C C . ILE B 1 156 ? 15.836 -22.875 -8.555 1 86.56 156 ILE B C 1
ATOM 2588 O O . ILE B 1 156 ? 17.031 -22.984 -8.836 1 86.56 156 ILE B O 1
ATOM 2592 N N . PHE B 1 157 ? 15.25 -21.734 -8.219 1 91.31 157 PHE B N 1
ATOM 2593 C CA . PHE B 1 157 ? 15.914 -20.438 -8.391 1 91.31 157 PHE B CA 1
ATOM 2594 C C . PHE B 1 157 ? 16.125 -19.766 -7.039 1 91.31 157 PHE B C 1
ATOM 2596 O O . PHE B 1 157 ? 15.523 -18.734 -6.746 1 91.31 157 PHE B O 1
ATOM 2603 N N . ASP B 1 158 ? 17.125 -20.266 -6.312 1 91 158 ASP B N 1
ATOM 2604 C CA . ASP B 1 158 ? 17.328 -19.781 -4.953 1 91 158 ASP B CA 1
ATOM 2605 C C . ASP B 1 158 ? 17.953 -18.391 -4.961 1 91 158 ASP B C 1
ATOM 2607 O O . ASP B 1 158 ? 17.516 -17.516 -4.207 1 91 158 ASP B O 1
ATOM 2611 N N . VAL B 1 159 ? 18.969 -18.172 -5.789 1 92.31 159 VAL B N 1
ATOM 2612 C CA . VAL B 1 159 ? 19.641 -16.875 -5.855 1 92.31 159 VAL B CA 1
ATOM 2613 C C . VAL B 1 159 ? 18.656 -15.812 -6.332 1 92.31 159 VAL B C 1
ATOM 2615 O O . VAL B 1 159 ? 18.609 -14.719 -5.762 1 92.31 159 VAL B O 1
ATOM 2618 N N . TYR B 1 160 ? 17.922 -16.141 -7.328 1 94.06 160 TYR B N 1
ATOM 2619 C CA . TYR B 1 160 ? 16.875 -15.242 -7.84 1 94.06 160 TYR B 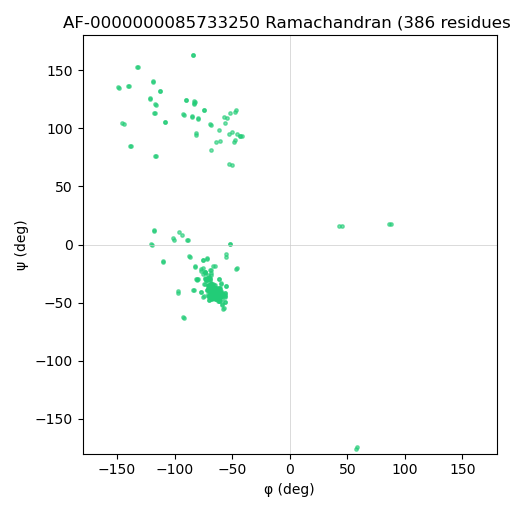CA 1
ATOM 2620 C C . TYR B 1 160 ? 15.898 -14.867 -6.738 1 94.06 160 TYR B C 1
ATOM 2622 O O . TYR B 1 160 ? 15.602 -13.68 -6.547 1 94.06 160 TYR B O 1
ATOM 2630 N N . CYS B 1 161 ? 15.453 -15.781 -5.941 1 94.31 161 CYS B N 1
ATOM 2631 C CA . CYS B 1 161 ? 14.469 -15.555 -4.891 1 94.31 161 CYS B CA 1
ATOM 2632 C C . CYS B 1 161 ? 15.07 -14.742 -3.752 1 94.31 161 CYS B C 1
ATOM 2634 O O . CYS B 1 161 ? 14.375 -13.922 -3.141 1 94.31 161 CYS B O 1
ATOM 2636 N N . THR B 1 162 ? 16.359 -14.953 -3.441 1 94 162 THR B N 1
ATOM 2637 C CA . THR B 1 162 ? 17.031 -14.18 -2.402 1 94 162 THR B CA 1
ATOM 2638 C C . THR B 1 162 ? 17.109 -12.711 -2.787 1 94 162 THR B C 1
ATOM 2640 O O . THR B 1 162 ? 16.875 -11.828 -1.954 1 94 162 THR B O 1
ATOM 2643 N N . HIS B 1 163 ? 17.391 -12.43 -4.043 1 94.94 163 HIS B N 1
ATOM 2644 C CA . HIS B 1 163 ? 17.422 -11.062 -4.531 1 94.94 163 HIS B CA 1
ATOM 2645 C C . HIS B 1 163 ? 16.047 -10.406 -4.418 1 94.94 163 HIS B C 1
ATOM 2647 O O . HIS B 1 163 ? 15.938 -9.266 -3.959 1 94.94 163 HIS B O 1
ATOM 2653 N N . ILE B 1 164 ? 15.047 -11.133 -4.816 1 95.88 164 ILE B N 1
ATOM 2654 C CA . ILE B 1 164 ? 13.688 -10.617 -4.75 1 95.88 164 ILE B CA 1
ATOM 2655 C C . ILE B 1 164 ? 13.312 -10.328 -3.299 1 95.88 164 ILE B C 1
ATOM 2657 O O . ILE B 1 164 ? 12.797 -9.25 -2.984 1 95.88 164 ILE B O 1
ATOM 2661 N N . GLY B 1 165 ? 13.57 -11.305 -2.426 1 96.12 165 GLY B N 1
ATOM 2662 C CA . GLY B 1 165 ? 13.266 -11.125 -1.016 1 96.12 165 GLY B CA 1
ATOM 2663 C C . GLY B 1 165 ? 13.953 -9.914 -0.407 1 96.12 165 GLY B C 1
ATOM 2664 O O . GLY B 1 165 ? 13.336 -9.164 0.353 1 96.12 165 GLY B O 1
ATOM 2665 N N . THR B 1 166 ? 15.156 -9.789 -0.758 1 96.69 166 THR B N 1
ATOM 2666 C CA . THR B 1 166 ? 15.922 -8.656 -0.245 1 96.69 166 THR B CA 1
ATOM 2667 C C . THR B 1 166 ? 15.336 -7.34 -0.755 1 96.69 166 THR B C 1
ATOM 26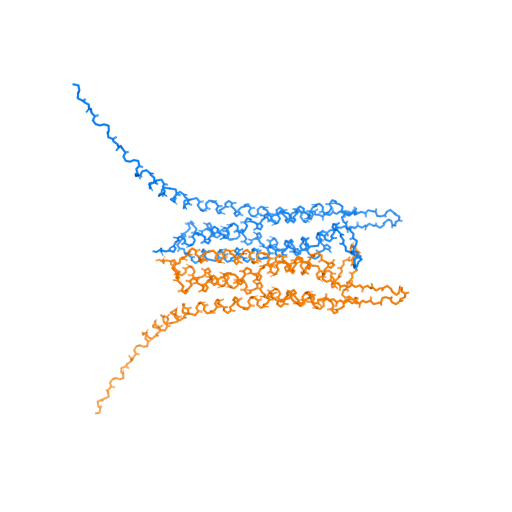69 O O . THR B 1 166 ? 15.219 -6.371 0.001 1 96.69 166 THR B O 1
ATOM 2672 N N . SER B 1 167 ? 15.031 -7.336 -1.997 1 97.75 167 SER B N 1
ATOM 2673 C CA . SER B 1 167 ? 14.453 -6.141 -2.596 1 97.75 167 SER B CA 1
ATOM 2674 C C . SER B 1 167 ? 13.148 -5.758 -1.908 1 97.75 167 SER B C 1
ATOM 2676 O O . SER B 1 167 ? 12.93 -4.586 -1.585 1 97.75 167 SER B O 1
ATOM 2678 N N . VAL B 1 168 ? 12.32 -6.707 -1.643 1 97.62 168 VAL B N 1
ATOM 2679 C CA . VAL B 1 168 ? 11.039 -6.473 -0.985 1 97.62 168 VAL B CA 1
ATOM 2680 C C . VAL B 1 168 ? 11.273 -5.98 0.442 1 97.62 168 VAL B C 1
ATOM 2682 O O . VAL B 1 168 ? 10.594 -5.066 0.911 1 97.62 168 VAL B O 1
ATOM 2685 N N . ALA B 1 169 ? 12.211 -6.516 1.146 1 97.25 169 ALA B N 1
ATOM 2686 C CA . ALA B 1 169 ? 12.539 -6.102 2.508 1 97.25 169 ALA B CA 1
ATOM 2687 C C . ALA B 1 169 ? 13.008 -4.648 2.539 1 97.25 169 ALA B C 1
ATOM 2689 O O . ALA B 1 169 ? 12.609 -3.879 3.414 1 97.25 169 ALA B O 1
ATOM 2690 N N . VAL B 1 170 ? 13.812 -4.32 1.598 1 97.38 170 VAL B N 1
ATOM 2691 C CA . VAL B 1 170 ? 14.328 -2.957 1.518 1 97.38 170 VAL B CA 1
ATOM 2692 C C . VAL B 1 170 ? 13.188 -1.988 1.221 1 97.38 170 VAL B C 1
ATOM 2694 O O . VAL B 1 170 ? 13.148 -0.877 1.756 1 97.38 170 VAL B O 1
ATOM 2697 N N . SER B 1 171 ? 12.273 -2.408 0.376 1 97.88 171 SER B N 1
ATOM 2698 C CA . SER B 1 171 ? 11.117 -1.574 0.075 1 97.88 171 SER B CA 1
ATOM 2699 C C . SER B 1 171 ? 10.242 -1.382 1.308 1 97.88 171 SER B C 1
ATOM 2701 O O . SER B 1 171 ? 9.68 -0.305 1.514 1 97.88 171 SER B O 1
ATOM 2703 N N . LEU B 1 172 ? 10.109 -2.412 2.1 1 97.06 172 LEU B N 1
ATOM 2704 C CA . LEU B 1 172 ? 9.367 -2.297 3.35 1 97.06 172 LEU B CA 1
ATOM 2705 C C . LEU B 1 172 ? 10.023 -1.282 4.281 1 97.06 172 LEU B C 1
ATOM 2707 O O . LEU B 1 172 ? 9.336 -0.482 4.918 1 97.06 172 LEU B O 1
ATOM 2711 N N . PHE B 1 173 ? 11.297 -1.337 4.289 1 96.81 173 PHE B N 1
ATOM 2712 C CA . PHE B 1 173 ? 12.047 -0.358 5.066 1 96.81 173 PHE B CA 1
ATOM 2713 C C . PHE B 1 173 ? 11.789 1.055 4.559 1 96.81 173 PHE B C 1
ATOM 2715 O O . PHE B 1 173 ? 11.578 1.977 5.352 1 96.81 173 PHE B O 1
ATOM 2722 N N . ALA B 1 174 ? 11.773 1.209 3.275 1 96.75 174 ALA B N 1
ATOM 2723 C CA . ALA B 1 174 ? 11.5 2.508 2.668 1 96.75 174 ALA B CA 1
ATOM 2724 C C . ALA B 1 174 ? 10.109 3.008 3.049 1 96.75 174 ALA B C 1
ATOM 2726 O O . ALA B 1 174 ? 9.914 4.195 3.311 1 96.75 174 ALA B O 1
ATOM 2727 N N . SER B 1 175 ? 9.164 2.119 3.074 1 96.38 175 SER B N 1
ATOM 2728 C CA . SER B 1 175 ? 7.801 2.492 3.434 1 96.38 175 SER B CA 1
ATOM 2729 C C . SER B 1 175 ? 7.73 3.004 4.871 1 96.38 175 SER B C 1
ATOM 2731 O O . SER B 1 175 ? 6.984 3.941 5.164 1 96.38 175 SER B O 1
ATOM 2733 N N . VAL B 1 17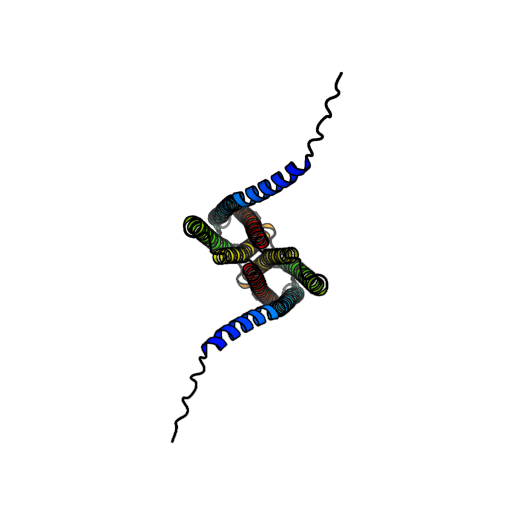6 ? 8.461 2.385 5.742 1 95.44 176 VAL B N 1
ATOM 2734 C CA . VAL B 1 176 ? 8.5 2.818 7.137 1 95.44 176 VAL B CA 1
ATOM 2735 C C . VAL B 1 176 ? 9.062 4.234 7.227 1 95.44 176 VAL B C 1
ATOM 2737 O O . VAL B 1 176 ? 8.539 5.078 7.953 1 95.44 176 VAL B O 1
ATOM 2740 N N . ILE B 1 177 ? 10.086 4.492 6.465 1 95.5 177 ILE B N 1
ATOM 2741 C CA . ILE B 1 177 ? 10.68 5.824 6.422 1 95.5 177 ILE B CA 1
ATOM 2742 C C . ILE B 1 177 ? 9.648 6.836 5.93 1 95.5 177 ILE B C 1
ATOM 2744 O O . ILE B 1 177 ? 9.531 7.934 6.48 1 95.5 177 ILE B O 1
ATOM 2748 N N . LEU B 1 178 ? 8.953 6.398 4.926 1 95.12 178 LEU B N 1
ATOM 2749 C CA . LEU B 1 178 ? 7.938 7.273 4.344 1 95.12 178 LEU B CA 1
ATOM 2750 C C . LEU B 1 178 ? 6.852 7.602 5.367 1 95.12 178 LEU B C 1
ATOM 2752 O O . LEU B 1 178 ? 6.414 8.75 5.465 1 95.12 178 LEU B O 1
ATOM 2756 N N . VAL B 1 179 ? 6.445 6.68 6.141 1 94.31 179 VAL B N 1
ATOM 2757 C CA . VAL B 1 179 ? 5.445 6.895 7.184 1 94.31 179 VAL B CA 1
ATOM 2758 C C . VAL B 1 179 ? 5.98 7.883 8.219 1 94.31 179 VAL B C 1
ATOM 2760 O O . VAL B 1 179 ? 5.27 8.797 8.641 1 94.31 179 VAL B O 1
ATOM 2763 N N . ILE B 1 180 ? 7.168 7.699 8.594 1 93.56 180 ILE B N 1
ATOM 2764 C CA . ILE B 1 180 ? 7.793 8.578 9.578 1 93.56 180 ILE B CA 1
ATOM 2765 C C . ILE B 1 180 ? 7.832 10.008 9.039 1 93.56 180 ILE B C 1
ATOM 2767 O O . ILE B 1 180 ? 7.535 10.953 9.766 1 93.56 180 ILE B O 1
ATOM 2771 N N . LEU B 1 181 ? 8.164 10.172 7.824 1 91.44 181 LEU B N 1
ATOM 2772 C CA . LEU B 1 181 ? 8.211 11.484 7.195 1 91.44 181 LEU B CA 1
ATOM 2773 C C . LEU B 1 181 ? 6.836 12.148 7.238 1 91.44 181 LEU B C 1
ATOM 2775 O O . LEU B 1 181 ? 6.727 13.336 7.555 1 91.44 181 LEU B O 1
ATOM 2779 N N . ILE B 1 182 ? 5.844 11.414 6.941 1 91.25 182 ILE B N 1
ATOM 2780 C CA . ILE B 1 182 ? 4.484 11.938 6.918 1 91.25 182 ILE B CA 1
ATOM 2781 C C . ILE B 1 182 ? 4.07 12.367 8.32 1 91.25 182 ILE B C 1
ATOM 2783 O O . ILE B 1 182 ? 3.504 13.445 8.508 1 91.25 182 ILE B O 1
ATOM 2787 N N . ILE B 1 183 ? 4.383 11.562 9.281 1 88.19 183 ILE B N 1
ATOM 2788 C CA . ILE B 1 183 ? 4.027 11.859 10.664 1 88.19 183 ILE B CA 1
ATOM 2789 C C . ILE B 1 183 ? 4.734 13.141 11.109 1 88.19 183 ILE B C 1
ATOM 2791 O O . ILE B 1 183 ? 4.129 14 11.75 1 88.19 183 ILE B O 1
ATOM 2795 N N . LEU B 1 184 ? 5.992 13.273 10.789 1 86.19 184 LEU B N 1
ATOM 2796 C CA . LEU B 1 184 ? 6.75 14.469 11.148 1 86.19 184 LEU B CA 1
ATOM 2797 C C . LEU B 1 184 ? 6.148 15.711 10.5 1 86.19 184 LEU B C 1
ATOM 2799 O O . LEU B 1 184 ? 6.066 16.766 11.125 1 86.19 184 LEU B O 1
ATOM 2803 N N . SER B 1 185 ? 5.793 15.594 9.305 1 84.75 185 SER B N 1
ATOM 2804 C CA . SER B 1 185 ? 5.207 16.719 8.594 1 84.75 185 SER B CA 1
ATOM 2805 C C . SER B 1 185 ? 3.879 17.141 9.211 1 84.75 185 SER B C 1
ATOM 2807 O O . SER B 1 185 ? 3.6 18.328 9.344 1 84.75 185 SER B O 1
ATOM 2809 N N . ILE B 1 186 ? 3.078 16.219 9.578 1 82.06 186 ILE B N 1
ATOM 2810 C CA . ILE B 1 186 ? 1.786 16.516 10.195 1 82.06 186 ILE B CA 1
ATOM 2811 C C . ILE B 1 186 ? 1.993 17.141 11.562 1 82.06 186 ILE B C 1
ATOM 2813 O O . ILE B 1 186 ? 1.28 18.078 11.938 1 82.06 186 ILE B O 1
ATOM 2817 N N . HIS B 1 187 ? 2.932 16.625 12.297 1 81.38 187 HIS B N 1
ATOM 2818 C CA . HIS B 1 187 ? 3.23 17.188 13.609 1 81.38 187 HIS B CA 1
ATOM 2819 C C . HIS B 1 187 ? 3.729 18.625 13.492 1 81.38 187 HIS B C 1
ATOM 2821 O O . HIS B 1 187 ? 3.398 19.469 14.32 1 81.38 187 HIS B O 1
ATOM 2827 N N . SER B 1 188 ? 4.496 18.891 12.586 1 77.44 188 SER B N 1
ATOM 2828 C CA . SER B 1 188 ? 5 20.25 12.375 1 77.44 188 SER B CA 1
ATOM 2829 C C . SER B 1 188 ? 3.873 21.203 11.984 1 77.44 188 SER B C 1
ATOM 2831 O O . SER B 1 188 ? 3.869 22.359 12.383 1 77.44 188 SER B O 1
ATOM 2833 N N . LEU B 1 189 ? 3.016 20.734 11.195 1 73 189 LEU B N 1
ATOM 2834 C CA . LEU B 1 189 ? 1.874 21.547 10.789 1 73 189 LEU B CA 1
ATOM 2835 C C . LEU B 1 189 ? 0.944 21.812 11.969 1 73 189 LEU B C 1
ATOM 2837 O O . LEU B 1 189 ? 0.4 22.906 12.102 1 73 189 LEU B O 1
ATOM 2841 N N . SER B 1 190 ? 0.815 20.906 12.859 1 72.75 190 SER B N 1
ATOM 2842 C CA . SER B 1 190 ? -0.062 21.031 14.016 1 72.75 190 SER B CA 1
ATOM 2843 C C . SER B 1 190 ? 0.513 22.016 15.031 1 72.75 190 SER B C 1
ATOM 2845 O O . SER B 1 190 ? -0.231 22.641 15.789 1 72.75 190 SER B O 1
ATOM 2847 N N . LYS B 1 191 ? 1.765 22.094 15.07 1 70.88 191 LYS B N 1
ATOM 2848 C CA . LYS B 1 191 ? 2.4 23.031 16 1 70.88 191 LYS B CA 1
ATOM 2849 C C . LYS B 1 191 ? 2.244 24.469 15.523 1 70.88 191 LYS B C 1
ATOM 2851 O O . LYS B 1 191 ? 2.262 25.406 16.328 1 70.88 191 LYS B O 1
ATOM 2856 N N . LYS B 1 192 ? 2.072 24.547 14.328 1 66.5 192 LYS B N 1
ATOM 2857 C CA . LYS B 1 192 ? 1.922 25.891 13.797 1 66.5 192 LYS B CA 1
ATOM 2858 C C . LYS B 1 192 ? 0.491 26.391 13.961 1 66.5 192 LYS B C 1
ATOM 2860 O O . LYS B 1 192 ? 0.214 27.578 13.758 1 66.5 192 LYS B O 1
ATOM 2865 N N . ILE B 1 193 ? -0.387 25.484 14.172 1 58.5 193 ILE B N 1
ATOM 2866 C CA . ILE B 1 193 ? -1.761 25.891 14.438 1 58.5 193 ILE B CA 1
ATOM 2867 C C . ILE B 1 193 ? -1.841 26.578 15.805 1 58.5 193 ILE B C 1
ATOM 2869 O O . ILE B 1 193 ? -1.42 26 16.812 1 58.5 193 ILE B O 1
ATOM 2873 N N . PRO B 1 194 ? -1.95 28.031 15.758 1 52.62 194 PRO B N 1
ATOM 2874 C CA . PRO B 1 194 ? -2.051 28.75 17.031 1 52.62 194 PRO B CA 1
ATOM 2875 C C . PRO B 1 194 ? -3.082 28.141 17.969 1 52.62 194 PRO B C 1
ATOM 2877 O O . PRO B 1 194 ? -4.152 27.703 17.531 1 52.62 194 PRO B O 1
ATOM 2880 N N . LYS B 1 195 ? -2.584 27.562 19.156 1 50.69 195 LYS B N 1
ATOM 2881 C CA . LYS B 1 195 ? -3.477 27.094 20.203 1 50.69 195 LYS B CA 1
ATOM 2882 C C . LYS B 1 195 ? -4.359 28.234 20.719 1 50.69 195 LYS B C 1
ATOM 2884 O O . LYS B 1 195 ? -3.926 29.375 20.781 1 50.69 195 LYS B O 1
#

InterPro domains:
  IPR006459 Casparian strip membrane protein [TIGR01569] (37-188)
  IPR006702 Casparian strip membrane protein domain [PF04535] (33-176)
  IPR044173 Casparian strip membrane protein/CASP-like protein [PTHR36488] (28-190)

Radius of gyration: 27.92 Å; Cα contacts (8 Å, |Δi|>4): 452; chains: 2; bounding box: 71×105×84 Å

Nearest PDB structures (foldseek):
  6z0c-assembly4_D  TM=4.974E-01  e=2.134E+00  Escherichia coli
  8afz-assembly1_A  TM=3.108E-01  e=2.134E+00  Homo sapiens
  6z0c-assembly4_D  TM=5.161E-01  e=2.474E+00  Escherichia coli
  8afz-assembly1_A  TM=3.107E-01  e=1.790E+00  Homo sapiens

Secondary structure (DSSP, 8-state):
----------THHHHHHHHHHHHHHHHHHHHHHHHHHHHHHHHHHHHHHHHHHT-EEEEEETTTTEEEEEEGGG-HHHHHHHHHHHHHHHHHHHHHHHHHHHHHH-TT-HHHHHHHHHHHHHHHHHHHHHHHHHHHHHHHHHH-BTTTTB--GGGT-HHHHHHHHHHHHHHHHHHHHHHHHHHHHHHHHHHHS--/----------THHHHHHHHHHHHHHHHHHHHHHHHHHHHHHHHHHHHHHHHHHT-EEEEEETTTTEEEEEEGGG-HHHHHHHHHHHHHHHHHHHHHHHHHHHHHH-TT-HHHHHHHHHHHHHHHHHHHHHHHHHHHHHHHHHH-BTTTTB--STTT-HHHHHHHHHHHHHHHHHHHHHHHHHHHHHHHHHHHS--